Protein AF-0000000082823516 (afdb_homodimer)

Foldseek 3Di:
DPPPPPPLLVLWDKDFLVRQLPPPVVVPQVCDPVNLVVLCVVDVQQDSSLCNRPVVSVLVVVVVLLVVVVVVVCVVCVVVVNNVAFQAAAEEEEAEAPLLCRVVSQVSSQSSNCSGPVNFFEAEAEQLQQFDFPVVCVVVVNNLAGQALVRGNVVVVVVQLVCRRRRPQKGWTWDADQQQRGTDPPDTDIDGSGRYYYYYGHFQLWQRDPVPDPVDDRDGSCNSHSAYEYEAEDPVVSLVSQLVVQVVCLCPSLCDPSGPNVVCNPPDSVRSSVVSVVSCVSHRVCRCVPTRVVRNSVGQKYFYADPSSRGGMIIGRDD/DPPPPPPLLVLWDKDFLVRQLPPPVVVPQVCDPVNLVVLCVVDVQQDSSLCNRPVVSVLVVVVVLLVVVVVVVCVVCVVVVNNVAFQAAAEEEEAEAPLLCRVVSQVSSQSSNCSGPVNFFEAEAEQLQQFDFPVVCVVVVNNLAGQALVRGNVVVVVVQLVCRRRRPQKGWTWDADQQQRGTDPPDTDIDGSGRYYYYYGHFQLWQRDPVPDPVDDRDGSCNSHSAYEYEAEDPVVSLVSQLVVQVVCLCPSLCDPSGPNVVCNPPDSVRSSVVSVVSCVSHRVCRCVPTRVVRNSVGQKYFYADPSSRGGMIIGRDD

pLDDT: mean 87.9, std 13.92, range [26.2, 98.62]

Radius of gyration: 26.13 Å; Cα contacts (8 Å, |Δi|>4): 1112; chains: 2; bounding box: 55×80×58 Å

Structure (mmCIF, N/CA/C/O backbone):
data_AF-0000000082823516-model_v1
#
loop_
_entity.id
_entity.type
_entity.pdbx_description
1 polymer 'Pantothenate kinase'
#
loop_
_atom_site.group_PDB
_atom_site.id
_atom_site.type_symbol
_atom_site.label_atom_id
_atom_site.label_alt_id
_atom_site.label_comp_id
_atom_site.label_asym_id
_atom_site.label_entity_id
_atom_site.label_seq_id
_atom_site.pdbx_PDB_ins_code
_atom_site.Cartn_x
_atom_site.Cartn_y
_atom_site.Cartn_z
_atom_site.occupancy
_atom_site.B_iso_or_equiv
_atom_site.auth_seq_id
_atom_site.auth_comp_id
_atom_site.auth_asym_id
_atom_site.auth_atom_id
_atom_site.pdbx_PDB_model_num
ATOM 1 N N . MET A 1 1 ? 20.359 1.771 24.984 1 26.86 1 MET A N 1
ATOM 2 C CA . MET A 1 1 ? 19.062 1.122 24.812 1 26.86 1 MET A CA 1
ATOM 3 C C . MET A 1 1 ? 19.047 0.233 23.578 1 26.86 1 MET A C 1
ATOM 5 O O . MET A 1 1 ? 19.375 0.685 22.484 1 26.86 1 MET A O 1
ATOM 9 N N . LYS A 1 2 ? 19.203 -1.007 23.578 1 37.12 2 LYS A N 1
ATOM 10 C CA . LYS A 1 2 ? 19.359 -2.061 22.578 1 37.12 2 LYS A CA 1
ATOM 11 C C . LYS A 1 2 ? 18.344 -1.886 21.453 1 37.12 2 LYS A C 1
ATOM 13 O O . LYS A 1 2 ? 17.188 -1.528 21.688 1 37.12 2 LYS A O 1
ATOM 18 N N . ASN A 1 3 ? 18.719 -1.535 20.266 1 44.16 3 ASN A N 1
ATOM 19 C CA . ASN A 1 3 ? 18.031 -1.419 18.984 1 44.16 3 ASN A CA 1
ATOM 20 C C . ASN A 1 3 ? 16.922 -2.467 18.844 1 44.16 3 ASN A C 1
ATOM 22 O O . ASN A 1 3 ? 17.203 -3.637 18.578 1 44.16 3 ASN A O 1
ATOM 26 N N . LYS A 1 4 ? 15.906 -2.486 19.609 1 56.38 4 LYS A N 1
ATOM 27 C CA . LYS A 1 4 ? 14.836 -3.475 19.578 1 56.38 4 LYS A CA 1
ATOM 28 C C . LYS A 1 4 ? 14.273 -3.633 18.172 1 56.38 4 LYS A C 1
ATOM 30 O O . LYS A 1 4 ? 13.883 -2.648 17.531 1 56.38 4 LYS A O 1
ATOM 35 N N . GLU A 1 5 ? 14.617 -4.68 17.516 1 72 5 GLU A N 1
ATOM 36 C CA . GLU A 1 5 ? 14.102 -5.047 16.188 1 72 5 GLU A CA 1
ATOM 37 C C . GLU A 1 5 ? 12.578 -5.016 16.172 1 72 5 GLU A C 1
ATOM 39 O O . GLU A 1 5 ? 11.93 -5.359 17.156 1 72 5 GLU A O 1
ATOM 44 N N . LEU A 1 6 ? 12.008 -4.25 15.25 1 79.94 6 LEU A N 1
ATOM 45 C CA . LEU A 1 6 ? 10.57 -4.184 15.031 1 79.94 6 LEU A CA 1
ATOM 46 C C . LEU A 1 6 ? 9.977 -5.582 14.906 1 79.94 6 LEU A C 1
ATOM 48 O O . LEU A 1 6 ? 10.383 -6.355 14.031 1 79.94 6 LEU A O 1
ATOM 52 N N . ASN A 1 7 ? 9.203 -5.992 15.93 1 86.19 7 ASN A N 1
ATOM 53 C CA . ASN A 1 7 ? 8.547 -7.293 15.844 1 86.19 7 ASN A CA 1
ATOM 54 C C . ASN A 1 7 ? 7.277 -7.23 15 1 86.19 7 ASN A C 1
ATOM 56 O O . ASN A 1 7 ? 6.188 -6.992 15.523 1 86.19 7 ASN A O 1
ATOM 60 N N . LEU A 1 8 ? 7.41 -7.551 13.734 1 89.56 8 LEU A N 1
ATOM 61 C CA . LEU A 1 8 ? 6.316 -7.414 12.781 1 89.56 8 LEU A CA 1
ATOM 62 C C . LEU A 1 8 ? 5.348 -8.586 12.891 1 89.56 8 LEU A C 1
ATOM 64 O O . LEU A 1 8 ? 4.246 -8.539 12.336 1 89.56 8 LEU A O 1
ATOM 68 N N . HIS A 1 9 ? 5.695 -9.562 13.719 1 89.12 9 HIS A N 1
ATOM 69 C CA . HIS A 1 9 ? 4.797 -10.695 13.914 1 89.12 9 HIS A CA 1
ATOM 70 C C . HIS A 1 9 ? 3.559 -10.281 14.703 1 89.12 9 HIS A C 1
ATOM 72 O O . HIS A 1 9 ? 2.514 -10.93 14.609 1 89.12 9 HIS A O 1
ATOM 78 N N . THR A 1 10 ? 3.668 -9.219 15.414 1 89.12 10 THR A N 1
ATOM 79 C CA . THR A 1 10 ? 2.557 -8.758 16.234 1 89.12 10 THR A CA 1
ATOM 80 C C . THR A 1 10 ? 1.435 -8.203 15.359 1 89.12 10 THR A C 1
ATOM 82 O O . THR A 1 10 ? 0.313 -8.008 15.836 1 89.12 10 THR A O 1
ATOM 85 N N . LEU A 1 11 ? 1.731 -8.023 14.078 1 91.38 11 LEU A N 1
ATOM 86 C CA . LEU A 1 11 ? 0.728 -7.531 13.141 1 91.38 11 LEU A CA 1
ATOM 87 C C . LEU A 1 11 ? -0.248 -8.641 12.758 1 91.38 11 LEU A C 1
ATOM 89 O O . LEU A 1 11 ? -1.283 -8.375 12.141 1 91.38 11 LEU A O 1
ATOM 93 N N . TYR A 1 12 ? 0.111 -9.875 13.234 1 93.5 12 TYR A N 1
ATOM 94 C CA . TYR A 1 12 ? -0.646 -11.016 12.719 1 93.5 12 TYR A CA 1
ATOM 95 C C . TYR A 1 12 ? -1.18 -11.875 13.867 1 93.5 12 TYR A C 1
ATOM 97 O O . TYR A 1 12 ? -0.568 -11.945 14.93 1 93.5 12 TYR A O 1
ATOM 105 N N . THR A 1 13 ? -2.287 -12.469 13.562 1 92.75 13 THR A N 1
ATOM 106 C CA . THR A 1 13 ? -2.66 -13.648 14.336 1 92.75 13 THR A CA 1
ATOM 107 C C . THR A 1 13 ? -2.104 -14.914 13.688 1 92.75 13 THR A C 1
ATOM 109 O O . THR A 1 13 ? -2.055 -15.023 12.461 1 92.75 13 THR A O 1
ATOM 112 N N . GLN A 1 14 ? -1.72 -15.836 14.516 1 94.44 14 GLN A N 1
ATOM 113 C CA . GLN A 1 14 ? -1.105 -17.062 14.023 1 94.44 14 GLN A CA 1
ATOM 114 C C . GLN A 1 14 ? -1.987 -18.266 14.312 1 94.44 14 GLN A C 1
ATOM 116 O O . GLN A 1 14 ? -2.439 -18.469 15.445 1 94.44 14 GLN A O 1
ATOM 121 N N . HIS A 1 15 ? -2.166 -19.047 13.242 1 95.81 15 HIS A N 1
ATOM 122 C CA . HIS A 1 15 ? -3.047 -20.203 13.352 1 95.81 15 HIS A CA 1
ATOM 123 C C . HIS A 1 15 ? -2.371 -21.469 12.812 1 95.81 15 HIS A C 1
ATOM 125 O O . HIS A 1 15 ? -1.884 -21.484 11.68 1 95.81 15 HIS A O 1
ATOM 131 N N . ASN A 1 16 ? -2.406 -22.516 13.656 1 96.12 16 ASN A N 1
ATOM 132 C CA . ASN A 1 16 ? -1.937 -23.797 13.156 1 96.12 16 ASN A CA 1
ATOM 133 C C . ASN A 1 16 ? -3.023 -24.516 12.367 1 96.12 16 ASN A C 1
ATOM 135 O O . ASN A 1 16 ? -4.145 -24.031 12.242 1 96.12 16 ASN A O 1
ATOM 139 N N . ARG A 1 17 ? -2.674 -25.672 11.82 1 94.25 17 ARG A N 1
ATOM 140 C CA . ARG A 1 17 ? -3.58 -26.406 10.945 1 94.25 17 ARG A CA 1
ATOM 141 C C . ARG A 1 17 ? -4.875 -26.75 11.672 1 94.25 17 ARG A C 1
ATOM 143 O O . ARG A 1 17 ? -5.961 -26.641 11.109 1 94.25 17 ARG A O 1
ATOM 150 N N . GLU A 1 18 ? -4.773 -27.141 12.875 1 92.12 18 GLU A N 1
ATOM 151 C CA . GLU A 1 18 ? -5.93 -27.562 13.656 1 92.12 18 GLU A CA 1
ATOM 152 C C . GLU A 1 18 ? -6.891 -26.406 13.914 1 92.12 18 GLU A C 1
ATOM 154 O O . GLU A 1 18 ? -8.094 -26.531 13.68 1 92.12 18 GLU A O 1
ATOM 159 N N . SER A 1 19 ? -6.387 -25.312 14.32 1 92.06 19 SER A N 1
ATOM 160 C CA . SER A 1 19 ? -7.23 -24.156 14.617 1 92.06 19 SER A CA 1
ATOM 161 C C . SER A 1 19 ? -7.805 -23.562 13.336 1 92.06 19 SER A C 1
ATOM 163 O O . SER A 1 19 ? -8.953 -23.109 13.312 1 92.06 19 SER A O 1
ATOM 165 N N . TRP A 1 20 ? -7.074 -23.625 12.266 1 93.81 20 TRP A N 1
ATOM 166 C CA . TRP A 1 20 ? -7.461 -23 11.008 1 93.81 20 TRP A CA 1
ATOM 167 C C . TRP A 1 20 ? -8.578 -23.781 10.328 1 93.81 20 TRP A C 1
ATOM 169 O O . TRP A 1 20 ? -9.531 -23.188 9.812 1 93.81 20 TRP A O 1
ATOM 179 N N . SER A 1 21 ? -8.508 -25.062 10.398 1 88.62 21 SER A N 1
ATOM 180 C CA . SER A 1 21 ? -9.438 -25.938 9.68 1 88.62 21 SER A CA 1
ATOM 181 C C . SER A 1 21 ? -10.867 -25.734 10.148 1 88.62 21 SER A C 1
ATOM 183 O O . SER A 1 21 ? -11.82 -25.953 9.398 1 88.62 21 SER A O 1
ATOM 185 N N . GLY A 1 22 ? -11.062 -25.203 11.352 1 81 22 GLY A N 1
ATOM 186 C CA . GLY A 1 22 ? -12.383 -25.047 11.938 1 81 22 GLY A CA 1
ATOM 187 C C . GLY A 1 22 ? -13.039 -23.719 11.594 1 81 22 GLY A C 1
ATOM 188 O O . GLY A 1 22 ? -14.211 -23.5 11.914 1 81 22 GLY A O 1
ATOM 189 N N . PHE A 1 23 ? -12.297 -22.922 10.914 1 84.12 23 PHE A N 1
ATOM 190 C CA . PHE A 1 23 ? -12.82 -21.578 10.695 1 84.12 23 PHE A CA 1
ATOM 191 C C . PHE A 1 23 ? -13.859 -21.578 9.578 1 84.12 23 PHE A C 1
ATOM 193 O O . PHE A 1 23 ? -13.68 -22.25 8.562 1 84.12 23 PHE A O 1
ATOM 200 N N . GLY A 1 24 ? -15.008 -20.844 9.742 1 65.38 24 GLY A N 1
ATOM 201 C CA . GLY A 1 24 ? -16.016 -20.531 8.742 1 65.38 24 GLY A CA 1
ATOM 202 C C . GLY A 1 24 ? -17.016 -21.656 8.547 1 65.38 24 GLY A C 1
ATOM 203 O O . GLY A 1 24 ? -17.609 -21.797 7.477 1 65.38 24 GLY A O 1
ATOM 204 N N . GLY A 1 25 ? -17.062 -22.688 9.461 1 62.62 25 GLY A N 1
ATOM 205 C CA . GLY A 1 25 ? -17.922 -23.859 9.336 1 62.62 25 GLY A CA 1
ATOM 206 C C . GLY A 1 25 ? -19.359 -23.5 8.969 1 62.62 25 GLY A C 1
ATOM 207 O O . GLY A 1 25 ? -20.047 -24.297 8.32 1 62.62 25 GLY A O 1
ATOM 208 N N . HIS A 1 26 ? -19.844 -22.406 9.273 1 56.12 26 HIS A N 1
ATOM 209 C CA . HIS A 1 26 ? -21.234 -22.062 8.969 1 56.12 26 HIS A CA 1
ATOM 210 C C . HIS A 1 26 ? -21.359 -21.562 7.539 1 56.12 26 HIS A C 1
ATOM 212 O O . HIS A 1 26 ? -22.484 -21.453 7.016 1 56.12 26 HIS A O 1
ATOM 218 N N . LEU A 1 27 ? -20.375 -21.062 6.969 1 52.72 27 LEU A N 1
ATOM 219 C CA . LEU A 1 27 ? -20.469 -20.625 5.582 1 52.72 27 LEU A CA 1
ATOM 220 C C . LEU A 1 27 ? -20.375 -21.812 4.625 1 52.72 27 LEU A C 1
ATOM 222 O O . LEU A 1 27 ? -19.344 -22.469 4.559 1 52.72 27 LEU A O 1
ATOM 226 N N . SER A 1 28 ? -21.516 -22.453 4.406 1 50.03 28 SER A N 1
ATOM 227 C CA . SER A 1 28 ? -21.609 -23.594 3.494 1 50.03 28 SER A CA 1
ATOM 228 C C . SER A 1 28 ? -20.922 -23.297 2.166 1 50.03 28 SER A C 1
ATOM 230 O O . SER A 1 28 ? -21.484 -22.594 1.319 1 50.03 28 SER A O 1
ATOM 232 N N . ILE A 1 29 ? -19.781 -22.828 2.062 1 51.38 29 ILE A N 1
ATOM 233 C CA . ILE A 1 29 ? -19.219 -22.891 0.716 1 51.38 29 ILE A CA 1
ATOM 234 C C . ILE A 1 29 ? -19.266 -24.328 0.211 1 51.38 29 ILE A C 1
ATOM 236 O O . ILE A 1 29 ? -18.734 -25.234 0.858 1 51.38 29 ILE A O 1
ATOM 240 N N . ALA A 1 30 ? -20.359 -24.734 -0.403 1 46.34 30 ALA A N 1
ATOM 241 C CA . ALA A 1 30 ? -20.641 -26.047 -0.984 1 46.34 30 ALA A CA 1
ATOM 242 C C . ALA A 1 30 ? -19.406 -26.609 -1.692 1 46.34 30 ALA A C 1
ATOM 244 O O . ALA A 1 30 ? -19.312 -26.547 -2.92 1 46.34 30 ALA A O 1
ATOM 245 N N . VAL A 1 31 ? -18.219 -26.156 -1.442 1 49.94 31 VAL A N 1
ATOM 246 C CA . VAL A 1 31 ? -17.281 -26.938 -2.236 1 49.94 31 VAL A CA 1
ATOM 247 C C . VAL A 1 31 ? -17.438 -28.422 -1.901 1 49.94 31 VAL A C 1
ATOM 249 O O . VAL A 1 31 ? -17.125 -28.844 -0.783 1 49.94 31 VAL A O 1
ATOM 252 N N . SER A 1 32 ? -18.328 -29.078 -2.516 1 50.16 32 SER A N 1
ATOM 253 C CA . SER A 1 32 ? -18.594 -30.5 -2.326 1 50.16 32 SER A CA 1
ATOM 254 C C . SER A 1 32 ? -17.312 -31.328 -2.412 1 50.16 32 SER A C 1
ATOM 256 O O . SER A 1 32 ? -16.297 -30.844 -2.924 1 50.16 32 SER A O 1
ATOM 258 N N . GLU A 1 33 ? -17.266 -32.312 -1.602 1 51.59 33 GLU A N 1
ATOM 259 C CA . GLU A 1 33 ? -16.219 -33.344 -1.774 1 51.59 33 GLU A CA 1
ATOM 260 C C . GLU A 1 33 ? -15.891 -33.531 -3.25 1 51.59 33 GLU A C 1
ATOM 262 O O . GLU A 1 33 ? -14.727 -33.719 -3.609 1 51.59 33 GLU A O 1
ATOM 267 N N . GLU A 1 34 ? -16.812 -33.469 -4.035 1 53.62 34 GLU A N 1
ATOM 268 C CA . GLU A 1 34 ? -16.609 -33.656 -5.473 1 53.62 34 GLU A CA 1
ATOM 269 C C . GLU A 1 34 ? -15.773 -32.5 -6.051 1 53.62 34 GLU A C 1
ATOM 271 O O . GLU A 1 34 ? -14.914 -32.719 -6.898 1 53.62 34 GLU A O 1
ATOM 276 N N . GLU A 1 35 ? -15.977 -31.438 -5.422 1 54.34 35 GLU A N 1
ATOM 277 C CA . GLU A 1 35 ? -15.266 -30.281 -5.945 1 54.34 35 GLU A CA 1
ATOM 278 C C . GLU A 1 35 ? -13.812 -30.281 -5.48 1 54.34 35 GLU A C 1
ATOM 280 O O . GLU A 1 35 ? -12.914 -29.906 -6.242 1 54.34 35 GLU A O 1
ATOM 285 N N . ALA A 1 36 ? -13.664 -30.625 -4.27 1 55.44 36 ALA A N 1
ATOM 286 C CA . ALA A 1 36 ? -12.297 -30.828 -3.805 1 55.44 36 ALA A CA 1
ATOM 287 C C . ALA A 1 36 ? -11.562 -31.844 -4.668 1 55.44 36 ALA A C 1
ATOM 289 O O . ALA A 1 36 ? -10.391 -31.672 -4.992 1 55.44 36 ALA A O 1
ATOM 290 N N . LYS A 1 37 ? -12.25 -32.812 -5.043 1 57.56 37 LYS A N 1
ATOM 291 C CA . LYS A 1 37 ? -11.695 -33.844 -5.91 1 57.56 37 LYS A CA 1
ATOM 292 C C . LYS A 1 37 ? -11.367 -33.281 -7.289 1 57.56 37 LYS A C 1
ATOM 294 O O . LYS A 1 37 ? -10.383 -33.688 -7.914 1 57.56 37 LYS A O 1
ATOM 299 N N . ALA A 1 38 ? -12.156 -32.406 -7.629 1 55.94 38 ALA A N 1
ATOM 300 C CA . ALA A 1 38 ? -11.914 -31.797 -8.938 1 55.94 38 ALA A CA 1
ATOM 301 C C . ALA A 1 38 ? -10.641 -30.969 -8.938 1 55.94 38 ALA A C 1
ATOM 303 O O . ALA A 1 38 ? -9.953 -30.859 -9.953 1 55.94 38 ALA A O 1
ATOM 304 N N . VAL A 1 39 ? -10.445 -30.375 -7.844 1 55.91 39 VAL A N 1
ATOM 305 C CA . VAL A 1 39 ? -9.219 -29.594 -7.703 1 55.91 39 VAL A CA 1
ATOM 306 C C . VAL A 1 39 ? -8.023 -30.547 -7.57 1 55.91 39 VAL A C 1
ATOM 308 O O . VAL A 1 39 ? -6.918 -30.219 -8.008 1 55.91 39 VAL A O 1
ATOM 311 N N . GLU A 1 40 ? -8.289 -31.672 -6.852 1 52.69 40 GLU A N 1
ATOM 312 C CA . GLU A 1 40 ? -7.25 -32.688 -6.773 1 52.69 40 GLU A CA 1
ATOM 313 C C . GLU A 1 40 ? -6.703 -33.031 -8.156 1 52.69 40 GLU A C 1
ATOM 315 O O . GLU A 1 40 ? -5.516 -33.344 -8.305 1 52.69 40 GLU A O 1
ATOM 320 N N . GLY A 1 41 ? -7.625 -33.094 -9.07 1 46.34 41 GLY A N 1
ATOM 321 C CA . GLY A 1 41 ? -7.137 -33.406 -10.406 1 46.34 41 GLY A CA 1
ATOM 322 C C . GLY A 1 41 ? -6.145 -32.406 -10.938 1 46.34 41 GLY A C 1
ATOM 323 O O . GLY A 1 41 ? -5.516 -32.625 -11.977 1 46.34 41 GLY A O 1
ATOM 324 N N . LEU A 1 42 ? -6.246 -31.266 -10.383 1 46.97 42 LEU A N 1
ATOM 325 C CA . LEU A 1 42 ? -5.379 -30.25 -10.953 1 46.97 42 LEU A CA 1
ATOM 326 C C . LEU A 1 42 ? -3.91 -30.594 -10.727 1 46.97 42 LEU A C 1
ATOM 328 O O . LEU A 1 42 ? -3.062 -30.328 -11.578 1 46.97 42 LEU A O 1
ATOM 332 N N . ASN A 1 43 ? -3.371 -30.734 -9.469 1 48.19 43 ASN A N 1
ATOM 333 C CA . ASN A 1 43 ? -1.971 -31.094 -9.266 1 48.19 43 ASN A CA 1
ATOM 334 C C . ASN A 1 43 ? -1.83 -32.344 -8.414 1 48.19 43 ASN A C 1
ATOM 336 O O . ASN A 1 43 ? -2.52 -32.5 -7.402 1 48.19 43 ASN A O 1
ATOM 340 N N . ASP A 1 44 ? -1.396 -33.406 -8.969 1 48.34 44 ASP A N 1
ATOM 341 C CA . ASP A 1 44 ? -1.046 -34.688 -8.375 1 48.34 44 ASP A CA 1
ATOM 342 C C . ASP A 1 44 ? -0.616 -34.531 -6.922 1 48.34 44 ASP A C 1
ATOM 344 O O . ASP A 1 44 ? -0.652 -35.5 -6.148 1 48.34 44 ASP A O 1
ATOM 348 N N . TYR A 1 45 ? -0.141 -33.281 -6.504 1 52.56 45 TYR A N 1
ATOM 349 C CA . TYR A 1 45 ? 0.521 -33.281 -5.207 1 52.56 45 TYR A CA 1
ATOM 350 C C . TYR A 1 45 ? -0.373 -32.656 -4.148 1 52.56 45 TYR A C 1
ATOM 352 O O . TYR A 1 45 ? -0.028 -32.625 -2.963 1 52.56 45 TYR A O 1
ATOM 360 N N . LEU A 1 46 ? -1.488 -32.031 -4.547 1 64.69 46 LEU A N 1
ATOM 361 C CA . LEU A 1 46 ? -2.232 -31.453 -3.434 1 64.69 46 LEU A CA 1
ATOM 362 C C . LEU A 1 46 ? -3.297 -32.406 -2.926 1 64.69 46 LEU A C 1
ATOM 364 O O . LEU A 1 46 ? -4.168 -32.844 -3.688 1 64.69 46 LEU A O 1
ATOM 368 N N . SER A 1 47 ? -3.082 -32.906 -1.724 1 75.56 47 SER A N 1
ATOM 369 C CA . SER A 1 47 ? -3.998 -33.844 -1.085 1 75.56 47 SER A CA 1
ATOM 370 C C . SER A 1 47 ? -5.336 -33.156 -0.765 1 75.56 47 SER A C 1
ATOM 372 O O . SER A 1 47 ? -5.41 -31.953 -0.625 1 75.56 47 SER A O 1
ATOM 374 N N . VAL A 1 48 ? -6.34 -33.875 -0.893 1 78.5 48 VAL A N 1
ATOM 375 C CA . VAL A 1 48 ? -7.684 -33.469 -0.506 1 78.5 48 VAL A CA 1
ATOM 376 C C . VAL A 1 48 ? -7.652 -32.875 0.9 1 78.5 48 VAL A C 1
ATOM 378 O O . VAL A 1 48 ? -8.328 -31.859 1.176 1 78.5 48 VAL A O 1
ATOM 381 N N . GLU A 1 49 ? -6.855 -33.406 1.641 1 83.62 49 GLU A N 1
ATOM 382 C CA . GLU A 1 49 ? -6.734 -32.938 3.018 1 83.62 49 GLU A CA 1
ATOM 383 C C . GLU A 1 49 ? -6.203 -31.516 3.07 1 83.62 49 GLU A C 1
ATOM 385 O O . GLU A 1 49 ? -6.684 -30.703 3.859 1 83.62 49 GLU A O 1
ATOM 390 N N . GLU A 1 50 ? -5.234 -31.266 2.246 1 89.5 50 GLU A N 1
ATOM 391 C CA . GLU A 1 50 ? -4.656 -29.922 2.195 1 89.5 50 GLU A CA 1
ATOM 392 C C . GLU A 1 50 ? -5.691 -28.906 1.75 1 89.5 50 GLU A C 1
ATOM 394 O O . GLU A 1 50 ? -5.77 -27.812 2.312 1 89.5 50 GLU A O 1
ATOM 399 N N . VAL A 1 51 ? -6.469 -29.266 0.815 1 87.62 51 VAL A N 1
ATOM 400 C CA . VAL A 1 51 ? -7.488 -28.359 0.289 1 87.62 51 VAL A CA 1
ATOM 401 C C . VAL A 1 51 ? -8.539 -28.078 1.363 1 87.62 51 VAL A C 1
ATOM 403 O O . VAL A 1 51 ? -8.875 -26.922 1.629 1 87.62 51 VAL A O 1
ATOM 406 N N . GLU A 1 52 ? -8.984 -29.062 2.039 1 85.75 52 GLU A N 1
ATOM 407 C CA . GLU A 1 52 ? -10.039 -28.938 3.041 1 85.75 52 GLU A CA 1
ATOM 408 C C . GLU A 1 52 ? -9.547 -28.188 4.273 1 85.75 52 GLU A C 1
ATOM 410 O O . GLU A 1 52 ? -10.273 -27.359 4.84 1 85.75 52 GLU A O 1
ATOM 415 N N . THR A 1 53 ? -8.336 -28.469 4.609 1 90.19 53 THR A N 1
ATOM 416 C CA . THR A 1 53 ? -7.812 -27.969 5.871 1 90.19 53 THR A CA 1
ATOM 417 C C . THR A 1 53 ? -7.324 -26.531 5.715 1 90.19 53 THR A C 1
ATOM 419 O O . THR A 1 53 ? -7.477 -25.719 6.629 1 90.19 53 THR A O 1
ATOM 422 N N . ILE A 1 54 ? -6.762 -26.219 4.555 1 94 54 ILE A N 1
ATOM 423 C CA . ILE A 1 54 ? -6.082 -24.938 4.418 1 94 54 ILE A CA 1
ATOM 424 C C . ILE A 1 54 ? -6.863 -24.031 3.463 1 94 54 ILE A C 1
ATOM 426 O O . ILE A 1 54 ? -7.223 -22.906 3.811 1 94 54 ILE A O 1
ATOM 430 N N . TYR A 1 55 ? -7.195 -24.531 2.326 1 93.25 55 TYR A N 1
ATOM 431 C CA . TYR A 1 55 ? -7.594 -23.641 1.242 1 93.25 55 TYR A CA 1
ATOM 432 C C . TYR A 1 55 ? -9.086 -23.344 1.302 1 93.25 55 TYR A C 1
ATOM 434 O O . TYR A 1 55 ? -9.531 -22.266 0.901 1 93.25 55 TYR A O 1
ATOM 442 N N . ILE A 1 56 ? -9.859 -24.234 1.814 1 89.81 56 ILE A N 1
ATOM 443 C CA . ILE A 1 56 ? -11.289 -23.953 1.941 1 89.81 56 ILE A CA 1
ATOM 444 C C . ILE A 1 56 ? -11.5 -22.828 2.941 1 89.81 56 ILE A C 1
ATOM 446 O O . ILE A 1 56 ? -12.156 -21.828 2.627 1 89.81 56 ILE A O 1
ATOM 450 N N . PRO A 1 57 ? -10.914 -22.953 4.16 1 92.81 57 PRO A N 1
ATOM 451 C CA . PRO A 1 57 ? -11.062 -21.797 5.066 1 92.81 57 PRO A CA 1
ATOM 452 C C . PRO A 1 57 ? -10.477 -20.516 4.488 1 92.81 57 PRO A C 1
ATOM 454 O O . PRO A 1 57 ? -11.023 -19.438 4.723 1 92.81 57 PRO A O 1
ATOM 457 N N . LEU A 1 58 ? -9.406 -20.609 3.76 1 95.56 58 LEU A N 1
ATOM 458 C CA . LEU A 1 58 ? -8.805 -19.438 3.139 1 95.56 58 LEU A CA 1
ATOM 459 C C . LEU A 1 58 ? -9.766 -18.781 2.146 1 95.56 58 LEU A C 1
ATOM 461 O O . LEU A 1 58 ? -9.922 -17.562 2.131 1 95.56 58 LEU A O 1
ATOM 465 N N . VAL A 1 59 ? -10.391 -19.594 1.38 1 93.25 59 VAL A N 1
ATOM 466 C CA . VAL A 1 59 ? -11.336 -19.094 0.383 1 93.25 59 VAL A CA 1
ATOM 467 C C . VAL A 1 59 ? -12.539 -18.469 1.08 1 93.25 59 VAL A C 1
ATOM 469 O O . VAL A 1 59 ? -13.078 -17.453 0.615 1 93.25 59 VAL A O 1
ATOM 472 N N . ARG A 1 60 ? -12.945 -19.031 2.197 1 91.38 60 ARG A N 1
ATOM 473 C CA . ARG A 1 60 ? -14.023 -18.438 2.98 1 91.38 60 ARG A CA 1
ATOM 474 C C . ARG A 1 60 ? -13.625 -17.047 3.488 1 91.38 60 ARG A C 1
ATOM 476 O O . ARG A 1 60 ? -14.422 -16.109 3.441 1 91.38 60 ARG A O 1
ATOM 483 N N . LEU A 1 61 ? -12.461 -16.969 3.967 1 93.94 61 LEU A N 1
ATOM 484 C CA . LEU A 1 61 ? -11.953 -15.68 4.422 1 93.94 61 LEU A CA 1
ATOM 485 C C . LEU A 1 61 ? -11.898 -14.68 3.275 1 93.94 61 LEU A C 1
ATOM 487 O O . LEU A 1 61 ? -12.328 -13.531 3.428 1 93.94 61 LEU A O 1
ATOM 491 N N . LEU A 1 62 ? -11.375 -15.125 2.131 1 95.5 62 LEU A N 1
ATOM 492 C CA . LEU A 1 62 ? -11.281 -14.258 0.962 1 95.5 62 LEU A CA 1
ATOM 493 C C . LEU A 1 62 ? -12.664 -13.812 0.505 1 95.5 62 LEU A C 1
ATOM 495 O O . LEU A 1 62 ? -12.844 -12.68 0.064 1 95.5 62 LEU A O 1
ATOM 499 N N . HIS A 1 63 ? -13.578 -14.688 0.599 1 92.19 63 HIS A N 1
ATOM 500 C CA . HIS A 1 63 ? -14.945 -14.352 0.236 1 92.19 63 HIS A CA 1
ATOM 501 C C . HIS A 1 63 ? -15.484 -13.211 1.09 1 92.19 63 HIS A C 1
ATOM 503 O O . HIS A 1 63 ? -16.172 -12.32 0.583 1 92.19 63 HIS A O 1
ATOM 509 N N . LEU A 1 64 ? -15.188 -13.242 2.373 1 91.56 64 LEU A N 1
ATOM 510 C CA . LEU A 1 64 ? -15.594 -12.156 3.262 1 91.56 64 LEU A CA 1
ATOM 511 C C . LEU A 1 64 ? -15.008 -10.828 2.797 1 91.56 64 LEU A C 1
ATOM 513 O O . LEU A 1 64 ? -15.711 -9.812 2.77 1 91.56 64 LEU A O 1
ATOM 517 N N . HIS A 1 65 ? -13.773 -10.867 2.41 1 95.25 65 HIS A N 1
ATOM 518 C CA . HIS A 1 65 ? -13.117 -9.648 1.942 1 95.25 65 HIS A CA 1
ATOM 519 C C . HIS A 1 65 ? -13.711 -9.172 0.624 1 95.25 65 HIS A C 1
ATOM 521 O O . HIS A 1 65 ? -13.961 -7.977 0.448 1 95.25 65 HIS A O 1
ATOM 527 N N . VAL A 1 66 ? -13.922 -10.078 -0.277 1 94.44 66 VAL A N 1
ATOM 528 C CA . VAL A 1 66 ? -14.477 -9.75 -1.586 1 94.44 66 VAL A CA 1
ATOM 529 C C . VAL A 1 66 ? -15.875 -9.148 -1.421 1 94.44 66 VAL A C 1
ATOM 531 O O . VAL A 1 66 ? -16.188 -8.117 -2.014 1 94.44 66 VAL A O 1
ATOM 534 N N . LYS A 1 67 ? -16.672 -9.742 -0.618 1 92.5 67 LYS A N 1
ATOM 535 C CA . LYS A 1 67 ? -18.047 -9.273 -0.4 1 92.5 67 LYS A CA 1
ATOM 536 C C . LYS A 1 67 ? -18.047 -7.902 0.269 1 92.5 67 LYS A C 1
ATOM 538 O O . LYS A 1 67 ? -18.844 -7.031 -0.104 1 92.5 67 LYS A O 1
ATOM 543 N N . SER A 1 68 ? -17.234 -7.797 1.247 1 93.94 68 SER A N 1
ATOM 544 C CA . SER A 1 68 ? -17.141 -6.516 1.939 1 93.94 68 SER A CA 1
ATOM 545 C C . SER A 1 68 ? -16.719 -5.398 0.985 1 93.94 68 SER A C 1
ATOM 547 O O . SER A 1 68 ? -17.281 -4.305 1.016 1 93.94 68 SER A O 1
ATOM 549 N N . ALA A 1 69 ? -15.75 -5.664 0.172 1 94.38 69 ALA A N 1
ATOM 550 C CA . ALA A 1 69 ? -15.297 -4.684 -0.809 1 94.38 69 ALA A CA 1
ATOM 551 C C . ALA A 1 69 ? -16.406 -4.34 -1.796 1 94.38 69 ALA A C 1
ATOM 553 O O . ALA A 1 69 ? -16.609 -3.172 -2.141 1 94.38 69 ALA A O 1
ATOM 554 N N . ALA A 1 70 ? -17.078 -5.309 -2.244 1 92.25 70 ALA A N 1
ATOM 555 C CA . ALA A 1 70 ? -18.172 -5.098 -3.191 1 92.25 70 ALA A CA 1
ATOM 556 C C . ALA A 1 70 ? -19.25 -4.207 -2.588 1 92.25 70 ALA A C 1
ATOM 558 O O . ALA A 1 70 ? -19.766 -3.311 -3.256 1 92.25 70 ALA A O 1
ATOM 559 N N . GLU A 1 71 ? -19.578 -4.461 -1.346 1 92.31 71 GLU A N 1
ATOM 560 C CA . GLU A 1 71 ? -20.594 -3.66 -0.663 1 92.31 71 GLU A CA 1
ATOM 561 C C . GLU A 1 71 ? -20.125 -2.217 -0.49 1 92.31 71 GLU A C 1
ATOM 563 O O . GLU A 1 71 ? -20.875 -1.279 -0.751 1 92.31 71 GLU A O 1
ATOM 568 N N . ARG A 1 72 ? -18.938 -2.086 -0.059 1 92.75 72 ARG A N 1
ATOM 569 C CA . ARG A 1 72 ? -18.375 -0.746 0.077 1 92.75 72 ARG A CA 1
ATOM 570 C C . ARG A 1 72 ? -18.406 -0.002 -1.254 1 92.75 72 ARG A C 1
ATOM 572 O O . ARG A 1 72 ? -18.828 1.158 -1.314 1 92.75 72 ARG A O 1
ATOM 579 N N . ASN A 1 73 ? -17.938 -0.661 -2.291 1 91.56 73 ASN A N 1
ATOM 580 C CA . ASN A 1 73 ? -17.875 -0.05 -3.613 1 91.56 73 ASN A CA 1
ATOM 581 C C . ASN A 1 73 ? -19.266 0.368 -4.102 1 91.56 73 ASN A C 1
ATOM 583 O O . ASN A 1 73 ? -19.406 1.418 -4.73 1 91.56 73 ASN A O 1
ATOM 587 N N . LYS A 1 74 ? -20.203 -0.427 -3.832 1 90 74 LYS A N 1
ATOM 588 C CA . LYS A 1 74 ? -21.578 -0.083 -4.18 1 90 74 LYS A CA 1
ATOM 589 C C . LYS A 1 74 ? -22.016 1.202 -3.484 1 90 74 LYS A C 1
ATOM 591 O O . LYS A 1 74 ? -22.562 2.105 -4.125 1 90 74 LYS A O 1
ATOM 596 N N . HIS A 1 75 ? -21.797 1.295 -2.193 1 89.44 75 HIS A N 1
ATOM 597 C CA . HIS A 1 75 ? -22.172 2.477 -1.429 1 89.44 75 HIS A CA 1
ATOM 598 C C . HIS A 1 75 ? -21.422 3.713 -1.913 1 89.44 75 HIS A C 1
ATOM 600 O O . HIS A 1 75 ? -22.016 4.793 -2.021 1 89.44 75 HIS A O 1
ATOM 606 N N . VAL A 1 76 ? -20.156 3.547 -2.207 1 90.31 76 VAL A N 1
ATOM 607 C CA . VAL A 1 76 ? -19.344 4.664 -2.668 1 90.31 76 VAL A CA 1
ATOM 608 C C . VAL A 1 76 ? -19.828 5.125 -4.043 1 90.31 76 VAL A C 1
ATOM 610 O O . VAL A 1 76 ? -19.938 6.324 -4.293 1 90.31 76 VAL A O 1
ATOM 613 N N . ASN A 1 77 ? -20.125 4.195 -4.902 1 89.25 77 ASN A N 1
ATOM 614 C CA . ASN A 1 77 ? -20.594 4.547 -6.238 1 89.25 77 ASN A CA 1
ATOM 615 C C . ASN A 1 77 ? -21.953 5.25 -6.188 1 89.25 77 ASN A C 1
ATOM 617 O O . ASN A 1 77 ? -22.188 6.188 -6.945 1 89.25 77 ASN A O 1
ATOM 621 N N . VAL A 1 78 ? -22.797 4.777 -5.301 1 87.31 78 VAL A N 1
ATOM 622 C CA . VAL A 1 78 ? -24.078 5.453 -5.105 1 87.31 78 VAL A CA 1
ATOM 623 C C . VAL A 1 78 ? -23.844 6.863 -4.574 1 87.31 78 VAL A C 1
ATOM 625 O O . VAL A 1 78 ? -24.469 7.82 -5.035 1 87.31 78 VAL A O 1
ATOM 628 N N . PHE A 1 79 ? -22.938 6.988 -3.648 1 89.06 79 PHE A N 1
ATOM 629 C CA . PHE A 1 79 ? -22.578 8.281 -3.072 1 89.06 79 PHE A CA 1
ATOM 630 C C . PHE A 1 79 ? -22.094 9.234 -4.152 1 89.06 79 PHE A C 1
ATOM 632 O O . PHE A 1 79 ? -22.516 10.398 -4.188 1 89.06 79 PHE A O 1
ATOM 639 N N . LEU A 1 80 ? -21.297 8.711 -5.07 1 89.44 80 LEU A N 1
ATOM 640 C CA . LEU A 1 80 ? -20.688 9.547 -6.098 1 89.44 80 LEU A CA 1
ATOM 641 C C . LEU A 1 80 ? -21.609 9.688 -7.305 1 89.44 80 LEU A C 1
ATOM 643 O O . LEU A 1 80 ? -21.219 10.273 -8.32 1 89.44 80 LEU A O 1
ATOM 647 N N . LYS A 1 81 ? -22.844 9.172 -7.266 1 85.56 81 LYS A N 1
ATOM 648 C CA . LYS A 1 81 ? -23.828 9.203 -8.344 1 85.56 81 LYS A CA 1
ATOM 649 C C . LYS A 1 81 ? -23.25 8.609 -9.625 1 85.56 81 LYS A C 1
ATOM 651 O O . LYS A 1 81 ? -23.422 9.172 -10.711 1 85.56 81 LYS A O 1
ATOM 656 N N . HIS A 1 82 ? -22.391 7.66 -9.406 1 77.5 82 HIS A N 1
ATOM 657 C CA . HIS A 1 82 ? -21.844 6.859 -10.492 1 77.5 82 HIS A CA 1
ATOM 658 C C . HIS A 1 82 ? -22.312 5.41 -10.406 1 77.5 82 HIS A C 1
ATOM 660 O O . HIS A 1 82 ? -21.5 4.488 -10.344 1 77.5 82 HIS A O 1
ATOM 666 N N . PRO A 1 83 ? -23.688 5.246 -10.492 1 58.47 83 PRO A N 1
ATOM 667 C CA . PRO A 1 83 ? -24.188 3.9 -10.219 1 58.47 83 PRO A CA 1
ATOM 668 C C . PRO A 1 83 ? -23.703 2.869 -11.234 1 58.47 83 PRO A C 1
ATOM 670 O O . PRO A 1 83 ? -23.531 1.694 -10.891 1 58.47 83 PRO A O 1
ATOM 673 N N . HIS A 1 84 ? -23.672 3.268 -12.5 1 59.19 84 HIS A N 1
ATOM 674 C CA . HIS A 1 84 ? -23.281 2.287 -13.508 1 59.19 84 HIS A CA 1
ATOM 675 C C . HIS A 1 84 ? -21.781 2.342 -13.773 1 59.19 84 HIS A C 1
ATOM 677 O O . HIS A 1 84 ? -21.359 2.65 -14.891 1 59.19 84 HIS A O 1
ATOM 683 N N . SER A 1 85 ? -21.09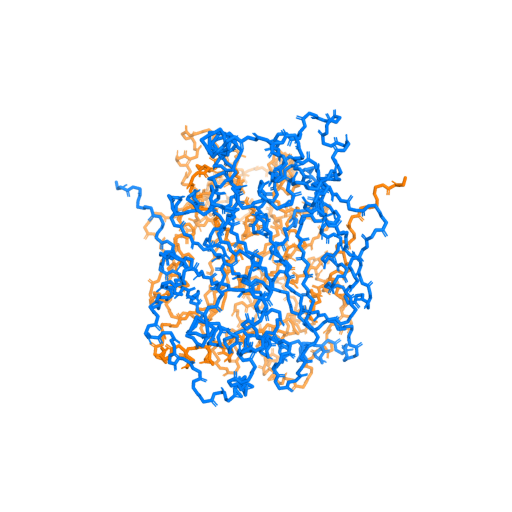4 2.162 -12.672 1 66.06 85 SER A N 1
ATOM 684 C CA . SER A 1 85 ? -19.641 2.277 -12.828 1 66.06 85 SER A CA 1
ATOM 685 C C . SER A 1 85 ? -19.047 0.994 -13.391 1 66.06 85 SER A C 1
ATOM 687 O O . SER A 1 85 ? -19.656 -0.073 -13.305 1 66.06 85 SER A O 1
ATOM 689 N N . ALA A 1 86 ? -18.047 1.132 -14.227 1 78.06 86 ALA A N 1
ATOM 690 C CA . ALA A 1 86 ? -17.25 0.034 -14.758 1 78.06 86 ALA A CA 1
ATOM 691 C C . ALA A 1 86 ? -16.875 -0.959 -13.656 1 78.06 86 ALA A C 1
ATOM 693 O O . ALA A 1 86 ? -16.75 -0.583 -12.484 1 78.06 86 ALA A O 1
ATOM 694 N N . LYS A 1 87 ? -17.047 -2.236 -14.031 1 87.12 87 LYS A N 1
ATOM 695 C CA . LYS A 1 87 ? -16.656 -3.293 -13.094 1 87.12 87 LYS A CA 1
ATOM 696 C C . LYS A 1 87 ? -15.164 -3.252 -12.805 1 87.12 87 LYS A C 1
ATOM 698 O O . LYS A 1 87 ? -14.344 -3.367 -13.719 1 87.12 87 LYS A O 1
ATOM 703 N N . ILE A 1 88 ? -14.859 -2.963 -11.641 1 92.69 88 ILE A N 1
ATOM 704 C CA . ILE A 1 88 ? -13.477 -2.992 -11.188 1 92.69 88 ILE A CA 1
ATOM 705 C C . ILE A 1 88 ? -13.219 -4.266 -10.383 1 92.69 88 ILE A C 1
ATOM 707 O O . ILE A 1 88 ? -13.906 -4.527 -9.398 1 92.69 88 ILE A O 1
ATOM 711 N N . PRO A 1 89 ? -12.305 -5.051 -10.773 1 96.38 89 PRO A N 1
ATOM 712 C CA . PRO A 1 89 ? -12.109 -6.34 -10.102 1 96.38 89 PRO A CA 1
ATOM 713 C C . PRO A 1 89 ? -11.422 -6.199 -8.75 1 96.38 89 PRO A C 1
ATOM 715 O O . PRO A 1 89 ? -10.68 -5.238 -8.523 1 96.38 89 PRO A O 1
ATOM 718 N N . PHE A 1 90 ? -11.766 -7.141 -7.82 1 97.19 90 PHE A N 1
ATOM 719 C CA . PHE A 1 90 ? -10.977 -7.363 -6.613 1 97.19 90 PHE A CA 1
ATOM 720 C C . PHE A 1 90 ? -9.648 -8.031 -6.957 1 97.19 90 PHE A C 1
ATOM 722 O O . PHE A 1 90 ? -9.625 -9.109 -7.543 1 97.19 90 PHE A O 1
ATOM 729 N N . ILE A 1 91 ? -8.508 -7.438 -6.641 1 98.12 91 ILE A N 1
ATOM 730 C CA . ILE A 1 91 ? -7.211 -7.949 -7.07 1 98.12 91 ILE A CA 1
ATOM 731 C C . ILE A 1 91 ? -6.484 -8.586 -5.887 1 98.12 91 ILE A C 1
ATOM 733 O O . ILE A 1 91 ? -6.285 -7.941 -4.855 1 98.12 91 ILE A O 1
ATOM 737 N N . ILE A 1 92 ? -6.09 -9.844 -6.039 1 98.62 92 ILE A N 1
ATOM 738 C CA . ILE A 1 92 ? -5.332 -10.594 -5.043 1 98.62 92 ILE A CA 1
ATOM 739 C C . ILE A 1 92 ? -3.896 -10.797 -5.527 1 98.62 92 ILE A C 1
ATOM 741 O O . ILE A 1 92 ? -3.666 -11.391 -6.582 1 98.62 92 ILE A O 1
ATOM 745 N N . GLY A 1 93 ? -2.934 -10.227 -4.793 1 98.19 93 GLY A N 1
ATOM 746 C CA . GLY A 1 93 ? -1.531 -10.484 -5.082 1 98.19 93 GLY A CA 1
ATOM 747 C C . GLY A 1 93 ? -0.974 -11.672 -4.324 1 98.19 93 GLY A C 1
ATOM 748 O O . GLY A 1 93 ? -1.259 -11.852 -3.141 1 98.19 93 GLY A O 1
ATOM 749 N N . ILE A 1 94 ? -0.245 -12.539 -5 1 98.31 94 ILE A N 1
ATOM 750 C CA . ILE A 1 94 ? 0.419 -13.672 -4.367 1 98.31 94 ILE A CA 1
ATOM 751 C C . ILE A 1 94 ? 1.922 -13.602 -4.625 1 98.31 94 ILE A C 1
ATOM 753 O O . ILE A 1 94 ? 2.361 -13.602 -5.777 1 98.31 94 ILE A O 1
ATOM 757 N N . ALA A 1 95 ? 2.684 -13.492 -3.557 1 97.19 95 ALA A N 1
ATOM 758 C CA . ALA A 1 95 ? 4.137 -13.367 -3.641 1 97.19 95 ALA A CA 1
ATOM 759 C C . ALA A 1 95 ? 4.828 -14.523 -2.92 1 97.19 95 ALA A C 1
ATOM 761 O O . ALA A 1 95 ? 4.188 -15.273 -2.176 1 97.19 95 ALA A O 1
ATOM 762 N N . GLY A 1 96 ? 6.129 -14.656 -3.115 1 96.81 96 GLY A N 1
ATOM 763 C CA . GLY A 1 96 ? 6.965 -15.695 -2.531 1 96.81 96 GLY A CA 1
ATOM 764 C C . GLY A 1 96 ? 8.148 -16.062 -3.398 1 96.81 96 GLY A C 1
ATOM 765 O O . GLY A 1 96 ? 8.258 -15.609 -4.543 1 96.81 96 GLY A O 1
ATOM 766 N N . SER A 1 97 ? 8.938 -16.938 -2.852 1 96.12 97 SER A N 1
ATOM 767 C CA . SER A 1 97 ? 10.172 -17.344 -3.514 1 96.12 97 SER A CA 1
ATOM 768 C C . SER A 1 97 ? 9.898 -18.281 -4.676 1 96.12 97 SER A C 1
ATOM 770 O O . SER A 1 97 ? 8.805 -18.844 -4.777 1 96.12 97 SER A O 1
ATOM 772 N N . VAL A 1 98 ? 10.914 -18.406 -5.508 1 94.31 98 VAL A N 1
ATOM 773 C CA . VAL A 1 98 ? 10.906 -19.484 -6.492 1 94.31 98 VAL A CA 1
ATOM 774 C C . VAL A 1 98 ? 10.773 -20.828 -5.781 1 94.31 98 VAL A C 1
ATOM 776 O O . VAL A 1 98 ? 11.391 -21.047 -4.73 1 94.31 98 VAL A O 1
ATOM 779 N N . ALA A 1 99 ? 9.93 -21.672 -6.332 1 94.75 99 ALA A N 1
ATOM 780 C CA . ALA A 1 99 ? 9.805 -23.078 -5.945 1 94.75 99 ALA A CA 1
ATOM 781 C C . ALA A 1 99 ? 8.992 -23.219 -4.664 1 94.75 99 ALA A C 1
ATOM 783 O O . ALA A 1 99 ? 8.773 -24.344 -4.184 1 94.75 99 ALA A O 1
ATOM 784 N N . VAL A 1 100 ? 8.453 -22.062 -4.117 1 96.25 100 VAL A N 1
ATOM 785 C CA . VAL A 1 100 ? 7.789 -22.172 -2.82 1 96.25 100 VAL A CA 1
ATOM 786 C C . VAL A 1 100 ? 6.344 -22.625 -3.01 1 96.25 100 VAL A C 1
ATOM 788 O O . VAL A 1 100 ? 5.672 -23 -2.045 1 96.25 100 VAL A O 1
ATOM 791 N N . GLY A 1 101 ? 5.793 -22.547 -4.227 1 93.56 101 GLY A N 1
ATOM 792 C CA . GLY A 1 101 ? 4.453 -23.031 -4.5 1 93.56 101 GLY A CA 1
ATOM 793 C C . GLY A 1 101 ? 3.457 -21.922 -4.762 1 93.56 101 GLY A C 1
ATOM 794 O O . GLY A 1 101 ? 2.252 -22.094 -4.574 1 93.56 101 GLY A O 1
ATOM 795 N N . LYS A 1 102 ? 3.826 -20.703 -5.191 1 94.25 102 LYS A N 1
ATOM 796 C CA . LYS A 1 102 ? 2.949 -19.578 -5.5 1 94.25 102 LYS A CA 1
ATOM 797 C C . LYS A 1 102 ? 1.939 -19.953 -6.582 1 94.25 102 LYS A C 1
ATOM 799 O O . LYS A 1 102 ? 0.741 -19.703 -6.43 1 94.25 102 LYS A O 1
ATOM 804 N N . SER A 1 103 ? 2.523 -20.578 -7.695 1 91.69 103 SER A N 1
ATOM 805 C CA . SER A 1 103 ? 1.675 -20.891 -8.836 1 91.69 103 SER A CA 1
ATOM 806 C C . SER A 1 103 ? 0.618 -21.938 -8.477 1 91.69 103 SER A C 1
ATOM 808 O O . SER A 1 103 ? -0.532 -21.828 -8.906 1 91.69 103 SER A O 1
ATOM 810 N N . THR A 1 104 ? 1.024 -22.875 -7.699 1 90.44 104 THR A N 1
ATOM 811 C CA . THR A 1 104 ? 0.067 -23.875 -7.242 1 90.44 104 THR A CA 1
ATOM 812 C C . THR A 1 104 ? -1.012 -23.234 -6.375 1 90.44 104 THR A C 1
ATOM 814 O O . THR A 1 104 ? -2.205 -23.469 -6.586 1 90.44 104 THR A O 1
ATOM 817 N N . THR A 1 105 ? -0.605 -22.438 -5.43 1 94.25 105 THR A N 1
ATOM 818 C CA . THR A 1 105 ? -1.537 -21.719 -4.566 1 94.25 105 THR A CA 1
ATOM 819 C C . THR A 1 105 ? -2.498 -20.875 -5.395 1 94.25 105 THR A C 1
ATOM 821 O O . THR A 1 105 ? -3.709 -20.891 -5.164 1 94.25 105 THR A O 1
ATOM 824 N N . ALA A 1 106 ? -1.979 -20.156 -6.402 1 95.5 106 ALA A N 1
ATOM 825 C CA . ALA A 1 106 ? -2.783 -19.281 -7.25 1 95.5 106 ALA A CA 1
ATOM 826 C C . ALA A 1 106 ? -3.832 -20.078 -8.023 1 95.5 106 ALA A C 1
ATOM 828 O O . ALA A 1 106 ? -4.996 -19.672 -8.102 1 95.5 106 ALA A O 1
ATOM 829 N N . ARG A 1 107 ? -3.455 -21.172 -8.562 1 92.75 107 ARG A N 1
ATOM 830 C CA . ARG A 1 107 ? -4.359 -21.984 -9.359 1 92.75 107 ARG A CA 1
ATOM 831 C C . ARG A 1 107 ? -5.469 -22.578 -8.492 1 92.75 107 ARG A C 1
ATOM 833 O O . ARG A 1 107 ? -6.633 -22.609 -8.906 1 92.75 107 ARG A O 1
ATOM 840 N N . ILE A 1 108 ? -5.082 -23.016 -7.312 1 91.38 108 ILE A N 1
ATOM 841 C CA . ILE A 1 108 ? -6.066 -23.594 -6.395 1 91.38 108 ILE A CA 1
ATOM 842 C C . ILE A 1 108 ? -7.082 -22.516 -6.004 1 91.38 108 ILE A C 1
ATOM 844 O O . ILE A 1 108 ? -8.289 -22.75 -6.035 1 91.38 108 ILE A O 1
ATOM 848 N N . LEU A 1 109 ? -6.586 -21.375 -5.703 1 94.94 109 LEU A N 1
ATOM 849 C CA . LEU A 1 109 ? -7.469 -20.281 -5.309 1 94.94 109 LEU A CA 1
ATOM 850 C C . LEU A 1 109 ? -8.383 -19.875 -6.461 1 94.94 109 LEU A C 1
ATOM 852 O O . LEU A 1 109 ? -9.562 -19.594 -6.258 1 94.94 109 LEU A O 1
ATOM 856 N N . GLN A 1 110 ? -7.797 -19.828 -7.691 1 94.81 110 GLN A N 1
ATOM 857 C CA . GLN A 1 110 ? -8.609 -19.5 -8.859 1 94.81 110 GLN A CA 1
ATOM 858 C C . GLN A 1 110 ? -9.781 -20.453 -9 1 94.81 110 GLN A C 1
ATOM 860 O O . GLN A 1 110 ? -10.93 -20.031 -9.18 1 94.81 110 GLN A O 1
ATOM 865 N N . LYS A 1 111 ? -9.508 -21.672 -8.852 1 91.12 111 LYS A N 1
ATOM 866 C CA . LYS A 1 111 ? -10.531 -22.688 -9.031 1 91.12 111 LYS A CA 1
ATOM 867 C C . LYS A 1 111 ? -11.578 -22.625 -7.926 1 91.12 111 LYS A C 1
ATOM 869 O O . LYS A 1 111 ? -12.781 -22.625 -8.203 1 91.12 111 LYS A O 1
ATOM 874 N N . LEU A 1 112 ? -11.117 -22.547 -6.684 1 90.69 112 LEU A N 1
ATOM 875 C CA . LEU A 1 112 ? -12.039 -22.562 -5.555 1 90.69 112 LEU A CA 1
ATOM 876 C C . LEU A 1 112 ? -12.891 -21.297 -5.523 1 90.69 112 LEU A C 1
ATOM 878 O O . LEU A 1 112 ? -14.094 -21.359 -5.27 1 90.69 112 LEU A O 1
ATOM 882 N N . LEU A 1 113 ? -12.297 -20.172 -5.801 1 93.5 113 LEU A N 1
ATOM 883 C CA . LEU A 1 113 ? -13.031 -18.906 -5.797 1 93.5 113 LEU A CA 1
ATOM 884 C C . LEU A 1 113 ? -14.094 -18.891 -6.891 1 93.5 113 LEU A C 1
ATOM 886 O O . LEU A 1 113 ? -15.172 -18.328 -6.703 1 93.5 113 LEU A O 1
ATOM 890 N N . SER A 1 114 ? -13.75 -19.5 -8.047 1 91.75 114 SER A N 1
ATOM 891 C CA . SER A 1 114 ? -14.688 -19.531 -9.164 1 91.75 114 SER A CA 1
ATOM 892 C C . SER A 1 114 ? -15.914 -20.391 -8.836 1 91.75 114 SER A C 1
ATOM 894 O O . SER A 1 114 ? -16.922 -20.328 -9.539 1 91.75 114 SER A O 1
ATOM 896 N N . ARG A 1 115 ? -15.844 -21.047 -7.738 1 85.5 115 ARG A N 1
ATOM 897 C CA . ARG A 1 115 ? -16.922 -21.969 -7.383 1 85.5 115 ARG A CA 1
ATOM 898 C C . ARG A 1 115 ? -17.75 -21.406 -6.23 1 85.5 115 ARG A C 1
ATOM 900 O O . ARG A 1 115 ? -18.656 -22.094 -5.723 1 85.5 115 ARG A O 1
ATOM 907 N N . LEU A 1 116 ? -17.469 -20.281 -5.836 1 83.31 116 LEU A N 1
ATOM 908 C CA . LEU A 1 116 ? -18.297 -19.625 -4.832 1 83.31 116 LEU A CA 1
ATOM 909 C C . LEU A 1 116 ? -19.734 -19.469 -5.332 1 83.31 116 LEU A C 1
ATOM 911 O O . LEU A 1 116 ? -19.984 -19.547 -6.535 1 83.31 116 LEU A O 1
ATOM 915 N N . PRO A 1 117 ? -20.734 -19.25 -4.414 1 77.75 117 PRO A N 1
ATOM 916 C CA . PRO A 1 117 ? -22.141 -19.219 -4.797 1 77.75 117 PRO A CA 1
ATOM 917 C C . PRO A 1 117 ? -22.438 -18.219 -5.902 1 77.75 117 PRO A C 1
ATOM 919 O O . PRO A 1 117 ? -23.266 -18.484 -6.785 1 77.75 117 PRO A O 1
ATOM 922 N N . ASP A 1 118 ? -21.781 -17.125 -5.996 1 85.5 118 ASP A N 1
ATOM 923 C CA . ASP A 1 118 ? -22.031 -16.109 -7.016 1 85.5 118 ASP A CA 1
ATOM 924 C C . ASP A 1 118 ? -21.25 -16.406 -8.289 1 85.5 118 ASP A C 1
ATOM 926 O O . ASP A 1 118 ? -21.375 -15.68 -9.289 1 85.5 118 ASP A O 1
ATOM 930 N N . ARG A 1 119 ? -20.438 -17.484 -8.266 1 88.12 119 ARG A N 1
ATOM 931 C CA . ARG A 1 119 ? -19.625 -17.938 -9.391 1 88.12 119 ARG A CA 1
ATOM 932 C C . ARG A 1 119 ? -18.859 -16.781 -10.023 1 88.12 119 ARG A C 1
ATOM 934 O O . ARG A 1 119 ? -18.969 -16.547 -11.227 1 88.12 119 ARG A O 1
ATOM 941 N N . PRO A 1 120 ? -18.109 -16.141 -9.195 1 94.56 120 PRO A N 1
ATOM 942 C CA . PRO A 1 120 ? -17.359 -15.016 -9.75 1 94.56 120 PRO A CA 1
ATOM 943 C C . PRO A 1 120 ? -16.406 -15.43 -10.875 1 94.56 12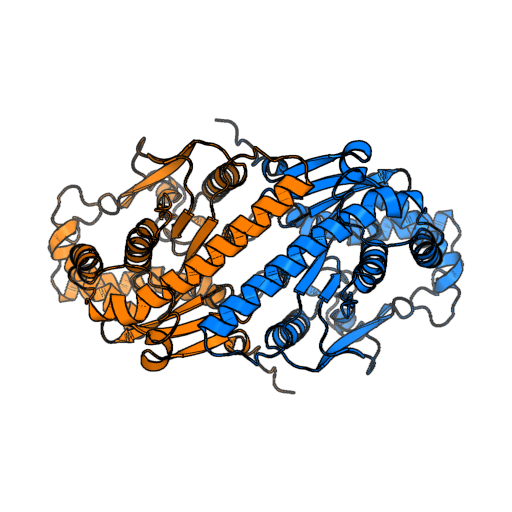0 PRO A C 1
ATOM 945 O O . PRO A 1 120 ? -15.828 -16.516 -10.828 1 94.56 120 PRO A O 1
ATOM 948 N N . LYS A 1 121 ? -16.312 -14.586 -11.891 1 96.19 121 LYS A N 1
ATOM 949 C CA . LYS A 1 121 ? -15.273 -14.758 -12.906 1 96.19 121 LYS A CA 1
ATOM 950 C C . LYS A 1 121 ? -13.898 -14.422 -12.352 1 96.19 121 LYS A C 1
ATOM 952 O O . LYS A 1 121 ? -13.633 -13.281 -11.969 1 96.19 121 LYS A O 1
ATOM 957 N N . VAL A 1 122 ? -13.039 -15.461 -12.273 1 97.38 122 VAL A N 1
ATOM 958 C CA . VAL A 1 122 ? -11.719 -15.289 -11.672 1 97.38 122 VAL A CA 1
ATOM 959 C C . VAL A 1 122 ? -10.641 -15.477 -12.734 1 97.38 122 VAL A C 1
ATOM 961 O O . VAL A 1 122 ? -10.562 -16.531 -13.375 1 97.38 122 VAL A O 1
ATOM 964 N N . SER A 1 123 ? -9.812 -14.438 -12.938 1 97.94 123 SER A N 1
ATOM 965 C CA . SER A 1 123 ? -8.68 -14.516 -13.844 1 97.94 123 SER A CA 1
ATOM 966 C C . SER A 1 123 ? -7.367 -14.656 -13.086 1 97.94 123 SER A C 1
ATOM 968 O O . SER A 1 123 ? -7.242 -14.164 -11.961 1 97.94 123 SER A O 1
ATOM 970 N N . LEU A 1 124 ? -6.492 -15.367 -13.68 1 97.25 124 LEU A N 1
ATOM 971 C CA . LEU A 1 124 ? -5.164 -15.57 -13.117 1 97.25 124 LEU A CA 1
ATOM 972 C C . LEU A 1 124 ? -4.086 -15.055 -14.07 1 97.25 124 LEU A C 1
ATOM 974 O O . LEU A 1 124 ? -4.016 -15.477 -15.219 1 97.25 124 LEU A O 1
ATOM 978 N N . ILE A 1 125 ? -3.273 -14.102 -13.594 1 97.38 125 ILE A N 1
ATOM 979 C CA . ILE A 1 125 ? -2.203 -13.5 -14.375 1 97.38 125 ILE A CA 1
ATOM 980 C C . ILE A 1 125 ? -0.87 -13.68 -13.656 1 97.38 125 ILE A C 1
ATOM 982 O O . ILE A 1 125 ? -0.77 -13.438 -12.445 1 97.38 125 ILE A O 1
ATOM 986 N N . THR A 1 126 ? 0.132 -14.117 -14.344 1 95.81 126 THR A N 1
ATOM 987 C CA . THR A 1 126 ? 1.489 -14.172 -13.805 1 95.81 126 THR A CA 1
ATOM 988 C C . THR A 1 126 ? 2.281 -12.938 -14.219 1 95.81 126 THR A C 1
ATOM 990 O O . THR A 1 126 ? 2.152 -12.453 -15.344 1 95.81 126 THR A O 1
ATOM 993 N N . THR A 1 127 ? 3.129 -12.453 -13.336 1 95.5 127 THR A N 1
ATOM 994 C CA . THR A 1 127 ? 3.922 -11.273 -13.664 1 95.5 127 THR A CA 1
ATOM 995 C C . THR A 1 127 ? 5.082 -11.641 -14.586 1 95.5 127 THR A C 1
ATOM 997 O O . THR A 1 127 ? 5.719 -10.766 -15.172 1 95.5 127 THR A O 1
ATOM 1000 N N . ASP A 1 128 ? 5.363 -12.906 -14.789 1 94.75 128 ASP A N 1
ATOM 1001 C CA . ASP A 1 128 ? 6.441 -13.328 -15.68 1 94.75 128 ASP A CA 1
ATOM 1002 C C . ASP A 1 128 ? 6.215 -12.812 -17.094 1 94.75 128 ASP A C 1
ATOM 1004 O O . ASP A 1 128 ? 7.172 -12.547 -17.828 1 94.75 128 ASP A O 1
ATOM 1008 N N . GLY A 1 129 ? 4.984 -12.664 -17.422 1 95.69 129 GLY A N 1
ATOM 1009 C CA . GLY A 1 129 ? 4.676 -12.125 -18.734 1 95.69 129 GLY A CA 1
ATOM 1010 C C . GLY A 1 129 ? 5.203 -10.719 -18.953 1 95.69 129 GLY A C 1
ATOM 1011 O O . GLY A 1 129 ? 5.309 -10.25 -20.078 1 95.69 129 GLY A O 1
ATOM 1012 N N . PHE A 1 130 ? 5.562 -10.102 -17.953 1 95.25 130 PHE A N 1
ATOM 1013 C CA . PHE A 1 130 ? 6.004 -8.711 -18.047 1 95.25 130 PHE A CA 1
ATOM 1014 C C . PHE A 1 130 ? 7.52 -8.617 -17.922 1 95.25 130 PHE A C 1
ATOM 1016 O O . PHE A 1 130 ? 8.078 -7.52 -17.828 1 95.25 130 PHE A O 1
ATOM 1023 N N . LEU A 1 131 ? 8.172 -9.734 -17.828 1 94.75 131 LEU A N 1
ATOM 1024 C CA . LEU A 1 131 ? 9.617 -9.727 -18.031 1 94.75 131 LEU A CA 1
ATOM 1025 C C . LEU A 1 131 ? 9.977 -9.195 -19.406 1 94.75 131 LEU A C 1
ATOM 1027 O O . LEU A 1 131 ? 9.25 -9.43 -20.375 1 94.75 131 LEU A O 1
ATOM 1031 N N . PHE A 1 132 ? 11.164 -8.531 -19.453 1 94.19 132 PHE A N 1
ATOM 1032 C CA . PHE A 1 132 ? 11.641 -8.156 -20.781 1 94.19 132 PHE A CA 1
ATOM 1033 C C . PHE A 1 132 ? 11.977 -9.391 -21.609 1 94.19 132 PHE A C 1
ATOM 1035 O O . PHE A 1 132 ? 12.391 -10.414 -21.062 1 94.19 132 PHE A O 1
ATOM 1042 N N . PRO A 1 133 ? 11.758 -9.273 -22.906 1 94.75 133 PRO A N 1
ATOM 1043 C CA . PRO A 1 133 ? 12.133 -10.398 -23.766 1 94.75 133 PRO A CA 1
ATOM 1044 C C . PRO A 1 133 ? 13.602 -10.789 -23.625 1 94.75 133 PRO A C 1
ATOM 1046 O O . PRO A 1 133 ? 14.453 -9.93 -23.359 1 94.75 133 PRO A O 1
ATOM 1049 N N . THR A 1 134 ? 13.883 -12.047 -23.859 1 93 134 THR A N 1
ATOM 1050 C CA . THR A 1 134 ? 15.227 -12.578 -23.688 1 93 134 THR A CA 1
ATOM 1051 C C . THR A 1 134 ? 16.219 -11.812 -24.547 1 93 134 THR A C 1
ATOM 1053 O O . THR A 1 134 ? 17.328 -11.5 -24.094 1 93 134 THR A O 1
ATOM 1056 N N . ALA A 1 135 ? 15.852 -11.547 -25.734 1 93.56 135 ALA A N 1
ATOM 1057 C CA . ALA A 1 135 ? 16.734 -10.812 -26.641 1 93.56 135 ALA A CA 1
ATOM 1058 C C . ALA A 1 135 ? 17.125 -9.461 -26.047 1 93.56 135 ALA A C 1
ATOM 1060 O O . ALA A 1 135 ? 18.281 -9.055 -26.141 1 93.56 135 ALA A O 1
ATOM 1061 N N . GLU A 1 136 ? 16.188 -8.805 -25.469 1 94 136 GLU A N 1
ATOM 1062 C CA . GLU A 1 136 ? 16.438 -7.512 -24.844 1 94 136 GLU A CA 1
ATOM 1063 C C . GLU A 1 136 ? 17.328 -7.656 -23.609 1 94 136 GLU A C 1
ATOM 1065 O O . GLU A 1 136 ? 18.219 -6.848 -23.391 1 94 136 GLU A O 1
ATOM 1070 N N . LEU A 1 137 ? 17.062 -8.656 -22.781 1 94.25 137 LEU A N 1
ATOM 1071 C CA . LEU A 1 137 ? 17.859 -8.891 -21.578 1 94.25 137 LEU A CA 1
ATOM 1072 C C . LEU A 1 137 ? 19.312 -9.211 -21.938 1 94.25 137 LEU A C 1
ATOM 1074 O O . LEU A 1 137 ? 20.234 -8.766 -21.266 1 94.25 137 LEU A O 1
ATOM 1078 N N . LYS A 1 138 ? 19.516 -9.93 -23 1 93.38 138 LYS A N 1
ATOM 1079 C CA . LYS A 1 138 ? 20.859 -10.25 -23.469 1 93.38 138 LYS A CA 1
ATOM 1080 C C . LYS A 1 138 ? 21.594 -8.992 -23.922 1 93.38 138 LYS A C 1
ATOM 1082 O O . LYS A 1 138 ? 22.75 -8.781 -23.578 1 93.38 138 LYS A O 1
ATOM 1087 N N . LYS A 1 139 ? 20.906 -8.211 -24.688 1 94.62 139 LYS A N 1
ATOM 1088 C CA . LYS A 1 139 ? 21.484 -6.969 -25.203 1 94.62 139 LYS A CA 1
ATOM 1089 C C . LYS A 1 139 ? 21.953 -6.074 -24.062 1 94.62 139 LYS A C 1
ATOM 1091 O O . LYS A 1 139 ? 23 -5.422 -24.156 1 94.62 139 LYS A O 1
ATOM 1096 N N . LYS A 1 140 ? 21.281 -6.125 -22.969 1 93.38 140 LYS A N 1
ATOM 1097 C CA . LYS A 1 140 ? 21.594 -5.273 -21.828 1 93.38 140 LYS A CA 1
ATOM 1098 C C . LYS A 1 140 ? 22.484 -6 -20.812 1 93.38 140 LYS A C 1
ATOM 1100 O O . LYS A 1 140 ? 22.703 -5.508 -19.703 1 93.38 140 LYS A O 1
ATOM 1105 N N . ASN A 1 141 ? 22.891 -7.211 -21.125 1 92.69 141 ASN A N 1
ATOM 1106 C CA . ASN A 1 141 ? 23.688 -8.055 -20.25 1 92.69 141 ASN A CA 1
ATOM 1107 C C . ASN A 1 141 ? 23 -8.297 -18.906 1 92.69 141 ASN A C 1
ATOM 1109 O O . ASN A 1 141 ? 23.625 -8.242 -17.859 1 92.69 141 ASN A O 1
ATOM 1113 N N . MET A 1 142 ? 21.656 -8.539 -18.984 1 91.69 142 MET A N 1
ATOM 1114 C CA . MET A 1 142 ? 20.859 -8.68 -17.766 1 91.69 142 MET A CA 1
ATOM 1115 C C . MET A 1 142 ? 20.203 -10.055 -17.703 1 91.69 142 MET A C 1
ATOM 1117 O O . MET A 1 142 ? 19.281 -10.273 -16.922 1 91.69 142 MET A O 1
ATOM 1121 N N . LEU A 1 143 ? 20.594 -10.938 -18.578 1 89.62 143 LEU A N 1
ATOM 1122 C CA . LEU A 1 143 ? 19.953 -12.242 -18.594 1 89.62 143 LEU A CA 1
ATOM 1123 C C . LEU A 1 143 ? 20.172 -12.977 -17.281 1 89.62 143 LEU A C 1
ATOM 1125 O O . LEU A 1 143 ? 19.266 -13.672 -16.797 1 89.62 143 LEU A O 1
ATOM 1129 N N . SER A 1 144 ? 21.344 -12.797 -16.656 1 88.5 144 SER A N 1
ATOM 1130 C CA . SER A 1 144 ? 21.656 -13.445 -15.383 1 88.5 144 SER A CA 1
ATOM 1131 C C . SER A 1 144 ? 20.828 -12.859 -14.242 1 88.5 144 SER A C 1
ATOM 1133 O O . SER A 1 144 ? 20.766 -13.422 -13.148 1 88.5 144 SER A O 1
ATOM 1135 N N . ARG A 1 145 ? 20.125 -11.773 -14.547 1 90.31 145 ARG A N 1
ATOM 1136 C CA . ARG A 1 145 ? 19.328 -11.086 -13.547 1 90.31 145 ARG A CA 1
ATOM 1137 C C . ARG A 1 145 ? 17.828 -11.273 -13.82 1 90.31 145 ARG A C 1
ATOM 1139 O O . ARG A 1 145 ? 17 -10.57 -13.242 1 90.31 145 ARG A O 1
ATOM 1146 N N . LYS A 1 146 ? 17.594 -12.141 -14.734 1 91.06 146 LYS A N 1
ATOM 1147 C CA . LYS A 1 146 ? 16.188 -12.406 -15 1 91.06 146 LYS A CA 1
ATOM 1148 C C . LYS A 1 146 ? 15.445 -12.805 -13.727 1 91.06 146 LYS A C 1
ATOM 1150 O O . LYS A 1 146 ? 15.898 -13.68 -12.992 1 91.06 146 LYS A O 1
ATOM 1155 N N . GLY A 1 147 ? 14.367 -12.117 -13.391 1 90.31 147 GLY A N 1
ATOM 1156 C CA . GLY A 1 147 ? 13.633 -12.32 -12.156 1 90.31 147 GLY A CA 1
ATOM 1157 C C . GLY A 1 147 ? 13.844 -11.211 -11.141 1 90.31 147 GLY A C 1
ATOM 1158 O O . GLY A 1 147 ? 13.047 -11.047 -10.219 1 90.31 147 GLY A O 1
ATOM 1159 N N . PHE A 1 148 ? 14.945 -10.484 -11.281 1 90.5 148 PHE A N 1
ATOM 1160 C CA . PHE A 1 148 ? 15.156 -9.305 -10.453 1 90.5 148 PHE A CA 1
ATOM 1161 C C . PHE A 1 148 ? 14.25 -8.164 -10.906 1 90.5 148 PHE A C 1
ATOM 1163 O O . PHE A 1 148 ? 13.789 -8.141 -12.047 1 90.5 148 PHE A O 1
ATOM 1170 N N . PRO A 1 149 ? 14.031 -7.211 -10.023 1 87.88 149 PRO A N 1
ATOM 1171 C CA . PRO A 1 149 ? 13.102 -6.129 -10.352 1 87.88 149 PRO A CA 1
ATOM 1172 C C . PRO A 1 149 ? 13.469 -5.418 -11.656 1 87.88 149 PRO A C 1
ATOM 1174 O O . PRO A 1 149 ? 12.578 -5.094 -12.453 1 87.88 149 PRO A O 1
ATOM 1177 N N . GLU A 1 150 ? 14.734 -5.262 -11.938 1 87.56 150 GLU A N 1
ATOM 1178 C CA . GLU A 1 150 ? 15.18 -4.496 -13.102 1 87.56 150 GLU A CA 1
ATOM 1179 C C . GLU A 1 150 ? 14.922 -5.266 -14.398 1 87.56 150 GLU A C 1
ATOM 1181 O O . GLU A 1 150 ? 15.008 -4.699 -15.484 1 87.56 150 GLU A O 1
ATOM 1186 N N . SER A 1 151 ? 14.602 -6.527 -14.305 1 92.44 151 SER A N 1
ATOM 1187 C CA . SER A 1 151 ? 14.391 -7.344 -15.5 1 92.44 151 SER A CA 1
ATOM 1188 C C . SER A 1 151 ? 12.938 -7.293 -15.953 1 92.44 151 SER A C 1
ATOM 1190 O O . SER A 1 151 ? 12.578 -7.891 -16.969 1 92.44 151 SER A O 1
ATOM 1192 N N . TYR A 1 152 ? 12.086 -6.559 -15.242 1 92 152 TYR A N 1
ATOM 1193 C CA . TYR A 1 152 ? 10.664 -6.48 -15.562 1 92 152 TYR A CA 1
ATOM 1194 C C . TYR A 1 152 ? 10.336 -5.168 -16.266 1 92 152 TYR A C 1
ATOM 1196 O O . TYR A 1 152 ? 10.906 -4.121 -15.938 1 92 152 TYR A O 1
ATOM 1204 N N . ASP A 1 153 ? 9.461 -5.285 -17.203 1 90.69 153 ASP A N 1
ATOM 1205 C CA . ASP A 1 153 ? 8.789 -4.098 -17.734 1 90.69 153 ASP A CA 1
ATOM 1206 C C . ASP A 1 153 ? 7.703 -3.617 -16.781 1 90.69 153 ASP A C 1
ATOM 1208 O O . ASP A 1 153 ? 6.516 -3.818 -17.031 1 90.69 153 ASP A O 1
ATOM 1212 N N . VAL A 1 154 ? 8.109 -2.951 -15.773 1 88.12 154 VAL A N 1
ATOM 1213 C CA . VAL A 1 154 ? 7.219 -2.541 -14.695 1 88.12 154 VAL A CA 1
ATOM 1214 C C . VAL A 1 154 ? 6.172 -1.566 -15.234 1 88.12 154 VAL A C 1
ATOM 1216 O O . VAL A 1 154 ? 5.016 -1.582 -14.797 1 88.12 154 VAL A O 1
ATOM 1219 N N . LYS A 1 155 ? 6.578 -0.73 -16.156 1 87.62 155 LYS A N 1
ATOM 1220 C CA . LYS A 1 155 ? 5.637 0.212 -16.75 1 87.62 155 LYS A CA 1
ATOM 1221 C C . LYS A 1 155 ? 4.461 -0.518 -17.391 1 87.62 155 LYS A C 1
ATOM 1223 O O . LYS A 1 155 ? 3.305 -0.145 -17.188 1 87.62 155 LYS A O 1
ATOM 1228 N N . ALA A 1 156 ? 4.789 -1.528 -18.125 1 92 156 ALA A N 1
ATOM 1229 C CA . ALA A 1 156 ? 3.74 -2.311 -18.766 1 92 156 ALA A CA 1
ATOM 1230 C C . ALA A 1 156 ? 2.84 -2.986 -17.734 1 92 156 ALA A C 1
ATOM 1232 O O . ALA A 1 156 ? 1.622 -3.057 -17.922 1 92 156 ALA A O 1
ATOM 1233 N N . LEU A 1 157 ? 3.428 -3.504 -16.719 1 93.25 157 LEU A N 1
ATOM 1234 C CA . LEU A 1 157 ? 2.66 -4.141 -15.648 1 93.25 157 LEU A CA 1
ATOM 1235 C C . LEU A 1 157 ? 1.732 -3.137 -14.977 1 93.25 157 LEU A C 1
ATOM 1237 O O . LEU A 1 157 ? 0.553 -3.422 -14.758 1 93.25 157 LEU A O 1
ATOM 1241 N N . LEU A 1 158 ? 2.213 -1.953 -14.68 1 91.12 158 LEU A N 1
ATOM 1242 C CA . LEU A 1 158 ? 1.417 -0.907 -14.047 1 91.12 158 LEU A CA 1
ATOM 1243 C C . LEU A 1 158 ? 0.295 -0.444 -14.969 1 91.12 158 LEU A C 1
ATOM 1245 O O . LEU A 1 158 ? -0.812 -0.154 -14.516 1 91.12 158 LEU A O 1
ATOM 1249 N N . GLU A 1 159 ? 0.607 -0.353 -16.25 1 92.81 159 GLU A N 1
ATOM 1250 C CA . GLU A 1 159 ? -0.428 -0.002 -17.219 1 92.81 159 GLU A CA 1
ATOM 1251 C C . GLU A 1 159 ? -1.547 -1.04 -17.234 1 92.81 159 GLU A C 1
ATOM 1253 O O . GLU A 1 159 ? -2.729 -0.688 -17.266 1 92.81 159 GLU 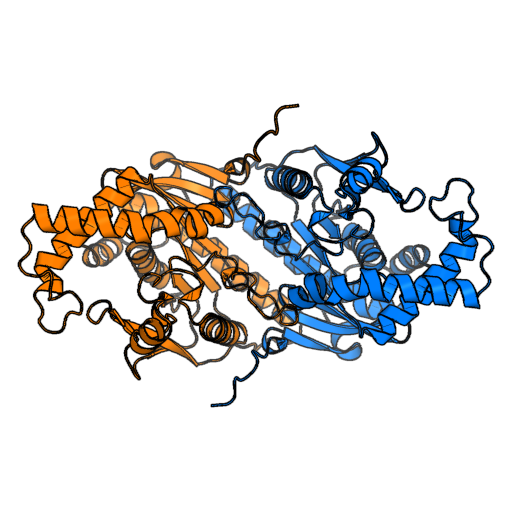A O 1
ATOM 1258 N N . PHE A 1 160 ? -1.165 -2.254 -17.234 1 95.31 160 PHE A N 1
ATOM 1259 C CA . PHE A 1 160 ? -2.133 -3.342 -17.172 1 95.31 160 PHE A CA 1
ATOM 1260 C C . PHE A 1 160 ? -3.021 -3.199 -15.938 1 95.31 160 PHE A C 1
ATOM 1262 O O . PHE A 1 160 ? -4.25 -3.252 -16.047 1 95.31 160 PHE A O 1
ATOM 1269 N N . LEU A 1 161 ? -2.43 -2.951 -14.805 1 94.88 161 LEU A N 1
ATOM 1270 C CA . LEU A 1 161 ? -3.152 -2.812 -13.547 1 94.88 161 LEU A CA 1
ATOM 1271 C C . LEU A 1 161 ? -4.016 -1.555 -13.555 1 94.88 161 LEU A C 1
ATOM 1273 O O . LEU A 1 161 ? -5.141 -1.565 -13.047 1 94.88 161 LEU A O 1
ATOM 1277 N N . ASN A 1 162 ? -3.447 -0.518 -14.07 1 92.88 162 ASN A N 1
ATOM 1278 C CA . ASN A 1 162 ? -4.203 0.722 -14.219 1 92.88 162 ASN A CA 1
ATOM 1279 C C . ASN A 1 162 ? -5.457 0.518 -15.062 1 92.88 162 ASN A C 1
ATOM 1281 O O . ASN A 1 162 ? -6.531 1.013 -14.719 1 92.88 162 ASN A O 1
ATOM 1285 N N . ASP A 1 163 ? -5.254 -0.196 -16.125 1 94.94 163 ASP A N 1
ATOM 1286 C CA . ASP A 1 163 ? -6.383 -0.478 -17 1 94.94 163 ASP A CA 1
ATOM 1287 C C . ASP A 1 163 ? -7.457 -1.285 -16.281 1 94.94 163 ASP A C 1
ATOM 1289 O O . ASP A 1 163 ? -8.648 -1.007 -16.406 1 94.94 163 ASP A O 1
ATOM 1293 N N . LEU A 1 164 ? -7.055 -2.244 -15.5 1 95.12 164 LEU A N 1
ATOM 1294 C CA . LEU A 1 164 ? -7.996 -3.035 -14.719 1 95.12 164 LEU A CA 1
ATOM 1295 C C . LEU A 1 164 ? -8.773 -2.15 -13.75 1 95.12 164 LEU A C 1
ATOM 1297 O O . LEU A 1 164 ? -10.008 -2.199 -13.703 1 95.12 164 LEU A O 1
ATOM 1301 N N . LYS A 1 165 ? -8.062 -1.268 -13.047 1 93.56 165 LYS A N 1
ATOM 1302 C CA . LYS A 1 165 ? -8.656 -0.48 -11.969 1 93.56 165 LYS A CA 1
ATOM 1303 C C . LYS A 1 165 ? -9.422 0.716 -12.523 1 93.56 165 LYS A C 1
ATOM 1305 O O . LYS A 1 165 ? -10.211 1.336 -11.805 1 93.56 165 LYS A O 1
ATOM 1310 N N . SER A 1 166 ? -9.18 0.969 -13.797 1 90.19 166 SER A N 1
ATOM 1311 C CA . SER A 1 166 ? -9.945 2.035 -14.438 1 90.19 166 SER A CA 1
ATOM 1312 C C . SER A 1 166 ? -11.273 1.515 -14.984 1 90.19 166 SER A C 1
ATOM 1314 O O . SER A 1 166 ? -12.086 2.289 -15.484 1 90.19 166 SER A O 1
ATOM 1316 N N . GLY A 1 167 ? -11.438 0.204 -14.992 1 88.88 167 GLY A N 1
ATOM 1317 C CA . GLY A 1 167 ? -12.711 -0.377 -15.391 1 88.88 167 GLY A CA 1
ATOM 1318 C C . GLY A 1 167 ? -12.773 -0.745 -16.859 1 88.88 167 GLY A C 1
ATOM 1319 O O . GLY A 1 167 ? -13.859 -0.904 -17.422 1 88.88 167 GLY A O 1
ATOM 1320 N N . LYS A 1 168 ? -11.602 -0.789 -17.453 1 91.56 168 LYS A N 1
ATOM 1321 C CA . LYS A 1 168 ? -11.609 -1.225 -18.844 1 91.56 168 LYS A CA 1
ATOM 1322 C C . LYS A 1 168 ? -12.195 -2.629 -18.969 1 91.56 168 LYS A C 1
ATOM 1324 O O . LYS A 1 168 ? -11.883 -3.516 -18.172 1 91.56 168 LYS A O 1
ATOM 1329 N N . ALA A 1 169 ? -13.008 -2.83 -19.953 1 92.06 169 ALA A N 1
ATOM 1330 C CA . ALA A 1 169 ? -13.789 -4.055 -20.094 1 92.06 169 ALA A CA 1
ATOM 1331 C C . ALA A 1 169 ? -12.898 -5.227 -20.5 1 92.06 169 ALA A C 1
ATOM 1333 O O . ALA A 1 169 ? -13.195 -6.379 -20.188 1 92.06 169 ALA A O 1
ATOM 1334 N N . SER A 1 170 ? -11.898 -4.922 -21.281 1 95.94 170 SER A N 1
ATOM 1335 C CA . SER A 1 170 ? -10.969 -5.949 -21.75 1 95.94 170 SER A CA 1
ATOM 1336 C C . SER A 1 170 ? -9.523 -5.473 -21.641 1 95.94 170 SER A C 1
ATOM 1338 O O . SER A 1 170 ? -9.164 -4.418 -22.172 1 95.94 170 SER A O 1
ATOM 1340 N N . VAL A 1 171 ? -8.766 -6.227 -20.922 1 97.38 171 VAL A N 1
ATOM 1341 C CA . VAL A 1 171 ? -7.367 -5.871 -20.703 1 97.38 171 VAL A CA 1
ATOM 1342 C C . VAL A 1 171 ? -6.473 -7.062 -21.047 1 97.38 171 VAL A C 1
ATOM 1344 O O . VAL A 1 171 ? -6.777 -8.203 -20.672 1 97.38 171 VAL A O 1
ATOM 1347 N N . LYS A 1 172 ? -5.383 -6.816 -21.734 1 97.38 172 LYS A N 1
ATOM 1348 C CA . LYS A 1 172 ? -4.496 -7.887 -22.188 1 97.38 172 LYS A CA 1
ATOM 1349 C C . LYS A 1 172 ? -3.213 -7.922 -21.359 1 97.38 172 LYS A C 1
ATOM 1351 O O . LYS A 1 172 ? -2.645 -6.875 -21.047 1 97.38 172 LYS A O 1
ATOM 1356 N N . ALA A 1 173 ? -2.816 -9.117 -21.031 1 97.5 173 ALA A N 1
ATOM 1357 C CA . ALA A 1 173 ? -1.537 -9.359 -20.359 1 97.5 173 ALA A CA 1
ATOM 1358 C C . ALA A 1 173 ? -0.662 -10.297 -21.188 1 97.5 173 ALA A C 1
ATOM 1360 O O . ALA A 1 173 ? -1.136 -11.328 -21.672 1 97.5 173 ALA A O 1
ATOM 1361 N N . PRO A 1 174 ? 0.611 -9.945 -21.344 1 97 174 PRO A N 1
ATOM 1362 C CA . PRO A 1 174 ? 1.5 -10.852 -22.062 1 97 174 PRO A CA 1
ATOM 1363 C C . PRO A 1 174 ? 1.639 -12.211 -21.391 1 97 174 PRO A C 1
ATOM 1365 O O . PRO A 1 174 ? 1.486 -12.32 -20.172 1 97 174 PRO A O 1
ATOM 1368 N N . VAL A 1 175 ? 1.934 -13.18 -22.234 1 96.19 175 VAL A N 1
ATOM 1369 C CA . VAL A 1 175 ? 2.059 -14.547 -21.734 1 96.19 175 VAL A CA 1
ATOM 1370 C C . VAL A 1 175 ? 3.525 -14.977 -21.75 1 96.19 175 VAL A C 1
ATOM 1372 O O . VAL A 1 175 ? 4.25 -14.68 -22.703 1 96.19 175 VAL A O 1
ATOM 1375 N N . TYR A 1 176 ? 3.914 -15.648 -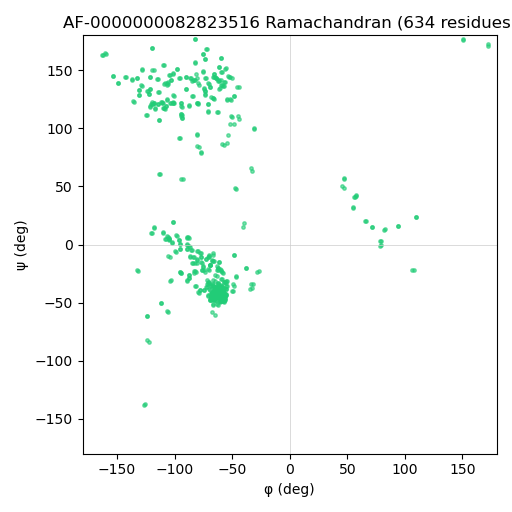20.719 1 94.69 176 TYR A N 1
ATOM 1376 C CA . TYR A 1 176 ? 5.27 -16.172 -20.578 1 94.69 176 TYR A CA 1
ATOM 1377 C C . TYR A 1 176 ? 5.289 -17.688 -20.766 1 94.69 176 TYR A C 1
ATOM 1379 O O . TYR A 1 176 ? 4.41 -18.391 -20.266 1 94.69 176 TYR A O 1
ATOM 1387 N N . SER A 1 177 ? 6.258 -18.156 -21.438 1 92.06 177 SER A N 1
ATOM 1388 C CA . SER A 1 177 ? 6.445 -19.594 -21.594 1 92.06 177 SER A CA 1
ATOM 1389 C C . SER A 1 177 ? 7.672 -20.078 -20.828 1 92.06 177 SER A C 1
ATOM 1391 O O . SER A 1 177 ? 8.797 -19.641 -21.109 1 92.06 177 SER A O 1
ATOM 1393 N N . HIS A 1 178 ? 7.434 -20.969 -19.969 1 86.56 178 HIS A N 1
ATOM 1394 C CA . HIS A 1 178 ? 8.562 -21.562 -19.25 1 86.56 178 HIS A CA 1
ATOM 1395 C C . HIS A 1 178 ? 9.328 -22.547 -20.141 1 86.56 178 HIS A C 1
ATOM 1397 O O . HIS A 1 178 ? 10.484 -22.859 -19.875 1 86.56 178 HIS A O 1
ATOM 1403 N N . LEU A 1 179 ? 8.68 -22.953 -21.141 1 87.69 179 LEU A N 1
ATOM 1404 C CA . LEU A 1 179 ? 9.352 -23.828 -22.094 1 87.69 179 LEU A CA 1
ATOM 1405 C C . LEU A 1 179 ? 10.43 -23.078 -22.859 1 87.69 179 LEU A C 1
ATOM 1407 O O . LEU A 1 179 ? 11.586 -23.516 -22.906 1 87.69 179 LEU A O 1
ATOM 1411 N N . THR A 1 180 ? 10.055 -21.969 -23.328 1 90.94 180 THR A N 1
ATOM 1412 C CA . THR A 1 180 ? 10.992 -21.203 -24.156 1 90.94 180 THR A CA 1
ATOM 1413 C C . THR A 1 180 ? 11.742 -20.172 -23.297 1 90.94 180 THR A C 1
ATOM 1415 O O . THR A 1 180 ? 12.656 -19.5 -23.781 1 90.94 180 THR A O 1
ATOM 1418 N N . TYR A 1 181 ? 11.328 -20.125 -22.016 1 91 181 TYR A N 1
ATOM 1419 C CA . TYR A 1 181 ? 11.953 -19.188 -21.094 1 91 181 TYR A CA 1
ATOM 1420 C C . TYR A 1 181 ? 11.875 -17.766 -21.609 1 91 181 TYR A C 1
ATOM 1422 O O . TYR A 1 181 ? 12.852 -17.016 -21.531 1 91 181 TYR A O 1
ATOM 1430 N N . ASP A 1 182 ? 10.719 -17.438 -22.172 1 94.06 182 ASP A N 1
ATOM 1431 C CA . ASP A 1 182 ? 10.539 -16.141 -22.797 1 94.06 182 ASP A CA 1
ATOM 1432 C C . ASP A 1 182 ? 9.062 -15.789 -22.922 1 94.06 182 ASP A C 1
ATOM 1434 O O . ASP A 1 182 ? 8.195 -16.656 -22.797 1 94.06 182 ASP A O 1
ATOM 1438 N N . ARG A 1 183 ? 8.914 -14.484 -23.172 1 93.44 183 ARG A N 1
ATOM 1439 C CA . ARG A 1 183 ? 7.57 -14.039 -23.516 1 93.44 183 ARG A CA 1
ATOM 1440 C C . ARG A 1 183 ? 7.152 -14.57 -24.891 1 93.44 183 ARG A C 1
ATOM 1442 O O . ARG A 1 183 ? 7.953 -14.586 -25.828 1 93.44 183 ARG A O 1
ATOM 1449 N N . GLU A 1 184 ? 5.914 -15.039 -24.906 1 93.25 184 GLU A N 1
ATOM 1450 C CA . GLU A 1 184 ? 5.395 -15.492 -26.203 1 93.25 184 GLU A CA 1
ATOM 1451 C C . GLU A 1 184 ? 4.93 -14.312 -27.047 1 93.25 184 GLU A C 1
ATOM 1453 O O . GLU A 1 184 ? 4.035 -13.57 -26.656 1 93.25 184 GLU A O 1
ATOM 1458 N N . GLU A 1 185 ? 5.531 -14.203 -28.188 1 90.12 185 GLU A N 1
ATOM 1459 C CA . GLU A 1 185 ? 5.223 -13.07 -29.062 1 90.12 185 GLU A CA 1
ATOM 1460 C C . GLU A 1 185 ? 3.783 -13.141 -29.562 1 90.12 185 GLU A C 1
ATOM 1462 O O . GLU A 1 185 ? 3.35 -14.172 -30.078 1 90.12 185 GLU A O 1
ATOM 1467 N N . GLY A 1 186 ? 3.064 -12.102 -29.344 1 91.88 186 GLY A N 1
ATOM 1468 C CA . GLY A 1 186 ? 1.722 -11.969 -29.891 1 91.88 186 GLY A CA 1
ATOM 1469 C C . GLY A 1 186 ? 0.683 -12.75 -29.109 1 91.88 186 GLY A C 1
ATOM 1470 O O . GLY A 1 186 ? -0.487 -12.797 -29.484 1 91.88 186 GLY A O 1
ATOM 1471 N N . VAL A 1 187 ? 1.021 -13.445 -28.094 1 95 187 VAL A N 1
ATOM 1472 C CA . VAL A 1 187 ? 0.079 -14.219 -27.297 1 95 187 VAL A CA 1
ATOM 1473 C C . VAL A 1 187 ? -0.249 -13.461 -26.016 1 95 187 VAL A C 1
ATOM 1475 O O . VAL A 1 187 ? 0.652 -12.984 -25.312 1 95 187 VAL A O 1
ATOM 1478 N N . PHE A 1 188 ? -1.525 -13.297 -25.75 1 96.81 188 PHE A N 1
ATOM 1479 C CA . PHE A 1 188 ? -1.963 -12.547 -24.578 1 96.81 188 PHE A CA 1
ATOM 1480 C C . PHE A 1 188 ? -3.045 -13.305 -23.812 1 96.81 188 PHE A C 1
ATOM 1482 O O . PHE A 1 188 ? -3.812 -14.062 -24.422 1 96.81 188 PHE A O 1
ATOM 1489 N N . GLU A 1 189 ? -2.994 -13.195 -22.5 1 96.38 189 GLU A N 1
ATOM 1490 C CA . GLU A 1 189 ? -4.148 -13.523 -21.672 1 96.38 189 GLU A CA 1
ATOM 1491 C C . GLU A 1 189 ? -5.109 -12.352 -21.562 1 96.38 189 GLU A C 1
ATOM 1493 O O . GLU A 1 189 ? -4.699 -11.234 -21.234 1 96.38 189 GLU A O 1
ATOM 1498 N N . VAL A 1 190 ? -6.359 -12.602 -21.859 1 97.25 190 VAL A N 1
ATOM 1499 C CA . VAL A 1 190 ? -7.336 -11.516 -21.859 1 97.25 190 VAL A CA 1
ATOM 1500 C C . VAL A 1 190 ? -8.195 -11.594 -20.609 1 97.25 190 VAL A C 1
ATOM 1502 O O . VAL A 1 190 ? -8.789 -12.633 -20.312 1 97.25 190 VAL A O 1
ATOM 1505 N N . VAL A 1 191 ? -8.18 -10.547 -19.859 1 97.5 191 VAL A N 1
ATOM 1506 C CA . VAL A 1 191 ? -9.062 -10.398 -18.719 1 97.5 191 VAL A CA 1
ATOM 1507 C C . VAL A 1 191 ? -10.32 -9.633 -19.125 1 97.5 191 VAL A C 1
ATOM 1509 O O . VAL A 1 191 ? -10.258 -8.445 -19.438 1 97.5 191 VAL A O 1
ATOM 1512 N N . GLU A 1 192 ? -11.422 -10.352 -19.109 1 96.12 192 GLU A N 1
ATOM 1513 C CA . GLU A 1 192 ? -12.688 -9.75 -19.531 1 96.12 192 GLU A CA 1
ATOM 1514 C C . GLU A 1 192 ? -13.656 -9.641 -18.359 1 96.12 192 GLU A C 1
ATOM 1516 O O . GLU A 1 192 ? -14.227 -10.641 -17.922 1 96.12 192 GLU A O 1
ATOM 1521 N N . GLN A 1 193 ? -13.844 -8.422 -17.906 1 93.38 193 GLN A N 1
ATOM 1522 C CA . GLN A 1 193 ? -14.828 -8.109 -16.875 1 93.38 193 GLN A CA 1
ATOM 1523 C C . GLN A 1 193 ? -14.758 -9.109 -15.734 1 93.38 193 GLN A C 1
ATOM 1525 O O . GLN A 1 193 ? -15.773 -9.688 -15.344 1 93.38 193 GLN A O 1
ATOM 1530 N N . ALA A 1 194 ? -13.531 -9.336 -15.219 1 96.62 194 ALA A N 1
ATOM 1531 C CA . ALA A 1 194 ? -13.336 -10.266 -14.109 1 96.62 194 ALA A CA 1
ATOM 1532 C C . ALA A 1 194 ? -13.836 -9.664 -12.797 1 96.62 194 ALA A C 1
ATOM 1534 O O . ALA A 1 194 ? -13.781 -8.445 -12.602 1 96.62 194 ALA A O 1
ATOM 1535 N N . ASP A 1 195 ? -14.422 -10.562 -11.953 1 96.56 195 ASP A N 1
ATOM 1536 C CA . ASP A 1 195 ? -14.773 -10.148 -10.602 1 96.56 195 ASP A CA 1
ATOM 1537 C C . ASP A 1 195 ? -13.547 -10.117 -9.695 1 96.56 195 ASP A C 1
ATOM 1539 O O . ASP A 1 195 ? -13.422 -9.234 -8.844 1 96.56 195 ASP A O 1
ATOM 1543 N N . ILE A 1 196 ? -12.727 -11.102 -9.914 1 97.88 196 ILE A N 1
ATOM 1544 C CA . ILE A 1 196 ? -11.492 -11.25 -9.148 1 97.88 196 ILE A CA 1
ATOM 1545 C C . ILE A 1 196 ? -10.32 -11.484 -10.102 1 97.88 196 ILE A C 1
ATOM 1547 O O . ILE A 1 196 ? -10.438 -12.25 -11.062 1 97.88 196 ILE A O 1
ATOM 1551 N N . VAL A 1 197 ? -9.234 -10.797 -9.938 1 98.5 197 VAL A N 1
ATOM 1552 C CA . VAL A 1 197 ? -7.992 -11.055 -10.656 1 98.5 197 VAL A CA 1
ATOM 1553 C C . VAL A 1 197 ? -6.891 -11.43 -9.672 1 98.5 197 VAL A C 1
ATOM 1555 O O . VAL A 1 197 ? -6.621 -10.695 -8.719 1 98.5 197 VAL A O 1
ATOM 1558 N N . ILE A 1 198 ? -6.324 -12.617 -9.859 1 98.5 198 ILE A N 1
ATOM 1559 C CA . ILE A 1 198 ? -5.164 -13.047 -9.086 1 98.5 198 ILE A CA 1
ATOM 1560 C C . ILE A 1 198 ? -3.883 -12.727 -9.852 1 98.5 198 ILE A C 1
ATOM 1562 O O . ILE A 1 198 ? -3.736 -13.102 -11.016 1 98.5 198 ILE A O 1
ATOM 1566 N N . ILE A 1 199 ? -3.037 -11.953 -9.234 1 97.94 199 ILE A N 1
ATOM 1567 C CA . ILE A 1 199 ? -1.726 -11.633 -9.789 1 97.94 199 ILE A CA 1
ATOM 1568 C C . ILE A 1 199 ? -0.638 -12.328 -8.977 1 97.94 199 ILE A C 1
ATOM 1570 O O . ILE A 1 199 ? -0.485 -12.062 -7.777 1 97.94 199 ILE A O 1
ATOM 1574 N N . GLU A 1 200 ? 0.089 -13.203 -9.586 1 96.81 200 GLU A N 1
ATOM 1575 C CA . GLU A 1 200 ? 1.119 -13.914 -8.836 1 96.81 200 GLU A CA 1
ATOM 1576 C C . GLU A 1 200 ? 2.498 -13.695 -9.445 1 96.81 200 GLU A C 1
ATOM 1578 O O . GLU A 1 200 ? 2.623 -13.531 -10.664 1 96.81 200 GLU A O 1
ATOM 1583 N N . GLY A 1 201 ? 3.508 -13.609 -8.617 1 94.56 201 GLY A N 1
ATOM 1584 C CA . GLY A 1 201 ? 4.883 -13.453 -9.055 1 94.56 201 GLY A CA 1
ATOM 1585 C C . GLY A 1 201 ? 5.848 -13.18 -7.922 1 94.56 201 GLY A C 1
ATOM 1586 O O . GLY A 1 201 ? 5.43 -12.977 -6.777 1 94.56 201 GLY A O 1
ATOM 1587 N N . ILE A 1 202 ? 7.133 -13.18 -8.227 1 90.31 202 ILE A N 1
ATOM 1588 C CA . ILE A 1 202 ? 8.164 -12.984 -7.207 1 90.31 202 ILE A CA 1
ATOM 1589 C C . ILE A 1 202 ? 8.258 -11.508 -6.84 1 90.31 202 ILE A C 1
ATOM 1591 O O . ILE A 1 202 ? 8.734 -11.164 -5.758 1 90.31 202 ILE A O 1
ATOM 1595 N N . ASN A 1 203 ? 7.68 -10.578 -7.66 1 83.69 203 ASN A N 1
ATOM 1596 C CA . ASN A 1 203 ? 7.934 -9.156 -7.492 1 83.69 203 ASN A CA 1
ATOM 1597 C C . ASN A 1 203 ? 6.652 -8.391 -7.156 1 83.69 203 ASN A C 1
ATOM 1599 O O . ASN A 1 203 ? 6.617 -7.164 -7.234 1 83.69 203 ASN A O 1
ATOM 1603 N N . VAL A 1 204 ? 5.629 -9.008 -6.793 1 89 204 VAL A N 1
ATOM 1604 C CA . VAL A 1 204 ? 4.336 -8.336 -6.766 1 89 204 VAL A CA 1
ATOM 1605 C C . VAL A 1 204 ? 4.254 -7.418 -5.547 1 89 204 VAL A C 1
ATOM 1607 O O . VAL A 1 204 ? 3.463 -6.473 -5.527 1 89 204 VAL A O 1
ATOM 1610 N N . LEU A 1 205 ? 5.078 -7.691 -4.535 1 86.31 205 LEU A N 1
ATOM 1611 C CA . LEU A 1 205 ? 5.031 -6.828 -3.359 1 86.31 205 LEU A CA 1
ATOM 1612 C C . LEU A 1 205 ? 6.254 -5.918 -3.305 1 86.31 205 LEU A C 1
ATOM 1614 O O . LEU A 1 205 ? 6.469 -5.223 -2.311 1 86.31 205 LEU A O 1
ATOM 1618 N N . GLN A 1 206 ? 7.02 -5.949 -4.336 1 79.25 206 GLN A N 1
ATOM 1619 C CA . GLN A 1 206 ? 8.297 -5.242 -4.328 1 79.25 206 GLN A CA 1
ATOM 1620 C C . GLN A 1 206 ? 8.109 -3.766 -4.664 1 79.25 206 GLN A C 1
ATOM 1622 O O . GLN A 1 206 ? 7.176 -3.4 -5.379 1 79.25 206 GLN A O 1
ATOM 1627 N N . SER A 1 207 ? 8.93 -2.994 -3.92 1 64.94 207 SER A N 1
ATOM 1628 C CA . SER A 1 207 ? 9.016 -1.589 -4.301 1 64.94 207 SER A CA 1
ATOM 1629 C C . SER A 1 207 ? 9.969 -1.393 -5.477 1 64.94 207 SER A C 1
ATOM 1631 O O . SER A 1 207 ? 10.969 -2.1 -5.594 1 64.94 207 SER A O 1
ATOM 1633 N N . PRO A 1 208 ? 9.406 -0.813 -6.574 1 56.97 208 PRO A N 1
ATOM 1634 C CA . PRO A 1 208 ? 10.406 -0.652 -7.637 1 56.97 208 PRO A CA 1
ATOM 1635 C C . PRO A 1 208 ? 11.656 0.087 -7.16 1 56.97 208 PRO A C 1
ATOM 1637 O O . PRO A 1 208 ? 11.617 0.791 -6.148 1 56.97 208 PRO A O 1
ATOM 1640 N N . THR A 1 209 ? 12.773 -0.346 -7.715 1 51.47 209 THR A N 1
ATOM 1641 C CA . THR A 1 209 ? 14.062 0.274 -7.453 1 51.47 209 THR A CA 1
ATOM 1642 C C . THR A 1 209 ? 14.062 1.738 -7.883 1 51.47 209 THR A C 1
ATOM 1644 O O . THR A 1 209 ? 13.25 2.143 -8.719 1 51.47 209 THR A O 1
ATOM 1647 N N . LEU A 1 210 ? 14.57 2.639 -7.07 1 48.72 210 LEU A N 1
ATOM 1648 C CA . LEU A 1 210 ? 14.859 4.066 -7.113 1 48.72 210 LEU A CA 1
ATOM 1649 C C . LEU A 1 210 ? 15.266 4.496 -8.523 1 48.72 210 LEU A C 1
ATOM 1651 O O . LEU A 1 210 ? 15.406 5.691 -8.797 1 48.72 210 LEU A O 1
ATOM 1655 N N . GLU A 1 211 ? 15.938 3.613 -9.203 1 49.06 211 GLU A N 1
ATOM 1656 C CA . GLU A 1 211 ? 16.516 4.289 -10.367 1 49.06 211 GLU A CA 1
ATOM 1657 C C . GLU A 1 211 ? 15.469 5.129 -11.086 1 49.06 211 GLU A C 1
ATOM 1659 O O . GLU A 1 211 ? 15.773 5.77 -12.102 1 49.06 211 GLU A O 1
ATOM 1664 N N . ASP A 1 212 ? 14.188 4.961 -10.672 1 49 212 ASP A N 1
ATOM 1665 C CA . ASP A 1 212 ? 13.156 5.543 -11.531 1 49 212 ASP A CA 1
ATOM 1666 C C . ASP A 1 212 ? 13.133 7.062 -11.406 1 49 212 ASP A C 1
ATOM 1668 O O . ASP A 1 212 ? 13.477 7.609 -10.352 1 49 212 ASP A O 1
ATOM 1672 N N . ASP A 1 213 ? 13.109 7.727 -12.477 1 55 213 ASP A N 1
ATOM 1673 C CA . ASP A 1 213 ? 13.016 9.172 -12.703 1 55 213 ASP A CA 1
ATOM 1674 C C . ASP A 1 213 ? 12.219 9.844 -11.586 1 55 213 ASP A C 1
ATOM 1676 O O . ASP A 1 213 ? 11.039 9.562 -11.398 1 55 213 ASP A O 1
ATOM 1680 N N . ARG A 1 214 ? 13.078 10.453 -10.609 1 54.44 214 ARG A N 1
ATOM 1681 C CA . ARG A 1 214 ? 12.68 11.18 -9.406 1 54.44 214 ARG A CA 1
ATOM 1682 C C . ARG A 1 214 ? 11.445 12.031 -9.656 1 54.44 214 ARG A C 1
ATOM 1684 O O . ARG A 1 214 ? 10.805 12.5 -8.711 1 54.44 214 ARG A O 1
ATOM 1691 N N . GLU A 1 215 ? 11.273 12.25 -10.867 1 59.53 215 GLU A N 1
ATOM 1692 C CA . GLU A 1 215 ? 10.195 13.195 -11.125 1 59.53 215 GLU A CA 1
ATOM 1693 C C . GLU A 1 215 ? 8.922 12.484 -11.578 1 59.53 215 GLU A C 1
ATOM 1695 O O . GLU A 1 215 ? 7.875 13.109 -11.734 1 59.53 215 GLU A O 1
ATOM 1700 N N . ASN A 1 216 ? 8.992 11.18 -11.633 1 73.69 216 ASN A N 1
ATOM 1701 C CA . ASN A 1 216 ? 7.816 10.453 -12.102 1 73.69 216 ASN A CA 1
ATOM 1702 C C . ASN A 1 216 ? 7.031 9.844 -10.938 1 73.69 216 ASN A C 1
ATOM 1704 O O . ASN A 1 216 ? 7.582 9.625 -9.859 1 73.69 216 ASN A O 1
ATOM 1708 N N . PRO A 1 217 ? 5.742 9.789 -11.141 1 79.44 217 PRO A N 1
ATOM 1709 C CA . PRO A 1 217 ? 4.914 9.172 -10.102 1 79.44 217 PRO A CA 1
ATOM 1710 C C . PRO A 1 217 ? 5.457 7.828 -9.633 1 79.44 217 PRO A C 1
ATOM 1712 O O . PRO A 1 217 ? 5.953 7.039 -10.445 1 79.44 217 PRO A O 1
ATOM 1715 N N . ARG A 1 218 ? 5.586 7.758 -8.352 1 82.69 218 ARG A N 1
ATOM 1716 C CA . ARG A 1 218 ? 6.035 6.516 -7.73 1 82.69 218 ARG A CA 1
ATOM 1717 C C . ARG A 1 218 ? 4.852 5.68 -7.258 1 82.69 218 ARG A C 1
ATOM 1719 O O . ARG A 1 218 ? 4.27 5.961 -6.207 1 82.69 218 ARG A O 1
ATOM 1726 N N . ILE A 1 219 ? 4.383 4.805 -8.102 1 85.5 219 ILE A N 1
ATOM 1727 C CA . ILE A 1 219 ? 3.301 3.877 -7.801 1 85.5 219 ILE A CA 1
ATOM 1728 C C . ILE A 1 219 ? 3.828 2.443 -7.828 1 85.5 219 ILE A C 1
ATOM 1730 O O . ILE A 1 219 ? 4.707 2.113 -8.633 1 85.5 219 ILE A O 1
ATOM 1734 N N . PHE A 1 220 ? 3.303 1.66 -6.914 1 87.25 220 PHE A N 1
ATOM 1735 C CA . PHE A 1 220 ? 3.752 0.279 -6.781 1 87.25 220 PHE A CA 1
ATOM 1736 C C . PHE A 1 220 ? 2.664 -0.689 -7.23 1 87.25 220 PHE A C 1
ATOM 1738 O O . PHE A 1 220 ? 1.476 -0.361 -7.184 1 87.25 220 PHE A O 1
ATOM 1745 N N . VAL A 1 221 ? 3.154 -1.854 -7.637 1 91.31 221 VAL A N 1
ATOM 1746 C CA . VAL A 1 221 ? 2.232 -2.912 -8.039 1 91.31 221 VAL A CA 1
ATOM 1747 C C . VAL A 1 221 ? 1.28 -3.232 -6.891 1 91.31 221 VAL A C 1
ATOM 1749 O O . VAL A 1 221 ? 0.074 -3.383 -7.098 1 91.31 221 VAL A O 1
ATOM 1752 N N . SER A 1 222 ? 1.823 -3.215 -5.676 1 92.44 222 SER A N 1
ATOM 1753 C CA . SER A 1 222 ? 1.042 -3.588 -4.5 1 92.44 222 SER A CA 1
ATOM 1754 C C . SER A 1 222 ? -0.031 -2.547 -4.199 1 92.44 222 SER A C 1
ATOM 1756 O O . SER A 1 222 ? -0.978 -2.82 -3.459 1 92.44 222 SER A O 1
ATOM 1758 N N . ASP A 1 223 ? 0.101 -1.317 -4.766 1 91.44 223 ASP A N 1
ATOM 1759 C CA . ASP A 1 223 ? -0.885 -0.262 -4.559 1 91.44 223 ASP A CA 1
ATOM 1760 C C . ASP A 1 223 ? -2.217 -0.619 -5.219 1 91.44 223 ASP A C 1
ATOM 1762 O O . ASP A 1 223 ? -3.244 -0.001 -4.926 1 91.44 223 ASP A O 1
ATOM 1766 N N . PHE A 1 224 ? -2.176 -1.622 -6.066 1 94.44 224 PHE A N 1
ATOM 1767 C CA . PHE A 1 224 ? -3.373 -1.985 -6.816 1 94.44 224 PHE A CA 1
ATOM 1768 C C . PHE A 1 224 ? -4.074 -3.174 -6.172 1 94.44 224 PHE A C 1
ATOM 1770 O O . PHE A 1 224 ? -5.188 -3.531 -6.562 1 94.44 224 PHE A O 1
ATOM 1777 N N . PHE A 1 225 ? -3.49 -3.758 -5.16 1 96.5 225 PHE A N 1
ATOM 1778 C CA . PHE A 1 225 ? -4.039 -4.98 -4.586 1 96.5 225 PHE A CA 1
ATOM 1779 C C . PHE A 1 225 ? -5.09 -4.66 -3.531 1 96.5 225 PHE A C 1
ATOM 1781 O O . PHE A 1 225 ? -4.949 -3.689 -2.783 1 96.5 225 PHE A O 1
ATOM 1788 N N . ASP A 1 226 ? -6.102 -5.492 -3.518 1 97.31 226 ASP A N 1
ATOM 1789 C CA . ASP A 1 226 ? -7.109 -5.418 -2.463 1 97.31 226 ASP A CA 1
ATOM 1790 C C . ASP A 1 226 ? -6.781 -6.383 -1.325 1 97.31 226 ASP A C 1
ATOM 1792 O O . ASP A 1 226 ? -7.25 -6.207 -0.199 1 97.31 226 ASP A O 1
ATOM 1796 N N . PHE A 1 227 ? -6.047 -7.402 -1.64 1 97.94 227 PHE A N 1
ATOM 1797 C CA . PHE A 1 227 ? -5.582 -8.414 -0.701 1 97.94 227 PHE A CA 1
ATOM 1798 C C . PHE A 1 227 ? -4.285 -9.055 -1.188 1 97.94 227 PHE A C 1
ATOM 1800 O O . PHE A 1 227 ? -4.074 -9.203 -2.395 1 97.94 227 PHE A O 1
ATOM 1807 N N . SER A 1 228 ? -3.393 -9.406 -0.286 1 98 228 SER A N 1
ATOM 1808 C CA . SER A 1 228 ? -2.127 -10 -0.702 1 98 228 SER A CA 1
ATOM 1809 C C . SER A 1 228 ? -1.753 -11.188 0.185 1 98 228 SER A C 1
ATOM 1811 O O . SER A 1 228 ? -1.988 -11.164 1.395 1 98 228 SER A O 1
ATOM 1813 N N . ILE A 1 229 ? -1.187 -12.195 -0.445 1 98.62 229 ILE A N 1
ATOM 1814 C CA . ILE A 1 229 ? -0.748 -13.422 0.215 1 98.62 229 ILE A CA 1
ATOM 1815 C C . ILE A 1 229 ? 0.742 -13.641 -0.039 1 98.62 229 ILE A C 1
ATOM 1817 O O . ILE A 1 229 ? 1.214 -13.484 -1.169 1 98.62 229 ILE A O 1
ATOM 1821 N N . TYR A 1 230 ? 1.47 -13.883 1.005 1 98.19 230 TYR A N 1
ATOM 1822 C CA . TYR A 1 230 ? 2.863 -14.297 0.89 1 98.19 230 TYR A CA 1
ATOM 1823 C C . TYR A 1 230 ? 3.025 -15.773 1.251 1 98.19 230 TYR A C 1
ATOM 1825 O O . TYR A 1 230 ? 2.666 -16.188 2.355 1 98.19 230 TYR A O 1
ATOM 1833 N N . VAL A 1 231 ? 3.486 -16.547 0.303 1 98.25 231 VAL A N 1
ATOM 1834 C CA . VAL A 1 231 ? 3.791 -17.953 0.577 1 98.25 231 VAL A CA 1
ATOM 1835 C C . VAL A 1 231 ? 5.223 -18.078 1.089 1 98.25 231 VAL A C 1
ATOM 1837 O O . VAL A 1 231 ? 6.176 -17.781 0.367 1 98.25 231 VAL A O 1
ATOM 1840 N N . ASP A 1 232 ? 5.312 -18.609 2.312 1 97.94 232 ASP A N 1
ATOM 1841 C CA . ASP A 1 232 ? 6.586 -18.578 3.029 1 97.94 232 ASP A CA 1
ATOM 1842 C C . ASP A 1 232 ? 7.066 -20 3.334 1 97.94 232 ASP A C 1
ATOM 1844 O O . ASP A 1 232 ? 6.262 -20.922 3.439 1 97.94 232 ASP A O 1
ATOM 1848 N N . ALA A 1 233 ? 8.383 -20.141 3.396 1 98.06 233 ALA A N 1
ATOM 1849 C CA . ALA A 1 233 ? 9.039 -21.344 3.881 1 98.06 233 ALA A CA 1
ATOM 1850 C C . ALA A 1 233 ? 10.5 -21.078 4.23 1 98.06 233 ALA A C 1
ATOM 1852 O O . ALA A 1 233 ? 11.062 -20.062 3.812 1 98.06 233 ALA A O 1
ATOM 1853 N N . GLU A 1 234 ? 11.062 -21.984 4.984 1 97.62 234 GLU A N 1
ATOM 1854 C CA . GLU A 1 234 ? 12.492 -21.891 5.266 1 97.62 234 GLU A CA 1
ATOM 1855 C C . GLU A 1 234 ? 13.312 -22.078 3.996 1 97.62 234 GLU A C 1
ATOM 1857 O O . GLU A 1 234 ? 13 -22.922 3.16 1 97.62 234 GLU A O 1
ATOM 1862 N N . GLU A 1 235 ? 14.398 -21.359 3.914 1 97.5 235 GLU A N 1
ATOM 1863 C CA . GLU A 1 235 ? 15.227 -21.406 2.713 1 97.5 235 GLU A CA 1
ATOM 1864 C C . GLU A 1 235 ? 15.672 -22.828 2.393 1 97.5 235 GLU A C 1
ATOM 1866 O O . GLU A 1 235 ? 15.695 -23.234 1.226 1 97.5 235 GLU A O 1
ATOM 1871 N N . SER A 1 236 ? 16.078 -23.516 3.459 1 97.75 236 SER A N 1
ATOM 1872 C CA . SER A 1 236 ? 16.562 -24.875 3.238 1 97.75 236 SER A CA 1
ATOM 1873 C C . SER A 1 236 ? 15.523 -25.734 2.547 1 97.75 236 SER A C 1
ATOM 1875 O O . SER A 1 236 ? 15.852 -26.547 1.681 1 97.75 236 SER A O 1
ATOM 1877 N N . ARG A 1 237 ? 14.289 -25.547 2.889 1 97.19 237 ARG A N 1
ATOM 1878 C CA . ARG A 1 237 ? 13.203 -26.297 2.252 1 97.19 237 ARG A CA 1
ATOM 1879 C C . ARG A 1 237 ? 13 -25.828 0.813 1 97.19 237 ARG A C 1
ATOM 1881 O O . ARG A 1 237 ? 12.844 -26.656 -0.093 1 97.19 237 ARG A O 1
ATOM 1888 N N . ILE A 1 238 ? 13.008 -24.562 0.619 1 97.44 238 ILE A N 1
ATOM 1889 C CA . ILE A 1 238 ? 12.82 -24 -0.719 1 97.44 238 ILE A CA 1
ATOM 1890 C C . ILE A 1 238 ? 13.914 -24.531 -1.649 1 97.44 238 ILE A C 1
ATOM 1892 O O . ILE A 1 238 ? 13.641 -24.922 -2.783 1 97.44 238 ILE A O 1
ATOM 1896 N N . PHE A 1 239 ? 15.109 -24.547 -1.107 1 97.56 239 PHE A N 1
ATOM 1897 C CA . PHE A 1 239 ? 16.25 -25.031 -1.89 1 97.56 239 PHE A CA 1
ATOM 1898 C C . PHE A 1 239 ? 16.047 -26.484 -2.281 1 97.56 239 PHE A C 1
ATOM 1900 O O . PHE A 1 239 ? 16.25 -26.859 -3.438 1 97.56 239 PHE A O 1
ATOM 1907 N N . THR A 1 240 ? 15.641 -27.234 -1.368 1 96.69 240 THR A N 1
ATOM 1908 C CA . THR A 1 240 ? 15.375 -28.641 -1.634 1 96.69 240 THR A CA 1
ATOM 1909 C C . THR A 1 240 ? 14.305 -28.797 -2.709 1 96.69 240 THR A C 1
ATOM 1911 O O . THR A 1 240 ? 14.469 -29.594 -3.646 1 96.69 240 THR A O 1
ATOM 1914 N N . TRP A 1 241 ? 13.195 -28.078 -2.564 1 96.06 241 TRP A N 1
ATOM 1915 C CA . TRP A 1 241 ? 12.109 -28.141 -3.537 1 96.06 241 TRP A CA 1
ATOM 1916 C C . TRP A 1 241 ? 12.578 -27.656 -4.91 1 96.06 241 TRP A C 1
ATOM 1918 O O . TRP A 1 241 ? 12.164 -28.203 -5.938 1 96.06 241 TRP A O 1
ATOM 1928 N N . TYR A 1 242 ? 13.484 -26.719 -4.941 1 96.31 242 TYR A N 1
ATOM 1929 C CA . TYR A 1 242 ? 14.047 -26.203 -6.18 1 96.31 242 TYR A CA 1
ATOM 1930 C C . TYR A 1 242 ? 14.875 -27.266 -6.887 1 96.31 242 TYR A C 1
ATOM 1932 O O . TYR A 1 242 ? 14.75 -27.469 -8.102 1 96.31 242 TYR A O 1
ATOM 1940 N N . LEU A 1 243 ? 15.68 -27.938 -6.105 1 96.25 243 LEU A N 1
ATOM 1941 C CA . LEU A 1 243 ? 16.5 -29 -6.668 1 96.25 243 LEU A CA 1
ATOM 1942 C C . LEU A 1 243 ? 15.617 -30.109 -7.25 1 96.25 243 LEU A C 1
ATOM 1944 O O . LEU A 1 243 ? 15.867 -30.578 -8.359 1 96.25 243 LEU A O 1
ATOM 1948 N N . GLU A 1 244 ? 14.641 -30.453 -6.512 1 94.31 244 GLU A N 1
ATOM 1949 C CA . GLU A 1 244 ? 13.719 -31.5 -6.957 1 94.31 244 GLU A CA 1
ATOM 1950 C C . GLU A 1 244 ? 13 -31.094 -8.242 1 94.31 244 GLU A C 1
ATOM 1952 O O . GLU A 1 244 ? 12.859 -31.906 -9.164 1 94.31 244 GLU A O 1
ATOM 1957 N N . ARG A 1 245 ? 12.562 -29.922 -8.281 1 92.94 245 ARG A N 1
ATOM 1958 C CA . ARG A 1 245 ? 11.883 -29.422 -9.469 1 92.94 245 ARG A CA 1
ATOM 1959 C C . ARG A 1 245 ? 12.828 -29.391 -10.672 1 92.94 245 ARG A C 1
ATOM 1961 O O . ARG A 1 245 ? 12.43 -29.75 -11.781 1 92.94 245 ARG A O 1
ATOM 1968 N N . PHE A 1 246 ? 14.039 -29 -10.453 1 94 246 PHE A N 1
ATOM 1969 C CA . PHE A 1 246 ? 15.023 -28.953 -11.523 1 94 246 PHE A CA 1
ATOM 1970 C C . PHE A 1 246 ? 15.25 -30.344 -12.109 1 94 246 PHE A C 1
ATOM 1972 O O . PHE A 1 246 ? 15.266 -30.5 -13.336 1 94 246 PHE A O 1
ATOM 1979 N N . ARG A 1 247 ? 15.312 -31.266 -11.273 1 94.5 247 ARG A N 1
ATOM 1980 C CA . ARG A 1 247 ? 15.484 -32.656 -11.727 1 94.5 247 ARG A CA 1
ATOM 1981 C C . ARG A 1 247 ? 14.281 -33.125 -12.539 1 94.5 247 ARG A C 1
ATOM 1983 O O . ARG A 1 247 ? 14.445 -33.719 -13.594 1 94.5 247 ARG A O 1
ATOM 1990 N N . LEU A 1 248 ? 13.156 -32.781 -12.016 1 91.69 248 LEU A N 1
ATOM 1991 C CA . LEU A 1 248 ? 11.938 -33.156 -12.703 1 91.69 248 LEU A CA 1
ATOM 1992 C C . LEU A 1 248 ? 11.852 -32.5 -14.078 1 91.69 248 LEU A C 1
ATOM 1994 O O . LEU A 1 248 ? 11.5 -33.156 -15.062 1 91.69 248 LEU A O 1
ATOM 1998 N N . LEU A 1 249 ? 12.188 -31.25 -14.148 1 91.31 249 LEU A N 1
ATOM 1999 C CA . LEU A 1 249 ? 12.156 -30.531 -15.422 1 91.31 249 LEU A CA 1
ATOM 2000 C C . LEU A 1 249 ? 13.172 -31.109 -16.391 1 91.31 249 LEU A C 1
ATOM 2002 O O . LEU A 1 249 ? 12.898 -31.219 -17.594 1 91.31 249 LEU A O 1
ATOM 2006 N N . ARG A 1 250 ? 14.336 -31.453 -15.867 1 93.12 250 ARG A N 1
ATOM 2007 C CA . ARG A 1 250 ? 15.367 -32.062 -16.703 1 93.12 250 ARG A CA 1
ATOM 2008 C C . ARG A 1 250 ? 14.852 -33.375 -17.344 1 93.12 250 ARG A C 1
ATOM 2010 O O . ARG A 1 250 ? 15.117 -33.625 -18.516 1 93.12 250 ARG A O 1
ATOM 2017 N N . GLU A 1 251 ? 14.047 -34.094 -16.609 1 93.19 251 GLU A N 1
ATOM 2018 C CA . GLU A 1 251 ? 13.539 -35.375 -17.078 1 93.19 251 GLU A CA 1
ATOM 2019 C C . GLU A 1 251 ? 12.344 -35.188 -18 1 93.19 251 GLU A C 1
ATOM 2021 O O . GLU A 1 251 ? 11.953 -36.125 -18.719 1 93.19 251 GLU A O 1
ATOM 2026 N N . THR A 1 252 ? 11.75 -34.031 -18 1 92.38 252 THR A N 1
ATOM 2027 C CA . THR A 1 252 ? 10.523 -33.812 -18.766 1 92.38 252 THR A CA 1
ATOM 2028 C C . THR A 1 252 ? 10.688 -32.688 -19.75 1 92.38 252 THR A C 1
ATOM 2030 O O . THR A 1 252 ? 11.273 -32.844 -20.828 1 92.38 252 THR A O 1
ATOM 2033 N N . ALA A 1 253 ? 10.484 -31.453 -19.25 1 89.5 253 ALA A N 1
ATOM 2034 C CA . ALA A 1 253 ? 10.422 -30.281 -20.109 1 89.5 253 ALA A CA 1
ATOM 2035 C C . ALA A 1 253 ? 11.734 -30.078 -20.859 1 89.5 253 ALA A C 1
ATOM 2037 O O . ALA A 1 253 ? 11.742 -29.688 -22.031 1 89.5 253 ALA A O 1
ATOM 2038 N N . PHE A 1 254 ? 12.844 -30.344 -20.172 1 91.88 254 PHE A N 1
ATOM 2039 C CA . PHE A 1 254 ? 14.148 -30.094 -20.781 1 91.88 254 PHE A CA 1
ATOM 2040 C C . PHE A 1 254 ? 14.43 -31.062 -21.906 1 91.88 254 PHE A C 1
ATOM 2042 O O . PHE A 1 254 ? 15.312 -30.828 -22.734 1 91.88 254 PHE A O 1
ATOM 2049 N N . GLN A 1 255 ? 13.68 -32.188 -21.953 1 93.12 255 GLN A N 1
ATOM 2050 C CA . GLN A 1 255 ? 13.859 -33.188 -23 1 93.12 255 GLN A CA 1
ATOM 2051 C C . GLN A 1 255 ? 13.289 -32.688 -24.328 1 93.12 255 GLN A C 1
ATOM 2053 O O . GLN A 1 255 ? 13.617 -33.219 -25.391 1 93.12 255 GLN A O 1
ATOM 2058 N N . ASN A 1 256 ? 12.375 -31.781 -24.234 1 93.94 256 ASN A N 1
ATOM 2059 C CA . ASN A 1 256 ? 11.805 -31.172 -25.438 1 93.94 256 ASN A CA 1
ATOM 2060 C C . ASN A 1 256 ? 12.836 -30.344 -26.188 1 93.94 256 ASN A C 1
ATOM 2062 O O . ASN A 1 256 ? 13.414 -29.406 -25.609 1 93.94 256 ASN A O 1
ATOM 2066 N N . PRO A 1 257 ? 13.039 -30.594 -27.438 1 93.81 257 PRO A N 1
ATOM 2067 C CA . PRO A 1 257 ? 14.055 -29.859 -28.203 1 93.81 257 PRO A CA 1
ATOM 2068 C C . PRO A 1 257 ? 13.742 -28.359 -28.281 1 93.81 257 PRO A C 1
ATOM 2070 O O . PRO A 1 257 ? 14.641 -27.562 -28.562 1 93.81 257 PRO A O 1
ATOM 2073 N N . ASP A 1 258 ? 12.555 -28.016 -28.062 1 92 258 ASP A N 1
ATOM 2074 C CA . ASP A 1 258 ? 12.156 -26.609 -28.125 1 92 258 ASP A CA 1
ATOM 2075 C C . ASP A 1 258 ? 12.422 -25.891 -26.812 1 92 258 ASP A C 1
ATOM 2077 O O . ASP A 1 258 ? 12.297 -24.672 -26.719 1 92 258 ASP A O 1
ATOM 2081 N N . SER A 1 259 ? 12.852 -26.656 -25.859 1 92.81 259 SER A N 1
ATOM 2082 C CA . SER A 1 259 ? 13.094 -26.078 -24.531 1 92.81 259 SER A CA 1
ATOM 2083 C C . SER A 1 259 ? 14.375 -25.25 -24.531 1 92.81 259 SER A C 1
ATOM 2085 O O . SER A 1 259 ? 15.398 -25.672 -25.062 1 92.81 259 SER A O 1
ATOM 2087 N N . TYR A 1 260 ? 14.305 -24.094 -23.953 1 89.88 260 TYR A N 1
ATOM 2088 C CA . TYR A 1 260 ? 15.477 -23.25 -23.75 1 89.88 260 TYR A CA 1
ATOM 2089 C C . TYR A 1 260 ? 16.562 -24.016 -22.984 1 89.88 260 TYR A C 1
ATOM 2091 O O . TYR A 1 260 ? 17.75 -23.828 -23.234 1 89.88 260 TYR A O 1
ATOM 2099 N N . PHE A 1 261 ? 16.203 -24.922 -22.125 1 91 261 PHE A N 1
ATOM 2100 C CA . PHE A 1 261 ? 17.125 -25.625 -21.234 1 91 261 PHE A CA 1
ATOM 2101 C C . PHE A 1 261 ? 17.438 -27.016 -21.766 1 91 261 PHE A C 1
ATOM 2103 O O . PHE A 1 261 ? 17.875 -27.891 -21.016 1 91 261 PHE A O 1
ATOM 2110 N N . HIS A 1 262 ? 17.188 -27.188 -23.031 1 94.12 262 HIS A N 1
ATOM 2111 C CA . HIS A 1 262 ? 17.453 -28.484 -23.625 1 94.12 262 HIS A CA 1
ATOM 2112 C C . HIS A 1 262 ? 18.922 -28.875 -23.484 1 94.12 262 HIS A C 1
ATOM 2114 O O . HIS A 1 262 ? 19.266 -30.062 -23.469 1 94.12 262 HIS A O 1
ATOM 2120 N N . LYS A 1 263 ? 19.766 -27.922 -23.328 1 91.5 263 LYS A N 1
ATOM 2121 C CA . LYS A 1 263 ? 21.203 -28.141 -23.172 1 91.5 263 LYS A CA 1
ATOM 2122 C C . LYS A 1 263 ? 21.516 -28.953 -21.922 1 91.5 263 LYS A C 1
ATOM 2124 O O . LYS A 1 263 ? 22.594 -29.547 -21.797 1 91.5 263 LYS A O 1
ATOM 2129 N N . PHE A 1 264 ? 20.594 -28.969 -21.031 1 92.69 264 PHE A N 1
ATOM 2130 C CA . PHE A 1 264 ? 20.828 -29.672 -19.766 1 92.69 264 PHE A CA 1
ATOM 2131 C C . PHE A 1 264 ? 20.219 -31.062 -19.781 1 92.69 264 PHE A C 1
ATOM 2133 O O . PHE A 1 264 ? 20.234 -31.766 -18.781 1 92.69 264 PHE A O 1
ATOM 2140 N N . LYS A 1 265 ? 19.703 -31.547 -20.891 1 93.12 265 LYS A N 1
ATOM 2141 C CA . LYS A 1 265 ? 18.891 -32.75 -21 1 93.12 265 LYS A CA 1
ATOM 2142 C C . LYS A 1 265 ? 19.703 -34 -20.625 1 93.12 265 LYS A C 1
ATOM 2144 O O . LYS A 1 265 ? 19.141 -34.969 -20.156 1 93.12 265 LYS A O 1
ATOM 2149 N N . ASP A 1 266 ? 21.047 -33.906 -20.812 1 94.06 266 ASP A N 1
ATOM 2150 C CA . ASP A 1 266 ? 21.844 -35.125 -20.672 1 94.06 266 ASP A CA 1
ATOM 2151 C C . ASP A 1 266 ? 22.609 -35.125 -19.344 1 94.06 266 ASP A C 1
ATOM 2153 O O . ASP A 1 266 ? 23.453 -36 -19.109 1 94.06 266 ASP A O 1
ATOM 2157 N N . LEU A 1 267 ? 22.344 -34.125 -18.531 1 94.88 267 LEU A N 1
ATOM 2158 C CA . LEU A 1 267 ? 23.047 -34.094 -17.25 1 94.88 267 LEU A CA 1
ATOM 2159 C C . LEU A 1 267 ? 22.688 -35.281 -16.375 1 94.88 267 LEU A C 1
ATOM 2161 O O . LEU A 1 267 ? 21.531 -35.688 -16.359 1 94.88 267 LEU A O 1
ATOM 2165 N N . SER A 1 268 ? 23.703 -35.75 -15.656 1 95.25 268 SER A N 1
ATOM 2166 C CA . SER A 1 268 ? 23.406 -36.75 -14.617 1 95.25 268 SER A CA 1
ATOM 2167 C C . SER A 1 268 ? 22.703 -36.094 -13.43 1 95.25 268 SER A C 1
ATOM 2169 O O . SER A 1 268 ? 22.625 -34.844 -13.344 1 95.25 268 SER A O 1
ATOM 2171 N N . ASP A 1 269 ? 22.172 -36.938 -12.562 1 94.12 269 ASP A N 1
ATOM 2172 C CA . ASP A 1 269 ? 21.531 -36.406 -11.367 1 94.12 269 ASP A CA 1
ATOM 2173 C C . ASP A 1 269 ? 22.469 -35.531 -10.57 1 94.12 269 ASP A C 1
ATOM 2175 O O . ASP A 1 269 ? 22.078 -34.438 -10.148 1 94.12 269 ASP A O 1
ATOM 2179 N N . GLN A 1 270 ? 23.641 -35.969 -10.453 1 95.69 270 GLN A N 1
ATOM 2180 C CA . GLN A 1 270 ? 24.641 -35.219 -9.695 1 95.69 270 GLN A CA 1
ATOM 2181 C C . GLN A 1 270 ? 24.969 -33.906 -10.391 1 95.69 270 GLN A C 1
ATOM 2183 O O . GLN A 1 270 ? 25.047 -32.844 -9.75 1 95.69 270 GLN A O 1
ATOM 2188 N N . GLU A 1 271 ? 25.172 -33.969 -11.672 1 95.69 271 GLU A N 1
ATOM 2189 C CA . GLU A 1 271 ? 25.484 -32.781 -12.445 1 95.69 271 GLU A CA 1
ATOM 2190 C C . GLU A 1 271 ? 24.312 -31.781 -12.422 1 95.69 271 GLU A C 1
ATOM 2192 O O . GLU A 1 271 ? 24.516 -30.578 -12.344 1 95.69 271 GLU A O 1
ATOM 2197 N N . ALA A 1 272 ? 23.188 -32.312 -12.547 1 95 272 ALA A N 1
ATOM 2198 C CA . ALA A 1 272 ? 21.984 -31.5 -12.477 1 95 272 ALA A CA 1
ATOM 2199 C C . ALA A 1 272 ? 21.891 -30.766 -11.141 1 95 272 ALA A C 1
ATOM 2201 O O . ALA A 1 272 ? 21.594 -29.578 -11.086 1 95 272 ALA A O 1
ATOM 2202 N N . ASP A 1 273 ? 22.125 -31.5 -10.055 1 96.44 273 ASP A N 1
ATOM 2203 C CA . ASP A 1 273 ? 22.094 -30.906 -8.719 1 96.44 273 ASP A CA 1
ATOM 2204 C C . ASP A 1 273 ? 23.141 -29.797 -8.578 1 96.44 273 ASP A C 1
ATOM 2206 O O . ASP A 1 273 ? 22.859 -28.75 -8 1 96.44 273 ASP A O 1
ATOM 2210 N N . GLU A 1 274 ? 24.297 -30.031 -9.07 1 97 274 GLU A N 1
ATOM 2211 C CA . GLU A 1 274 ? 25.359 -29.047 -9 1 97 274 GLU A CA 1
ATOM 2212 C C . GLU A 1 274 ? 25.016 -27.797 -9.797 1 97 274 GLU A C 1
ATOM 2214 O O . GLU A 1 274 ? 25.25 -26.672 -9.336 1 97 274 GLU A O 1
ATOM 2219 N N . MET A 1 275 ? 24.5 -28.031 -10.914 1 95.12 275 MET A N 1
ATOM 2220 C CA . MET A 1 275 ? 24.078 -26.906 -11.75 1 95.12 275 MET A CA 1
ATOM 2221 C C . MET A 1 275 ? 22.984 -26.094 -11.07 1 95.12 275 MET A C 1
ATOM 2223 O O . MET A 1 275 ? 23.062 -24.875 -10.992 1 95.12 275 MET A O 1
ATOM 2227 N N . ALA A 1 276 ? 21.953 -26.766 -10.633 1 95.94 276 ALA A N 1
ATOM 2228 C CA . ALA A 1 276 ? 20.859 -26.109 -9.938 1 95.94 276 ALA A CA 1
ATOM 2229 C C . ALA A 1 276 ? 21.344 -25.344 -8.711 1 95.94 276 ALA A C 1
ATOM 2231 O O . ALA A 1 276 ? 20.922 -24.219 -8.461 1 95.94 276 ALA A O 1
ATOM 2232 N N . ALA A 1 277 ? 22.234 -25.953 -7.992 1 97.75 277 ALA A N 1
ATOM 2233 C CA . ALA A 1 277 ? 22.781 -25.312 -6.801 1 97.75 277 ALA A CA 1
ATOM 2234 C C . ALA A 1 277 ? 23.547 -24.047 -7.16 1 97.75 277 ALA A C 1
ATOM 2236 O O . ALA A 1 277 ? 23.469 -23.047 -6.445 1 97.75 277 ALA A O 1
ATOM 2237 N N . SER A 1 278 ? 24.266 -24.125 -8.188 1 96.62 278 SER A N 1
ATOM 2238 C CA . SER A 1 278 ? 25.016 -22.969 -8.648 1 96.62 278 SER A CA 1
ATOM 2239 C C . SER A 1 278 ? 24.078 -21.812 -9.023 1 96.62 278 SER A C 1
ATOM 2241 O O . SER A 1 278 ? 24.312 -20.672 -8.641 1 96.62 278 SER A O 1
ATOM 2243 N N . ILE A 1 279 ? 23.047 -22.172 -9.742 1 93.75 279 ILE A N 1
ATOM 2244 C CA . ILE A 1 279 ? 22.062 -21.172 -10.133 1 93.75 279 ILE A CA 1
ATOM 2245 C C . ILE A 1 279 ? 21.375 -20.609 -8.898 1 93.75 279 ILE A C 1
ATOM 2247 O O . ILE A 1 279 ? 21.156 -19.391 -8.797 1 93.75 279 ILE A O 1
ATOM 2251 N N . TRP A 1 280 ? 21.031 -21.406 -7.945 1 96.88 280 TRP A N 1
ATOM 2252 C CA . TRP A 1 280 ? 20.422 -20.953 -6.695 1 96.88 280 TRP A CA 1
ATOM 2253 C C . TRP A 1 280 ? 21.297 -19.938 -5.992 1 96.88 280 TRP A C 1
ATOM 2255 O O . TRP A 1 280 ? 20.828 -18.844 -5.641 1 96.88 280 TRP A O 1
ATOM 2265 N N . GLU A 1 281 ? 22.562 -20.234 -5.879 1 97 281 GLU A N 1
ATOM 2266 C CA . GLU A 1 281 ? 23.484 -19.406 -5.109 1 97 281 GLU A CA 1
ATOM 2267 C C . GLU A 1 281 ? 23.75 -18.078 -5.812 1 97 281 GLU A C 1
ATOM 2269 O O . GLU A 1 281 ? 23.922 -17.047 -5.156 1 97 281 GLU A O 1
ATOM 2274 N N . SER A 1 282 ? 23.734 -18.109 -7.078 1 95 282 SER A N 1
ATOM 2275 C CA . SER A 1 282 ? 24.156 -16.922 -7.809 1 95 282 SER A CA 1
ATOM 2276 C C . SER A 1 282 ? 22.953 -16.062 -8.195 1 95 282 SER A C 1
ATOM 2278 O O . SER A 1 282 ? 23.094 -14.859 -8.422 1 95 282 SER A O 1
ATOM 2280 N N . VAL A 1 283 ? 21.766 -16.672 -8.289 1 94.19 283 VAL A N 1
ATOM 2281 C CA . VAL A 1 283 ? 20.625 -15.922 -8.82 1 94.19 283 VAL A CA 1
ATOM 2282 C C . VAL A 1 283 ? 19.484 -15.938 -7.812 1 94.19 283 VAL A C 1
ATOM 2284 O O . VAL A 1 283 ? 19.125 -14.898 -7.25 1 94.19 283 VAL A O 1
ATOM 2287 N N . ASN A 1 284 ? 18.969 -17.062 -7.477 1 95.75 284 ASN A N 1
ATOM 2288 C CA . ASN A 1 284 ? 17.734 -17.188 -6.715 1 95.75 284 ASN A CA 1
ATOM 2289 C C . ASN A 1 284 ? 17.906 -16.688 -5.281 1 95.75 284 ASN A C 1
ATOM 2291 O O . ASN A 1 284 ? 17.062 -15.922 -4.785 1 95.75 284 ASN A O 1
ATOM 2295 N N . ARG A 1 285 ? 18.984 -17.078 -4.652 1 96.44 285 ARG A N 1
ATOM 2296 C CA . ARG A 1 285 ? 19.203 -16.734 -3.25 1 96.44 285 ARG A CA 1
ATOM 2297 C C . ARG A 1 285 ? 19.406 -15.227 -3.084 1 96.44 285 ARG A C 1
ATOM 2299 O O . ARG A 1 285 ? 18.75 -14.602 -2.246 1 96.44 285 ARG A O 1
ATOM 2306 N N . PRO A 1 286 ? 20.281 -14.633 -3.928 1 93.88 286 PRO A N 1
ATOM 2307 C CA . PRO A 1 286 ? 20.375 -13.18 -3.82 1 93.88 286 PRO A CA 1
ATOM 2308 C C . PRO A 1 286 ? 19.047 -12.477 -4.051 1 93.88 286 PRO A C 1
ATOM 2310 O O . PRO A 1 286 ? 18.719 -11.523 -3.342 1 93.88 286 PRO A O 1
ATOM 2313 N N . ASN A 1 287 ? 18.266 -12.891 -4.965 1 93 287 ASN A N 1
ATOM 2314 C CA . ASN A 1 287 ? 16.969 -12.281 -5.223 1 93 287 ASN A CA 1
ATOM 2315 C C . ASN A 1 287 ? 16.016 -12.469 -4.043 1 93 287 ASN A C 1
ATOM 2317 O O . ASN A 1 287 ? 15.281 -11.547 -3.686 1 93 287 ASN A O 1
ATOM 2321 N N . LEU A 1 288 ? 16.016 -13.664 -3.412 1 94.56 288 LEU A N 1
ATOM 2322 C CA . LEU A 1 288 ? 15.18 -13.953 -2.25 1 94.56 288 LEU A CA 1
ATOM 2323 C C . LEU A 1 288 ? 15.453 -12.961 -1.124 1 94.56 288 LEU A C 1
ATOM 2325 O O . LEU A 1 288 ? 14.531 -12.336 -0.603 1 94.56 288 LEU A O 1
ATOM 2329 N N . TYR A 1 289 ? 16.688 -12.703 -0.874 1 92.81 289 TYR A N 1
ATOM 2330 C CA . TYR A 1 289 ? 17.047 -11.93 0.31 1 92.81 289 TYR A CA 1
ATOM 2331 C C . TYR A 1 289 ? 17.031 -10.438 0.011 1 92.81 289 TYR A C 1
ATOM 2333 O O . TYR A 1 289 ? 16.75 -9.625 0.894 1 92.81 289 TYR A O 1
ATOM 2341 N N . GLU A 1 290 ? 17.25 -10.094 -1.254 1 88.94 290 GLU A N 1
ATOM 2342 C CA . GLU A 1 290 ? 17.312 -8.68 -1.597 1 88.94 290 GLU A CA 1
ATOM 2343 C C . GLU A 1 290 ? 15.922 -8.141 -1.942 1 88.94 290 GLU A C 1
ATOM 2345 O O . GLU A 1 290 ? 15.617 -6.98 -1.66 1 88.94 290 GLU A O 1
ATOM 2350 N N . ASN A 1 291 ? 15.047 -8.961 -2.502 1 90.06 291 ASN A N 1
ATOM 2351 C CA . ASN A 1 291 ? 13.875 -8.375 -3.148 1 90.06 291 ASN A CA 1
ATOM 2352 C C . ASN A 1 291 ? 12.586 -9.07 -2.717 1 90.06 291 ASN A C 1
ATOM 2354 O O . ASN A 1 291 ? 11.508 -8.492 -2.816 1 90.06 291 ASN A O 1
ATOM 2358 N N . ILE A 1 292 ? 12.633 -10.281 -2.262 1 93.75 292 ILE A N 1
ATOM 2359 C CA . ILE A 1 292 ? 11.414 -11.062 -2.061 1 93.75 292 ILE A CA 1
ATOM 2360 C C . ILE A 1 292 ? 11.102 -11.148 -0.568 1 93.75 292 ILE A C 1
ATOM 2362 O O . ILE A 1 292 ? 10.133 -10.547 -0.095 1 93.75 292 ILE A O 1
ATOM 2366 N N . LEU A 1 293 ? 12.008 -11.664 0.213 1 93.81 293 LEU A N 1
ATOM 2367 C CA . LEU A 1 293 ? 11.82 -11.93 1.635 1 93.81 293 LEU A CA 1
ATOM 2368 C C . LEU A 1 293 ? 11.531 -10.641 2.396 1 93.81 293 LEU A C 1
ATOM 2370 O O . LEU A 1 293 ? 10.664 -10.617 3.275 1 93.81 293 LEU A O 1
ATOM 2374 N N . PRO A 1 294 ? 12.148 -9.523 2.023 1 90.75 294 PRO A N 1
ATOM 2375 C CA . PRO A 1 294 ? 11.914 -8.297 2.785 1 90.75 294 PRO A CA 1
ATOM 2376 C C . PRO A 1 294 ? 10.477 -7.793 2.664 1 90.75 294 PRO A C 1
ATOM 2378 O O . PRO A 1 294 ? 10.055 -6.938 3.443 1 90.75 294 PRO A O 1
ATOM 2381 N N . THR A 1 295 ? 9.703 -8.281 1.727 1 92.75 295 THR A N 1
ATOM 2382 C CA . THR A 1 295 ? 8.352 -7.77 1.484 1 92.75 295 THR A CA 1
ATOM 2383 C C . THR A 1 295 ? 7.316 -8.617 2.219 1 92.75 295 THR A C 1
ATOM 2385 O O . THR A 1 295 ? 6.121 -8.312 2.178 1 92.75 295 THR A O 1
ATOM 2388 N N . LYS A 1 296 ? 7.703 -9.609 2.934 1 94.44 296 LYS A N 1
ATOM 2389 C CA . LYS A 1 296 ? 6.836 -10.625 3.537 1 94.44 296 LYS A CA 1
ATOM 2390 C C . LYS A 1 296 ? 5.762 -9.977 4.406 1 94.44 296 LYS A C 1
ATOM 2392 O O . LYS A 1 296 ? 4.574 -10.266 4.25 1 94.44 296 LYS A O 1
ATOM 2397 N N . PHE A 1 297 ? 6.152 -9.023 5.152 1 92.5 297 PHE A N 1
ATOM 2398 C CA . PHE A 1 297 ? 5.254 -8.5 6.176 1 92.5 297 PHE A CA 1
ATOM 2399 C C . PHE A 1 297 ? 4.395 -7.371 5.621 1 92.5 297 PHE A C 1
ATOM 2401 O O . PHE A 1 297 ? 3.619 -6.754 6.355 1 92.5 297 PHE A O 1
ATOM 2408 N N . ARG A 1 298 ? 4.473 -7.105 4.332 1 93.25 298 ARG A N 1
ATOM 2409 C CA . ARG A 1 298 ? 3.547 -6.191 3.668 1 93.25 298 ARG A CA 1
ATOM 2410 C C . ARG A 1 298 ? 2.254 -6.906 3.285 1 93.25 298 ARG A C 1
ATOM 2412 O O . ARG A 1 298 ? 1.268 -6.262 2.924 1 93.25 298 ARG A O 1
ATOM 2419 N N . SER A 1 299 ? 2.268 -8.219 3.404 1 96.5 299 SER A N 1
ATOM 2420 C CA . SER A 1 299 ? 1.133 -9.016 2.953 1 96.5 299 SER A CA 1
ATOM 2421 C C . SER A 1 299 ? 0.026 -9.047 4 1 96.5 299 SER A C 1
ATOM 2423 O O . SER A 1 299 ? 0.279 -8.812 5.184 1 96.5 299 SER A O 1
ATOM 2425 N N . ASP A 1 300 ? -1.201 -9.312 3.547 1 97.25 300 ASP A N 1
ATOM 2426 C CA . ASP A 1 300 ? -2.355 -9.414 4.434 1 97.25 300 ASP A CA 1
ATOM 2427 C C . ASP A 1 300 ? -2.432 -10.805 5.074 1 97.25 300 ASP A C 1
ATOM 2429 O O . ASP A 1 300 ? -3.094 -10.984 6.102 1 97.25 300 ASP A O 1
ATOM 2433 N N . LEU A 1 301 ? -1.803 -11.75 4.398 1 98.31 301 LEU A N 1
ATOM 2434 C CA . LEU A 1 301 ? -1.818 -13.133 4.867 1 98.31 301 LEU A CA 1
ATOM 2435 C C . LEU A 1 301 ? -0.534 -13.852 4.473 1 98.31 301 LEU A C 1
ATOM 2437 O O . LEU A 1 301 ? -0.037 -13.68 3.359 1 98.31 301 LEU A O 1
ATOM 2441 N N . ILE A 1 302 ? -0.017 -14.656 5.43 1 98.25 302 ILE A N 1
ATOM 2442 C CA . ILE A 1 302 ? 1.182 -15.445 5.172 1 98.25 302 ILE A CA 1
ATOM 2443 C C . ILE A 1 302 ? 0.861 -16.938 5.32 1 98.25 302 ILE A C 1
ATOM 2445 O O . ILE A 1 302 ? 0.307 -17.359 6.336 1 98.25 302 ILE A O 1
ATOM 2449 N N . LEU A 1 303 ? 1.065 -17.672 4.27 1 98.56 303 LEU A N 1
ATOM 2450 C CA . LEU A 1 303 ? 1.027 -19.125 4.328 1 98.56 303 LEU A CA 1
ATOM 2451 C C . LEU A 1 303 ? 2.422 -19.703 4.559 1 98.56 303 LEU A C 1
ATOM 2453 O O . LEU A 1 303 ? 3.268 -19.672 3.662 1 98.56 303 LEU A O 1
ATOM 2457 N N . ARG A 1 304 ? 2.658 -20.219 5.727 1 98.31 304 ARG A N 1
ATOM 2458 C CA . ARG A 1 304 ? 3.965 -20.812 6.023 1 98.31 304 ARG A CA 1
ATOM 2459 C C . ARG A 1 304 ? 3.967 -22.312 5.766 1 98.31 304 ARG A C 1
ATOM 2461 O O . ARG A 1 304 ? 3.256 -23.062 6.441 1 98.31 304 ARG A O 1
ATOM 2468 N N . LYS A 1 305 ? 4.805 -22.672 4.867 1 97.44 305 LYS A N 1
ATOM 2469 C CA . LYS A 1 305 ? 4.883 -24.078 4.492 1 97.44 305 LYS A CA 1
ATOM 2470 C C . LYS A 1 305 ? 6.027 -24.781 5.215 1 97.44 305 LYS A C 1
ATOM 2472 O O . LYS A 1 305 ? 7.027 -24.156 5.562 1 97.44 305 LYS A O 1
ATOM 2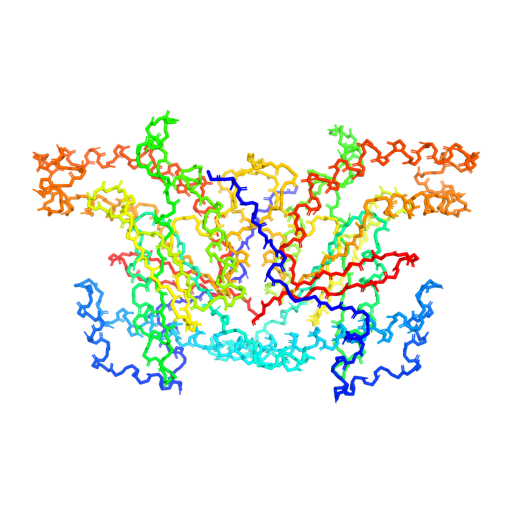477 N N . GLY A 1 306 ? 5.805 -26.047 5.41 1 95 306 GLY A N 1
ATOM 2478 C CA . GLY A 1 306 ? 6.809 -26.922 5.984 1 95 306 GLY A CA 1
ATOM 2479 C C . GLY A 1 306 ? 7.094 -28.156 5.133 1 95 306 GLY A C 1
ATOM 2480 O O . GLY A 1 306 ? 7.191 -28.047 3.906 1 95 306 GLY A O 1
ATOM 2481 N N . GLU A 1 307 ? 7.207 -29.234 5.848 1 90.44 307 GLU A N 1
ATOM 2482 C CA . GLU A 1 307 ? 7.582 -30.469 5.164 1 90.44 307 GLU A CA 1
ATOM 2483 C C . GLU A 1 307 ? 6.547 -30.859 4.113 1 90.44 307 GLU A C 1
ATOM 2485 O O . GLU A 1 307 ? 5.34 -30.734 4.348 1 90.44 307 GLU A O 1
ATOM 2490 N N . GLY A 1 308 ? 7.062 -31.375 2.955 1 88.5 308 GLY A N 1
ATOM 2491 C CA . GLY A 1 308 ? 6.199 -31.859 1.893 1 88.5 308 GLY A CA 1
ATOM 2492 C C . GLY A 1 308 ? 5.367 -30.766 1.245 1 88.5 308 GLY A C 1
ATOM 2493 O O . GLY A 1 308 ? 4.254 -31.031 0.777 1 88.5 308 GLY A O 1
ATOM 2494 N N . HIS A 1 309 ? 5.699 -29.547 1.348 1 91.06 309 HIS A N 1
ATOM 2495 C CA . HIS A 1 309 ? 5.02 -28.406 0.748 1 91.06 309 HIS A CA 1
ATOM 2496 C C . HIS A 1 309 ? 3.686 -28.141 1.438 1 91.06 309 HIS A C 1
ATOM 2498 O O . HIS A 1 309 ? 2.85 -27.406 0.912 1 91.06 309 HIS A O 1
ATOM 2504 N N . LYS A 1 310 ? 3.49 -28.719 2.586 1 93.56 310 LYS A N 1
ATOM 2505 C CA . LYS A 1 310 ? 2.232 -28.516 3.299 1 93.56 310 LYS A CA 1
ATOM 2506 C C . LYS A 1 310 ? 2.266 -27.234 4.121 1 93.56 310 LYS A C 1
ATOM 2508 O O . LYS A 1 310 ? 3.281 -26.906 4.742 1 93.56 310 LYS A O 1
ATOM 2513 N N . VAL A 1 311 ? 1.164 -26.578 4.121 1 96.25 311 VAL A N 1
ATOM 2514 C CA . VAL A 1 311 ? 1.067 -25.391 4.953 1 96.25 311 VAL A CA 1
ATOM 2515 C C . VAL A 1 311 ? 0.948 -25.797 6.422 1 96.25 311 VAL A C 1
ATOM 2517 O O . VAL A 1 311 ? 0.097 -26.609 6.781 1 96.25 311 VAL A O 1
ATOM 2520 N N . GLU A 1 312 ? 1.788 -25.203 7.281 1 97.12 312 GLU A N 1
ATOM 2521 C CA . GLU A 1 312 ? 1.798 -25.531 8.703 1 97.12 312 GLU A CA 1
ATOM 2522 C C . GLU A 1 312 ? 1.121 -24.438 9.531 1 97.12 312 GLU A C 1
ATOM 2524 O O . GLU A 1 312 ? 0.563 -24.719 10.594 1 97.12 312 GLU A O 1
ATOM 2529 N N . GLU A 1 313 ? 1.23 -23.234 9.062 1 97.5 313 GLU A N 1
ATOM 2530 C CA . GLU A 1 313 ? 0.656 -22.094 9.773 1 97.5 313 GLU A CA 1
ATOM 2531 C C . GLU A 1 313 ? 0.073 -21.078 8.805 1 97.5 313 GLU A C 1
ATOM 2533 O O . GLU A 1 313 ? 0.583 -20.906 7.691 1 97.5 313 GLU A O 1
ATOM 2538 N N . VAL A 1 314 ? -0.992 -20.516 9.242 1 97.75 314 VAL A N 1
ATOM 2539 C CA . VAL A 1 314 ? -1.596 -19.391 8.539 1 97.75 314 VAL A CA 1
ATOM 2540 C C . VAL A 1 314 ? -1.57 -18.156 9.438 1 97.75 314 VAL A C 1
ATOM 2542 O O . VAL A 1 314 ? -2.094 -18.172 10.555 1 97.75 314 VAL A O 1
ATOM 2545 N N . LEU A 1 315 ? -0.844 -17.109 8.969 1 97.12 315 LEU A N 1
ATOM 2546 C CA . LEU A 1 315 ? -0.823 -15.836 9.672 1 97.12 315 LEU A CA 1
ATOM 2547 C C . LEU A 1 315 ? -1.744 -14.828 8.992 1 97.12 315 LEU A C 1
ATOM 2549 O O . LEU A 1 315 ? -1.622 -14.578 7.785 1 97.12 315 LEU A O 1
ATOM 2553 N N . VAL A 1 316 ? -2.697 -14.32 9.75 1 95.94 316 VAL A N 1
ATOM 2554 C CA . VAL A 1 316 ? -3.666 -13.367 9.219 1 95.94 316 VAL A CA 1
ATOM 2555 C C . VAL A 1 316 ? -3.438 -11.992 9.844 1 95.94 316 VAL A C 1
ATOM 2557 O O . VAL A 1 316 ? -3.4 -11.859 11.07 1 95.94 316 VAL A O 1
ATOM 2560 N N . ARG A 1 317 ? -3.203 -11.016 8.977 1 94.19 317 ARG A N 1
ATOM 2561 C CA . ARG A 1 317 ? -2.998 -9.656 9.477 1 94.19 317 ARG A CA 1
ATOM 2562 C C . ARG A 1 317 ? -4.188 -9.203 10.32 1 94.19 317 ARG A C 1
ATOM 2564 O O . ARG A 1 317 ? -5.34 -9.43 9.945 1 94.19 317 ARG A O 1
ATOM 2571 N N . ARG A 1 318 ? -3.859 -8.523 11.383 1 88.38 318 ARG A N 1
ATOM 2572 C CA . ARG A 1 318 ? -4.91 -8.047 12.281 1 88.38 318 ARG A CA 1
ATOM 2573 C C . ARG A 1 318 ? -5.711 -6.922 11.625 1 88.38 318 ARG A C 1
ATOM 2575 O O . ARG A 1 318 ? -5.152 -6.09 10.906 1 88.38 318 ARG A O 1
ATOM 2582 N N . VAL A 1 319 ? -7.043 -7.043 11.875 1 83.44 319 VAL A N 1
ATOM 2583 C CA . VAL A 1 319 ? -7.914 -6.008 11.336 1 83.44 319 VAL A CA 1
ATOM 2584 C C . VAL A 1 319 ? -8.773 -5.426 12.453 1 83.44 319 VAL A C 1
ATOM 2586 O O . VAL A 1 319 ? -9.047 -6.098 13.453 1 83.44 319 VAL A O 1
ATOM 2589 N N . MET B 1 1 ? 7.297 3.793 -31.203 1 26.2 1 MET B N 1
ATOM 2590 C CA . MET B 1 1 ? 6.062 3.91 -30.438 1 26.2 1 MET B CA 1
ATOM 2591 C C . MET B 1 1 ? 6.273 4.773 -29.203 1 26.2 1 MET B C 1
ATOM 2593 O O . MET B 1 1 ? 7.184 4.52 -28.406 1 26.2 1 MET B O 1
ATOM 2597 N N . LYS B 1 2 ? 5.98 5.98 -29.188 1 38.97 2 LYS B N 1
ATOM 2598 C CA . LYS B 1 2 ? 6.18 7.043 -28.203 1 38.97 2 LYS B CA 1
ATOM 2599 C C . LYS B 1 2 ? 5.844 6.559 -26.797 1 38.97 2 LYS B C 1
ATOM 2601 O O . LYS B 1 2 ? 4.855 5.848 -26.594 1 38.97 2 LYS B O 1
ATOM 2606 N N . ASN B 1 3 ? 6.781 6.371 -26 1 46.59 3 ASN B N 1
ATOM 2607 C CA . ASN B 1 3 ? 6.754 5.969 -24.594 1 46.59 3 ASN B CA 1
ATOM 2608 C C . ASN B 1 3 ? 5.527 6.527 -23.875 1 46.59 3 ASN B C 1
ATOM 2610 O O . ASN B 1 3 ? 5.492 7.703 -23.531 1 46.59 3 ASN B O 1
ATOM 2614 N N . LYS B 1 4 ? 4.375 6.105 -24.234 1 55.81 4 LYS B N 1
ATOM 2615 C CA . LYS B 1 4 ? 3.127 6.621 -23.688 1 55.81 4 LYS B CA 1
ATOM 2616 C C . LYS B 1 4 ? 3.184 6.664 -22.156 1 55.81 4 LYS B C 1
ATOM 2618 O O . LYS B 1 4 ? 3.457 5.648 -21.516 1 55.81 4 LYS B O 1
ATOM 2623 N N . GLU B 1 5 ? 3.363 7.812 -21.547 1 73 5 GLU B N 1
ATOM 2624 C CA . GLU B 1 5 ? 3.352 8.062 -20.109 1 73 5 GLU B CA 1
ATOM 2625 C C . GLU B 1 5 ? 2.092 7.5 -19.453 1 73 5 GLU B C 1
ATOM 2627 O O . GLU B 1 5 ? 1.02 7.5 -20.062 1 73 5 GLU B O 1
ATOM 2632 N N . LEU B 1 6 ? 2.264 6.664 -18.438 1 80 6 LEU B N 1
ATOM 2633 C CA . LEU B 1 6 ? 1.174 6.102 -17.656 1 80 6 LEU B CA 1
ATOM 2634 C C . LEU B 1 6 ? 0.231 7.199 -17.172 1 80 6 LEU B C 1
ATOM 2636 O O . LEU B 1 6 ? 0.655 8.133 -16.484 1 80 6 LEU B O 1
ATOM 2640 N N . ASN B 1 7 ? -0.992 7.219 -17.734 1 85.94 7 ASN B N 1
ATOM 2641 C CA . ASN B 1 7 ? -1.974 8.195 -17.281 1 85.94 7 ASN B CA 1
ATOM 2642 C C . ASN B 1 7 ? -2.662 7.738 -15.992 1 85.94 7 ASN B C 1
ATOM 2644 O O . ASN B 1 7 ? -3.707 7.09 -16.047 1 85.94 7 ASN B O 1
ATOM 2648 N N . LEU B 1 8 ? -2.154 8.188 -14.883 1 89.44 8 LEU B N 1
ATOM 2649 C CA . LEU B 1 8 ? -2.625 7.734 -13.578 1 89.44 8 LEU B CA 1
ATOM 2650 C C . LEU 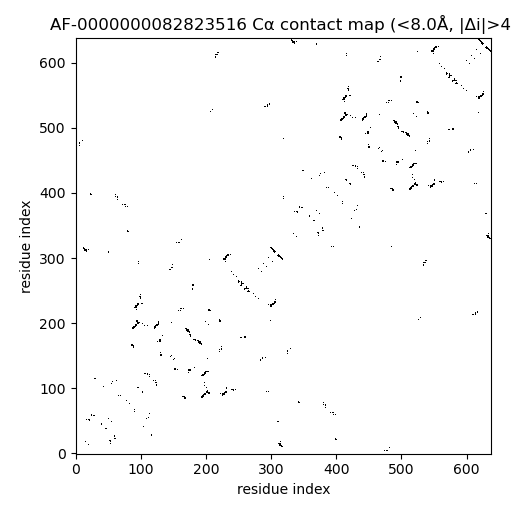B 1 8 ? -3.908 8.461 -13.18 1 89.44 8 LEU B C 1
ATOM 2652 O O . LEU B 1 8 ? -4.582 8.062 -12.227 1 89.44 8 LEU B O 1
ATOM 2656 N N . HIS B 1 9 ? -4.301 9.43 -13.992 1 89 9 HIS B N 1
ATOM 2657 C CA . HIS B 1 9 ? -5.543 10.141 -13.703 1 89 9 HIS B CA 1
ATOM 2658 C C . HIS B 1 9 ? -6.754 9.242 -13.945 1 89 9 HIS B C 1
ATOM 2660 O O . HIS B 1 9 ? -7.824 9.477 -13.375 1 89 9 HIS B O 1
ATOM 2666 N N . THR B 1 10 ? -6.57 8.242 -14.734 1 89.06 10 THR B N 1
ATOM 2667 C CA . THR B 1 10 ? -7.668 7.336 -15.055 1 89.06 10 THR B CA 1
ATOM 2668 C C . THR B 1 10 ? -8.039 6.484 -13.844 1 89.06 10 THR B C 1
ATOM 2670 O O . THR B 1 10 ? -9.102 5.859 -13.828 1 89.06 10 THR B O 1
ATOM 2673 N N . LEU B 1 11 ? -7.203 6.543 -12.82 1 91.38 11 LEU B N 1
ATOM 2674 C CA . LEU B 1 11 ? -7.477 5.797 -11.594 1 91.38 11 LEU B CA 1
ATOM 2675 C C . LEU B 1 11 ? -8.531 6.5 -10.75 1 91.38 11 LEU B C 1
ATOM 2677 O O . LEU B 1 11 ? -9.047 5.926 -9.789 1 91.38 11 LEU B O 1
ATOM 2681 N N . TYR B 1 12 ? -8.875 7.734 -11.234 1 93.5 12 TYR B N 1
ATOM 2682 C CA . TYR B 1 12 ? -9.711 8.555 -10.367 1 93.5 12 TYR B CA 1
ATOM 2683 C C . TYR B 1 12 ? -10.938 9.062 -11.117 1 93.5 12 TYR B C 1
ATOM 2685 O O . TYR B 1 12 ? -10.891 9.266 -12.336 1 93.5 12 TYR B O 1
ATOM 2693 N N . THR B 1 13 ? -11.961 9.25 -10.344 1 92.75 13 THR B N 1
ATOM 2694 C CA . THR B 1 13 ? -13.016 10.141 -10.789 1 92.75 13 THR B CA 1
ATOM 2695 C C . THR B 1 13 ? -12.75 11.57 -10.328 1 92.75 13 THR B C 1
ATOM 2697 O O . THR B 1 13 ? -12.242 11.789 -9.227 1 92.75 13 THR B O 1
ATOM 2700 N N . GLN B 1 14 ? -13.102 12.492 -11.156 1 94.44 14 GLN B N 1
ATOM 2701 C CA . GLN B 1 14 ? -12.836 13.898 -10.867 1 94.44 14 GLN B CA 1
ATOM 2702 C C . GLN B 1 14 ? -14.133 14.672 -10.664 1 94.44 14 GLN B C 1
ATOM 2704 O O . GLN B 1 14 ? -15.047 14.586 -11.484 1 94.44 14 GLN B O 1
ATOM 2709 N N . HIS B 1 15 ? -14.125 15.422 -9.562 1 95.75 15 HIS B N 1
ATOM 2710 C CA . HIS B 1 15 ? -15.328 16.172 -9.203 1 95.75 15 HIS B CA 1
ATOM 2711 C C . HIS B 1 15 ? -15 17.625 -8.891 1 95.75 15 HIS B C 1
ATOM 2713 O O . HIS B 1 15 ? -14.133 17.906 -8.062 1 95.75 15 HIS B O 1
ATOM 2719 N N . ASN B 1 16 ? -15.758 18.5 -9.555 1 96.06 16 ASN B N 1
ATOM 2720 C CA . ASN B 1 16 ? -15.633 19.906 -9.188 1 96.06 16 ASN B CA 1
ATOM 2721 C C . ASN B 1 16 ? -16.469 20.25 -7.965 1 96.06 16 ASN B C 1
ATOM 2723 O O . ASN B 1 16 ? -17.188 19.391 -7.434 1 96.06 16 ASN B O 1
ATOM 2727 N N . ARG B 1 17 ? -16.375 21.484 -7.527 1 94.25 17 ARG B N 1
ATOM 2728 C CA . ARG B 1 17 ? -17.047 21.922 -6.305 1 94.25 17 ARG B CA 1
ATOM 2729 C C . ARG B 1 17 ? -18.547 21.703 -6.398 1 94.25 17 ARG B C 1
ATOM 2731 O O . ARG B 1 17 ? -19.172 21.25 -5.445 1 94.25 17 ARG B O 1
ATOM 2738 N N . GLU B 1 18 ? -19.094 22 -7.5 1 92.06 18 GLU B N 1
ATOM 2739 C CA . GLU B 1 18 ? -20.531 21.906 -7.691 1 92.06 18 GLU B CA 1
ATOM 2740 C C . GLU B 1 18 ? -21.016 20.469 -7.625 1 92.06 18 GLU B C 1
ATOM 2742 O O . GLU B 1 18 ? -21.969 20.156 -6.906 1 92.06 18 GLU B O 1
ATOM 2747 N N . SER B 1 19 ? -20.359 19.594 -8.297 1 92.19 19 SER B N 1
ATOM 2748 C CA . SER B 1 19 ? -20.781 18.203 -8.305 1 92.19 19 SER B CA 1
ATOM 2749 C C . SER B 1 19 ? -20.5 17.531 -6.961 1 92.19 19 SER B C 1
ATOM 2751 O O . SER B 1 19 ? -21.297 16.703 -6.5 1 92.19 19 SER B O 1
ATOM 2753 N N . TRP B 1 20 ? -19.484 17.953 -6.281 1 93.88 20 TRP B N 1
ATOM 2754 C CA . TRP B 1 20 ? -19.047 17.328 -5.031 1 93.88 20 TRP B CA 1
ATOM 2755 C C . TRP B 1 20 ? -20 17.703 -3.889 1 93.88 20 TRP B C 1
ATOM 2757 O O . TRP B 1 20 ? -20.359 16.859 -3.076 1 93.88 20 TRP B O 1
ATOM 2767 N N . SER B 1 21 ? -20.438 18.922 -3.885 1 88.56 21 SER B N 1
ATOM 2768 C CA . SER B 1 21 ? -21.234 19.438 -2.779 1 88.56 21 SER B CA 1
ATOM 2769 C C . SER B 1 21 ? -22.547 18.688 -2.639 1 88.56 21 SER B C 1
ATOM 2771 O O . SER B 1 21 ? -23.109 18.625 -1.546 1 88.56 21 SER B O 1
ATOM 2773 N N . GLY B 1 22 ? -23.016 18.031 -3.695 1 81.06 22 GLY B N 1
ATOM 2774 C CA . GLY B 1 22 ? -24.297 17.359 -3.703 1 81.06 22 GLY B CA 1
ATOM 2775 C C . GLY B 1 22 ? -24.219 15.914 -3.221 1 81.06 22 GLY B C 1
ATOM 2776 O O . GLY B 1 22 ? -25.25 15.258 -3.055 1 81.06 22 GLY B O 1
ATOM 2777 N N . PHE B 1 23 ? -23.031 15.516 -2.969 1 84.06 23 PHE B N 1
ATOM 2778 C CA . PHE B 1 23 ? -22.906 14.094 -2.656 1 84.06 23 PHE B CA 1
ATOM 2779 C C . PHE B 1 23 ? -23.312 13.82 -1.215 1 84.06 23 PHE B C 1
ATOM 2781 O O . PHE B 1 23 ? -22.984 14.594 -0.312 1 84.06 23 PHE B O 1
ATOM 2788 N N . GLY B 1 24 ? -24.062 12.688 -0.947 1 65.56 24 GLY B N 1
ATOM 2789 C CA . GLY B 1 24 ? -24.391 12.133 0.354 1 65.56 24 GLY B CA 1
ATOM 2790 C C . GLY B 1 24 ? -25.562 12.82 1.023 1 65.56 24 GLY B C 1
ATOM 2791 O O . GLY B 1 24 ? -25.672 12.82 2.252 1 65.56 24 GLY B O 1
ATOM 2792 N N . GLY B 1 25 ? -26.359 13.688 0.299 1 62.38 25 GLY B N 1
ATOM 2793 C CA . GLY B 1 25 ? -27.453 14.461 0.857 1 62.38 25 GLY B CA 1
ATOM 2794 C C . GLY B 1 25 ? -28.375 13.641 1.738 1 62.38 25 GLY B C 1
ATOM 2795 O O . GLY B 1 25 ? -28.969 14.164 2.686 1 62.38 25 GLY B O 1
ATOM 2796 N N . HIS B 1 26 ? -28.531 12.422 1.566 1 55.84 26 HIS B N 1
ATOM 2797 C CA . HIS B 1 26 ? -29.438 11.633 2.381 1 55.84 26 HIS B CA 1
ATOM 2798 C C . HIS B 1 26 ? -28.781 11.211 3.693 1 55.84 26 HIS B C 1
ATOM 2800 O O . HIS B 1 26 ? -29.469 10.742 4.609 1 55.84 26 HIS B O 1
ATOM 2806 N N . LEU B 1 27 ? -27.547 11.172 3.756 1 52.69 27 LEU B N 1
ATOM 2807 C CA . LEU B 1 27 ? -26.906 10.82 5.02 1 52.69 27 LEU B CA 1
ATOM 2808 C C . LEU B 1 27 ? -26.859 12.023 5.957 1 52.69 27 LEU B C 1
ATOM 2810 O O . LEU B 1 27 ? -26.219 13.031 5.652 1 52.69 27 LEU B O 1
ATOM 2814 N N . SER B 1 28 ? -27.969 12.227 6.688 1 50.09 28 SER B N 1
ATOM 2815 C CA . SER B 1 28 ? -28.094 13.312 7.66 1 50.09 28 SER B CA 1
ATOM 2816 C C . SER B 1 28 ? -26.859 13.383 8.555 1 50.09 28 SER B C 1
ATOM 2818 O O . SER B 1 28 ? -26.719 12.594 9.492 1 50.09 28 SER B O 1
ATOM 2820 N N . ILE B 1 29 ? -25.688 13.359 8.133 1 51.19 29 ILE B N 1
ATOM 2821 C CA . ILE B 1 29 ? -24.703 13.711 9.133 1 51.19 29 ILE B CA 1
ATOM 2822 C C . ILE B 1 29 ? -25.047 15.062 9.758 1 51.19 29 ILE B C 1
ATOM 2824 O O . ILE B 1 29 ? -25.25 16.047 9.047 1 51.19 29 ILE B O 1
ATOM 2828 N N . ALA B 1 30 ? -25.75 15.039 10.859 1 46.88 30 ALA B N 1
ATOM 2829 C CA . ALA B 1 30 ? -26.203 16.172 11.656 1 46.88 30 ALA B CA 1
ATOM 2830 C C . ALA B 1 30 ? -25.125 17.234 11.766 1 46.88 30 ALA B C 1
ATOM 2832 O O . ALA B 1 30 ? -24.547 17.453 12.836 1 46.88 30 ALA B O 1
ATOM 2833 N N . VAL B 1 31 ? -24.109 17.219 10.984 1 50.72 31 VAL B N 1
ATOM 2834 C CA . VAL B 1 31 ? -23.266 18.375 11.336 1 50.72 31 VAL B CA 1
ATOM 2835 C C . VAL B 1 31 ? -24.062 19.656 11.172 1 50.72 31 VAL B C 1
ATOM 2837 O O . VAL B 1 31 ? -24.422 20.047 10.047 1 50.72 31 VAL B O 1
ATOM 2840 N N . SER B 1 32 ? -24.781 20.047 12.156 1 51.12 32 SER B N 1
ATOM 2841 C CA . SER B 1 32 ? -25.594 21.25 12.188 1 51.12 32 SER B CA 1
ATOM 2842 C C . SER B 1 32 ? -24.781 22.484 11.797 1 51.12 32 SER B C 1
ATOM 2844 O O . SER B 1 32 ? -23.547 22.453 11.805 1 51.12 32 SER B O 1
ATOM 2846 N N . GLU B 1 33 ? -25.438 23.344 11.125 1 52.34 33 GLU B N 1
ATOM 2847 C CA . GLU B 1 33 ? -24.859 24.672 10.922 1 52.34 33 GLU B CA 1
ATOM 2848 C C . GLU B 1 33 ? -24.047 25.109 12.141 1 52.34 33 GLU B C 1
ATOM 2850 O O . GLU B 1 33 ? -23 25.734 12 1 52.34 33 GLU B O 1
ATOM 2855 N N . GLU B 1 34 ? -24.5 24.797 13.242 1 53.97 34 GLU B N 1
ATOM 2856 C CA . GLU B 1 34 ? -23.797 25.156 14.477 1 53.97 34 GLU B CA 1
ATOM 2857 C C . GLU B 1 34 ? -22.453 24.453 14.57 1 53.97 34 GLU B C 1
ATOM 2859 O O . GLU B 1 34 ? -21.469 25.047 15 1 53.97 34 GLU B O 1
ATOM 2864 N N . GLU B 1 35 ? -22.5 23.328 13.992 1 55.56 35 GLU B N 1
ATOM 2865 C CA . GLU B 1 35 ? -21.25 22.562 14.078 1 55.56 35 GLU B CA 1
ATOM 2866 C C . GLU B 1 35 ? -20.219 23.062 13.062 1 55.56 35 GLU B C 1
ATOM 2868 O O . GLU B 1 35 ? -19.031 23.125 13.367 1 55.56 35 GLU B O 1
ATOM 2873 N N . ALA B 1 36 ? -20.703 23.328 11.93 1 56.38 36 ALA B N 1
ATOM 2874 C CA . ALA B 1 36 ? -19.828 23.984 10.961 1 56.38 36 ALA B CA 1
ATOM 2875 C C . ALA B 1 36 ? -19.25 25.281 11.523 1 56.38 36 ALA B C 1
ATOM 2877 O O . ALA B 1 36 ? -18.062 25.562 11.328 1 56.38 36 ALA B O 1
ATOM 2878 N N . LYS B 1 37 ? -20 25.953 12.219 1 57.88 37 LYS B N 1
ATOM 2879 C CA . LYS B 1 37 ? -19.562 27.188 12.859 1 57.88 37 LYS B CA 1
ATOM 2880 C C . LYS B 1 37 ? -18.531 26.906 13.938 1 57.88 37 LYS B C 1
ATOM 2882 O O . LYS B 1 37 ? -17.594 27.703 14.133 1 57.88 37 LYS B O 1
ATOM 2887 N N . ALA B 1 38 ? -18.719 25.844 14.516 1 56.62 38 ALA B N 1
ATOM 2888 C CA . ALA B 1 38 ? -17.781 25.484 15.57 1 56.62 38 ALA B CA 1
ATOM 2889 C C . ALA B 1 38 ? -16.406 25.172 14.984 1 56.62 38 ALA B C 1
ATOM 2891 O O . ALA B 1 38 ? -15.375 25.438 15.625 1 56.62 38 ALA B O 1
ATOM 2892 N N . VAL B 1 39 ? -16.453 24.594 13.867 1 56.59 39 VAL B N 1
ATOM 2893 C CA . VAL B 1 39 ? -15.195 24.312 13.18 1 56.59 39 VAL B CA 1
ATOM 2894 C C . VAL B 1 39 ? -14.594 25.609 12.641 1 56.59 39 VAL B C 1
ATOM 2896 O O . VAL B 1 39 ? -13.375 25.75 12.562 1 56.59 39 VAL B O 1
ATOM 2899 N N . GLU B 1 40 ? -15.523 26.5 12.172 1 52.91 40 GLU B N 1
ATOM 2900 C CA . GLU B 1 40 ? -15.055 27.828 11.75 1 52.91 40 GLU B CA 1
ATOM 2901 C C . GLU B 1 40 ? -14.172 28.453 12.812 1 52.91 40 GLU B C 1
ATOM 2903 O O . GLU B 1 40 ? -13.219 29.172 12.492 1 52.91 40 GLU B O 1
ATOM 2908 N N . GLY B 1 41 ? -14.594 28.25 14.023 1 46.41 41 GLY B N 1
ATOM 2909 C CA . GLY B 1 41 ? -13.766 28.828 15.07 1 46.41 41 GLY B CA 1
ATOM 2910 C C . GLY B 1 41 ? -12.344 28.297 15.078 1 46.41 41 GLY B C 1
ATOM 2911 O O . GLY B 1 41 ? -11.477 28.828 15.773 1 46.41 41 GLY B O 1
ATOM 2912 N N . LEU B 1 42 ? -12.219 27.172 14.508 1 47.5 42 LEU B N 1
ATOM 2913 C CA . LEU B 1 42 ? -10.891 26.594 14.594 1 47.5 42 LEU B CA 1
ATOM 2914 C C . LEU B 1 42 ? -9.883 27.422 13.797 1 47.5 42 LEU B C 1
ATOM 2916 O O . LEU B 1 42 ? -8.727 27.562 14.203 1 47.5 42 LEU B O 1
ATOM 2920 N N . ASN B 1 43 ? -10.023 27.672 12.461 1 48.81 43 ASN B N 1
ATOM 2921 C CA . ASN B 1 43 ? -9.078 28.484 11.727 1 48.81 43 ASN B CA 1
ATOM 2922 C C . ASN B 1 43 ? -9.773 29.641 11 1 48.81 43 ASN B C 1
ATOM 2924 O O . ASN B 1 43 ? -10.82 29.438 10.383 1 48.81 43 ASN B O 1
ATOM 2928 N N . ASP B 1 44 ? -9.547 30.812 11.406 1 48.44 44 ASP B N 1
ATOM 2929 C CA . ASP B 1 44 ? -9.977 32.094 10.836 1 48.44 44 ASP B CA 1
ATOM 2930 C C . ASP B 1 44 ? -10.172 31.984 9.328 1 48.44 44 ASP B C 1
ATOM 2932 O O . ASP B 1 44 ? -10.891 32.781 8.727 1 48.44 44 ASP B O 1
ATOM 2936 N N . TYR B 1 45 ? -9.492 30.984 8.641 1 52.62 45 TYR B N 1
ATOM 2937 C CA . TYR B 1 45 ? -9.469 31.094 7.188 1 52.62 45 TYR B CA 1
ATOM 2938 C C . TYR B 1 45 ? -10.438 30.109 6.551 1 52.62 45 TYR B C 1
ATOM 2940 O O . TYR B 1 45 ? -10.656 30.141 5.34 1 52.62 45 TYR B O 1
ATOM 2948 N N . LEU B 1 46 ? -10.977 29.172 7.336 1 64.88 46 LEU B N 1
ATOM 2949 C CA . LEU B 1 46 ? -11.844 28.266 6.594 1 64.88 46 LEU B CA 1
ATOM 2950 C C . LEU B 1 46 ? -13.297 28.719 6.656 1 64.88 46 LEU B C 1
ATOM 2952 O O . LEU B 1 46 ? -13.859 28.859 7.742 1 64.88 46 LEU B O 1
ATOM 2956 N N . SER B 1 47 ? -13.789 29.172 5.527 1 75.44 47 SER B N 1
ATOM 2957 C CA . SER B 1 47 ? -15.164 29.641 5.406 1 75.44 47 SER B CA 1
ATOM 2958 C C . SER B 1 47 ? -16.156 28.516 5.613 1 75.44 47 SER B C 1
ATOM 2960 O O . SER B 1 47 ? -15.836 27.344 5.414 1 75.44 47 SER B O 1
ATOM 2962 N N . VAL B 1 48 ? -17.219 28.812 6.203 1 78.44 48 VAL B N 1
ATOM 2963 C CA . VAL B 1 48 ? -18.328 27.891 6.371 1 78.44 48 VAL B CA 1
ATOM 2964 C C . VAL B 1 48 ? -18.672 27.234 5.031 1 78.44 48 VAL B C 1
ATOM 2966 O O . VAL B 1 48 ? -18.984 26.047 4.977 1 78.44 48 VAL B O 1
ATOM 2969 N N . GLU B 1 49 ? -18.5 27.984 4.078 1 83.56 49 GLU B N 1
ATOM 2970 C CA . GLU B 1 49 ? -18.797 27.484 2.74 1 83.56 49 GLU B CA 1
ATOM 2971 C C . GLU B 1 49 ? -17.844 26.344 2.357 1 83.56 49 GLU B C 1
ATOM 2973 O O . GLU B 1 49 ? -18.281 25.344 1.772 1 83.56 49 GLU B O 1
ATOM 2978 N N . GLU B 1 50 ? -16.609 26.531 2.693 1 89.56 50 GLU B N 1
ATOM 2979 C CA . GLU B 1 50 ? -15.625 25.516 2.393 1 89.56 50 GLU B CA 1
ATOM 2980 C C . GLU B 1 50 ? -15.93 24.219 3.139 1 89.56 50 GLU B C 1
ATOM 2982 O O . GLU B 1 50 ? -15.82 23.125 2.57 1 89.56 50 GLU B O 1
ATOM 2987 N N . VAL B 1 51 ? -16.328 24.344 4.328 1 87.56 51 VAL B N 1
ATOM 2988 C CA . VAL B 1 51 ? -16.625 23.172 5.152 1 87.56 51 VAL B CA 1
ATOM 2989 C C . VAL B 1 51 ? -17.844 22.453 4.586 1 87.56 51 VAL B C 1
ATOM 2991 O O . VAL B 1 51 ? -17.812 21.234 4.391 1 87.56 51 VAL B O 1
ATOM 2994 N N . GLU B 1 52 ? -18.859 23.141 4.242 1 85.5 52 GLU B N 1
ATOM 2995 C CA . GLU B 1 52 ? -20.109 22.562 3.758 1 85.5 52 GLU B CA 1
ATOM 2996 C C . GLU B 1 52 ? -19.922 21.938 2.375 1 85.5 52 GLU B C 1
ATOM 2998 O O . GLU B 1 52 ? -20.469 20.875 2.092 1 85.5 52 GLU B O 1
ATOM 3003 N N . THR B 1 53 ? -19.156 22.625 1.591 1 89.94 53 THR B N 1
ATOM 3004 C CA . THR B 1 53 ? -19.047 22.234 0.188 1 89.94 53 THR B CA 1
ATOM 3005 C C . THR B 1 53 ? -18.062 21.094 0.013 1 89.94 53 THR B C 1
ATOM 3007 O O . THR B 1 53 ? -18.266 20.203 -0.816 1 89.94 53 THR B O 1
ATOM 3010 N N . ILE B 1 54 ? -17 21.109 0.812 1 93.94 54 ILE B N 1
ATOM 3011 C CA . ILE B 1 54 ? -15.906 20.172 0.552 1 93.94 54 ILE B CA 1
ATOM 3012 C C . ILE B 1 54 ? -15.836 19.141 1.67 1 93.94 54 ILE B C 1
ATOM 3014 O O . ILE B 1 54 ? -15.875 17.938 1.409 1 93.94 54 ILE B O 1
ATOM 3018 N N . TYR B 1 55 ? -15.828 19.578 2.875 1 93.19 55 TYR B N 1
ATOM 3019 C CA . TYR B 1 55 ? -15.391 18.688 3.951 1 93.19 55 TYR B CA 1
ATOM 3020 C C . TYR B 1 55 ? -16.562 17.859 4.484 1 93.19 55 TYR B C 1
ATOM 3022 O O . TYR B 1 55 ? -16.375 16.734 4.938 1 93.19 55 TYR B O 1
ATOM 3030 N N . ILE B 1 56 ? -17.734 18.375 4.402 1 89.62 56 ILE B N 1
ATOM 3031 C CA . ILE B 1 56 ? -18.875 17.578 4.852 1 89.62 56 ILE B CA 1
ATOM 3032 C C . ILE B 1 56 ? -19.062 16.375 3.941 1 89.62 56 ILE B C 1
ATOM 3034 O O . ILE B 1 56 ? -19.109 15.234 4.414 1 89.62 56 ILE B O 1
ATOM 3038 N N . PRO B 1 57 ? -19.109 16.594 2.604 1 92.75 57 PRO B N 1
ATOM 3039 C CA . PRO B 1 57 ? -19.188 15.406 1.749 1 92.75 57 PRO B CA 1
ATOM 3040 C C . PRO B 1 57 ? -18 14.469 1.93 1 92.75 57 PRO B C 1
ATOM 3042 O O . PRO B 1 57 ? -18.156 13.25 1.852 1 92.75 57 PRO B O 1
ATOM 3045 N N . LEU B 1 58 ? -16.844 15 2.154 1 95.5 58 LEU B N 1
ATOM 3046 C CA . LEU B 1 58 ? -15.656 14.18 2.375 1 95.5 58 LEU B CA 1
ATOM 3047 C C . LEU B 1 58 ? -15.82 13.312 3.621 1 95.5 58 LEU B C 1
ATOM 3049 O O . LEU B 1 58 ? -15.5 12.125 3.6 1 95.5 58 LEU B O 1
ATOM 3053 N N . VAL B 1 59 ? -16.312 13.898 4.637 1 93.19 59 VAL B N 1
ATOM 3054 C CA . VAL B 1 59 ? -16.5 13.172 5.887 1 93.19 59 VAL B CA 1
ATOM 3055 C C . VAL B 1 59 ? -17.562 12.094 5.699 1 93.19 59 VAL B C 1
ATOM 3057 O O . VAL B 1 59 ? -17.453 11 6.262 1 93.19 59 VAL B O 1
ATOM 3060 N N . ARG B 1 60 ? -18.578 12.383 4.902 1 91.31 60 ARG B N 1
ATOM 3061 C CA . ARG B 1 60 ? -19.578 11.367 4.59 1 91.31 60 ARG B CA 1
ATOM 3062 C C . ARG B 1 60 ? -18.953 10.188 3.85 1 91.31 60 ARG B C 1
ATOM 3064 O O . ARG B 1 60 ? -19.25 9.031 4.145 1 91.31 60 ARG B O 1
ATOM 3071 N N . LEU B 1 61 ? -18.156 10.5 2.918 1 93.94 61 LEU B N 1
ATOM 3072 C CA . LEU B 1 61 ? -17.438 9.453 2.189 1 93.94 61 LEU B CA 1
ATOM 3073 C C . LEU B 1 61 ? -16.562 8.633 3.129 1 93.94 61 LEU B C 1
ATOM 3075 O O . LEU B 1 61 ? -16.578 7.398 3.076 1 93.94 61 LEU B O 1
ATOM 3079 N N . LEU B 1 62 ? -15.805 9.336 4 1 95.44 62 LEU B N 1
ATOM 3080 C CA . LEU B 1 62 ? -14.938 8.664 4.953 1 95.44 62 LEU B CA 1
ATOM 3081 C C . LEU B 1 62 ? -15.742 7.785 5.902 1 95.44 62 LEU B C 1
ATOM 3083 O O . LEU B 1 62 ? -15.297 6.699 6.281 1 95.44 62 LEU B O 1
ATOM 3087 N N . HIS B 1 63 ? -16.859 8.25 6.25 1 92.19 63 HIS B N 1
ATOM 3088 C CA . HIS B 1 63 ? -17.734 7.477 7.121 1 92.19 63 HIS B CA 1
ATOM 3089 C C . HIS B 1 63 ? -18.109 6.148 6.473 1 92.19 63 HIS B C 1
ATOM 3091 O O . HIS B 1 63 ? -18.156 5.113 7.145 1 92.19 63 HIS B O 1
ATOM 3097 N N . LEU B 1 64 ? -18.422 6.176 5.191 1 91.56 64 LEU B N 1
ATOM 3098 C CA . LEU B 1 64 ? -18.719 4.945 4.465 1 91.56 64 LEU B CA 1
ATOM 3099 C C . LEU B 1 64 ? -17.562 3.965 4.5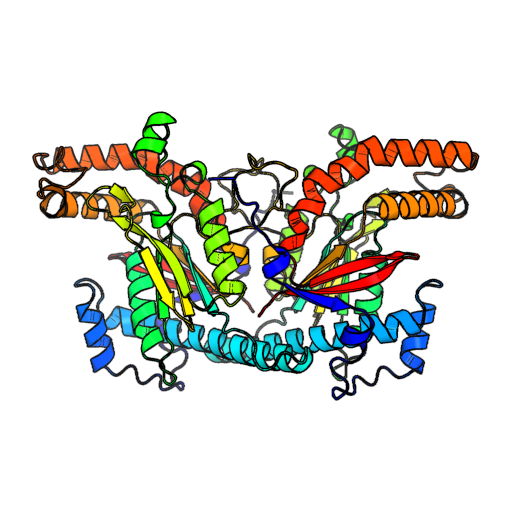39 1 91.56 64 LEU B C 1
ATOM 3101 O O . LEU B 1 64 ? -17.766 2.771 4.766 1 91.56 64 LEU B O 1
ATOM 3105 N N . HIS B 1 65 ? -16.391 4.488 4.391 1 95.25 65 HIS B N 1
ATOM 3106 C CA . HIS B 1 65 ? -15.195 3.639 4.445 1 95.25 65 HIS B CA 1
ATOM 3107 C C . HIS B 1 65 ? -14.984 3.086 5.848 1 95.25 65 HIS B C 1
ATOM 3109 O O . HIS B 1 65 ? -14.68 1.901 6.016 1 95.25 65 HIS B O 1
ATOM 3115 N N . VAL B 1 66 ? -15.109 3.928 6.824 1 94.44 66 VAL B N 1
ATOM 3116 C CA . VAL B 1 66 ? -14.914 3.527 8.219 1 94.44 66 VAL B CA 1
ATOM 3117 C C . VAL B 1 66 ? -15.938 2.453 8.594 1 94.44 66 VAL B C 1
ATOM 3119 O O . VAL B 1 66 ? -15.578 1.429 9.18 1 94.44 66 VAL B O 1
ATOM 3122 N N . LYS B 1 67 ? -17.141 2.65 8.242 1 92.5 67 LYS B N 1
ATOM 3123 C CA . LYS B 1 67 ? -18.203 1.699 8.57 1 92.5 67 LYS B CA 1
ATOM 3124 C C . LYS B 1 67 ? -17.984 0.368 7.855 1 92.5 67 LYS B C 1
ATOM 3126 O O . LYS B 1 67 ? -18.172 -0.697 8.453 1 92.5 67 LYS B O 1
ATOM 3131 N N . SER B 1 68 ? -17.688 0.475 6.617 1 94 68 SER B N 1
ATOM 3132 C CA . SER B 1 68 ? -17.422 -0.738 5.848 1 94 68 SER B CA 1
ATOM 3133 C C . SER B 1 68 ? -16.266 -1.539 6.453 1 94 68 SER B C 1
ATOM 3135 O O . SER B 1 68 ? -16.359 -2.764 6.57 1 94 68 SER B O 1
ATOM 3137 N N . ALA B 1 69 ? -15.211 -0.873 6.812 1 94.44 69 ALA B N 1
ATOM 3138 C CA . ALA B 1 69 ? -14.07 -1.539 7.438 1 94.44 69 ALA B CA 1
ATOM 3139 C C . ALA B 1 69 ? -14.469 -2.18 8.766 1 94.44 69 ALA B C 1
ATOM 3141 O O . ALA B 1 69 ? -14.07 -3.307 9.062 1 94.44 69 ALA B O 1
ATOM 3142 N N . ALA B 1 70 ? -15.203 -1.486 9.523 1 92.25 70 ALA B N 1
ATOM 3143 C CA . ALA B 1 70 ? -15.648 -2.004 10.812 1 92.25 70 ALA B CA 1
ATOM 3144 C C . ALA B 1 70 ? -16.484 -3.273 10.641 1 92.25 70 ALA B C 1
ATOM 3146 O O . ALA B 1 70 ? -16.312 -4.242 11.383 1 92.25 70 ALA B O 1
ATOM 3147 N N . GLU B 1 71 ? -17.344 -3.254 9.664 1 92.38 71 GLU B N 1
ATOM 3148 C CA . GLU B 1 71 ? -18.188 -4.422 9.398 1 92.38 71 GLU B CA 1
ATOM 3149 C C . GLU B 1 71 ? -17.344 -5.605 8.93 1 92.38 71 GLU B C 1
ATOM 3151 O O . GLU B 1 71 ? -17.516 -6.73 9.406 1 92.38 71 GLU B O 1
ATOM 3156 N N . ARG B 1 72 ? -16.484 -5.34 8.039 1 92.81 72 ARG B N 1
ATOM 3157 C CA . ARG B 1 72 ? -15.578 -6.391 7.574 1 92.81 72 ARG B CA 1
ATOM 3158 C C . ARG B 1 72 ? -14.789 -6.98 8.734 1 92.81 72 ARG B C 1
ATOM 3160 O O . ARG B 1 72 ? -14.68 -8.203 8.859 1 92.81 72 ARG B O 1
ATOM 3167 N N . ASN B 1 73 ? -14.203 -6.102 9.539 1 91.75 73 ASN B N 1
ATOM 3168 C CA . ASN B 1 73 ? -13.383 -6.539 10.664 1 91.75 73 ASN B CA 1
ATOM 3169 C C . ASN B 1 73 ? -14.188 -7.391 11.641 1 91.75 73 ASN B C 1
ATOM 3171 O O . ASN B 1 73 ? -13.664 -8.367 12.188 1 91.75 73 ASN B O 1
ATOM 3175 N N . LYS B 1 74 ? -15.375 -7.031 11.859 1 90.06 74 LYS B N 1
ATOM 3176 C CA . LYS B 1 74 ? -16.25 -7.824 12.711 1 90.06 74 LYS B CA 1
ATOM 3177 C C . LYS B 1 74 ? -16.438 -9.234 12.156 1 90.06 74 LYS B C 1
ATOM 3179 O O . LYS B 1 74 ? -16.297 -10.219 12.883 1 90.06 74 LYS B O 1
ATOM 3184 N N . HIS B 1 75 ? -16.75 -9.344 10.875 1 89.5 75 HIS B N 1
ATOM 3185 C CA . HIS B 1 75 ? -16.953 -10.641 10.242 1 89.5 75 HIS B CA 1
ATOM 3186 C C . HIS B 1 75 ? -15.68 -11.477 10.266 1 89.5 75 HIS B C 1
ATOM 3188 O O . HIS B 1 75 ? -15.727 -12.68 10.516 1 89.5 75 HIS B O 1
ATOM 3194 N N . VAL B 1 76 ? -14.562 -10.836 10.031 1 90.38 76 VAL B N 1
ATOM 3195 C CA . VAL B 1 76 ? -13.281 -11.539 10.023 1 90.38 76 VAL B CA 1
ATOM 3196 C C . VAL B 1 76 ? -12.953 -12.031 11.43 1 90.38 76 VAL B C 1
ATOM 3198 O O . VAL B 1 76 ? -12.508 -13.164 11.609 1 90.38 76 VAL B O 1
ATOM 3201 N N . ASN B 1 77 ? -13.188 -11.203 12.406 1 89.38 77 ASN B N 1
ATOM 3202 C CA . ASN B 1 77 ? -12.898 -11.602 13.781 1 89.38 77 ASN B CA 1
ATOM 3203 C C . ASN B 1 77 ? -13.797 -12.75 14.234 1 89.38 77 ASN B C 1
ATOM 3205 O O . ASN B 1 77 ? -13.344 -13.648 14.945 1 89.38 77 ASN B O 1
ATOM 3209 N N . VAL B 1 78 ? -15.047 -12.688 13.812 1 87.44 78 VAL B N 1
ATOM 3210 C CA . VAL B 1 78 ? -15.945 -13.797 14.109 1 87.44 78 VAL B CA 1
ATOM 3211 C C . VAL B 1 78 ? -15.453 -15.062 13.414 1 87.44 78 VAL B C 1
ATOM 3213 O O . VAL B 1 78 ? -15.438 -16.141 14.008 1 87.44 78 VAL B O 1
ATOM 3216 N N . PHE B 1 79 ? -15.039 -14.93 12.188 1 89.06 79 PHE B N 1
ATOM 3217 C CA . PHE B 1 79 ? -14.5 -16.031 11.406 1 89.06 79 PHE B CA 1
ATOM 3218 C C . PHE B 1 79 ? -13.305 -16.672 12.109 1 89.06 79 PHE B C 1
ATOM 3220 O O . PHE B 1 79 ? -13.211 -17.891 12.211 1 89.06 79 PHE B O 1
ATOM 3227 N N . LEU B 1 80 ? -12.445 -15.805 12.664 1 89.5 80 LEU B N 1
ATOM 3228 C CA . LEU B 1 80 ? -11.211 -16.281 13.273 1 89.5 80 LEU B CA 1
ATOM 3229 C C . LEU B 1 80 ? -11.43 -16.641 14.734 1 89.5 80 LEU B C 1
ATOM 3231 O O . LEU B 1 80 ? -10.484 -16.969 15.453 1 89.5 80 LEU B O 1
ATOM 3235 N N . LYS B 1 81 ? -12.664 -16.625 15.242 1 85.62 81 LYS B N 1
ATOM 3236 C CA . LYS B 1 81 ? -13.031 -16.922 16.625 1 85.62 81 LYS B CA 1
ATOM 3237 C C . LYS B 1 81 ? -12.25 -16.047 17.609 1 85.62 81 LYS B C 1
ATOM 3239 O O . LYS B 1 81 ? -11.734 -16.547 18.609 1 85.62 81 LYS B O 1
ATOM 3244 N N . HIS B 1 82 ? -11.961 -14.875 17.141 1 77.62 82 HIS B N 1
ATOM 3245 C CA . HIS B 1 82 ? -11.344 -13.844 17.969 1 77.62 82 HIS B CA 1
ATOM 3246 C C . HIS B 1 82 ? -12.297 -12.672 18.188 1 77.62 82 HIS B C 1
ATOM 3248 O O . HIS B 1 82 ? -11.977 -11.531 17.875 1 77.62 82 HIS B O 1
ATOM 3254 N N . PRO B 1 83 ? -13.477 -13.016 18.828 1 58.34 83 PRO B N 1
ATOM 3255 C CA . PRO B 1 83 ? -14.5 -11.961 18.891 1 58.34 83 PRO B CA 1
ATOM 3256 C C . PRO B 1 83 ? -14.047 -10.742 19.703 1 58.34 83 PRO B C 1
ATOM 3258 O O . PRO B 1 83 ? -14.469 -9.625 19.406 1 58.34 83 PRO B O 1
ATOM 3261 N N . HIS B 1 84 ? -13.344 -11.016 20.781 1 59.34 84 HIS B N 1
ATOM 3262 C CA . HIS B 1 84 ? -12.961 -9.875 21.625 1 59.34 84 HIS B CA 1
ATOM 3263 C C . HIS B 1 84 ? -11.57 -9.367 21.266 1 59.34 84 HIS B C 1
ATOM 3265 O O . HIS B 1 84 ? -10.656 -9.414 22.094 1 59.34 84 HIS B O 1
ATOM 3271 N N . SER B 1 85 ? -11.508 -9.047 20 1 66.56 85 SER B N 1
ATOM 3272 C CA . SER B 1 85 ? -10.18 -8.617 19.578 1 66.56 85 SER B CA 1
ATOM 3273 C C . SER B 1 85 ? -9.922 -7.156 19.938 1 66.56 85 SER B C 1
ATOM 3275 O O . SER B 1 85 ? -10.867 -6.398 20.172 1 66.56 85 SER B O 1
ATOM 3277 N N . ALA B 1 86 ? -8.703 -6.836 20.25 1 78.19 86 ALA B N 1
ATOM 3278 C CA . ALA B 1 86 ? -8.219 -5.48 20.5 1 78.19 86 ALA B CA 1
ATOM 3279 C C . ALA B 1 86 ? -8.727 -4.516 19.438 1 78.19 86 ALA B C 1
ATOM 3281 O O . ALA B 1 86 ? -8.961 -4.914 18.281 1 78.19 86 ALA B O 1
ATOM 3282 N N . LYS B 1 87 ? -9.172 -3.367 19.938 1 87.19 87 LYS B N 1
ATOM 3283 C CA . LYS B 1 87 ? -9.625 -2.326 19.016 1 87.19 87 LYS B CA 1
ATOM 3284 C C . LYS B 1 87 ? -8.484 -1.84 18.141 1 87.19 87 LYS B C 1
ATOM 3286 O O . LYS B 1 87 ? -7.465 -1.357 18.641 1 87.19 87 LYS B O 1
ATOM 3291 N N . ILE B 1 88 ? -8.602 -2.098 16.938 1 92.81 88 ILE B N 1
ATOM 3292 C CA . ILE B 1 88 ? -7.641 -1.602 15.953 1 92.81 88 ILE B CA 1
ATOM 3293 C C . ILE B 1 88 ? -8.227 -0.396 15.219 1 92.81 88 ILE B C 1
ATOM 3295 O O . ILE B 1 88 ? -9.305 -0.483 14.625 1 92.81 88 ILE B O 1
ATOM 3299 N N . PRO B 1 89 ? -7.594 0.707 15.258 1 96.44 89 PRO B N 1
ATOM 3300 C CA . PRO B 1 89 ? -8.172 1.919 14.68 1 96.44 89 PRO B CA 1
ATOM 3301 C C . PRO B 1 89 ? -8.109 1.929 13.148 1 96.44 89 PRO B C 1
ATOM 3303 O O . PRO B 1 89 ? -7.234 1.291 12.562 1 96.44 89 PRO B O 1
ATOM 3306 N N . PHE B 1 90 ? -9.133 2.594 12.531 1 97.25 90 PHE B N 1
ATOM 3307 C CA . PHE B 1 90 ? -9.047 2.994 11.133 1 97.25 90 PHE B CA 1
ATOM 3308 C C . PHE B 1 90 ? -8.047 4.125 10.953 1 97.25 90 PHE B C 1
ATOM 3310 O O . PHE B 1 90 ? -8.18 5.188 11.562 1 97.25 90 PHE B O 1
ATOM 3317 N N . ILE B 1 91 ? -6.996 3.971 10.141 1 98.12 91 ILE B N 1
ATOM 3318 C CA . ILE B 1 91 ? -5.926 4.957 10.039 1 98.12 91 ILE B CA 1
ATOM 3319 C C . ILE B 1 91 ? -6.039 5.715 8.719 1 98.12 91 ILE B C 1
ATOM 3321 O O . ILE B 1 91 ? -6.066 5.109 7.648 1 98.12 91 ILE B O 1
ATOM 3325 N N . ILE B 1 92 ? -6.102 7.043 8.805 1 98.62 92 ILE B N 1
ATOM 3326 C CA . ILE B 1 92 ? -6.152 7.93 7.648 1 98.62 92 ILE B CA 1
ATOM 3327 C C . ILE B 1 92 ? -4.828 8.68 7.512 1 98.62 92 ILE B C 1
ATOM 3329 O O . ILE B 1 92 ? -4.418 9.398 8.422 1 98.62 92 ILE B O 1
ATOM 3333 N N . GLY B 1 93 ? -4.125 8.445 6.402 1 98.25 93 GLY B N 1
ATOM 3334 C CA . GLY B 1 93 ? -2.926 9.211 6.105 1 98.25 93 GLY B CA 1
ATOM 3335 C C . GLY B 1 93 ? -3.205 10.461 5.285 1 98.25 93 GLY B C 1
ATOM 3336 O O . GLY B 1 93 ? -4 10.422 4.344 1 98.25 93 GLY B O 1
ATOM 3337 N N . ILE B 1 94 ? -2.635 11.578 5.672 1 98.31 94 ILE B N 1
ATOM 3338 C CA . ILE B 1 94 ? -2.754 12.82 4.914 1 98.31 94 ILE B CA 1
ATOM 3339 C C . ILE B 1 94 ? -1.365 13.32 4.523 1 98.31 94 ILE B C 1
ATOM 3341 O O . ILE B 1 94 ? -0.525 13.578 5.387 1 98.31 94 ILE B O 1
ATOM 3345 N N . ALA B 1 95 ? -1.13 13.414 3.229 1 97.25 95 ALA B N 1
ATOM 3346 C CA . ALA B 1 95 ? 0.163 13.836 2.699 1 97.25 95 ALA B CA 1
ATOM 3347 C C . ALA B 1 95 ? 0.02 15.102 1.854 1 97.25 95 ALA B C 1
ATOM 3349 O O . ALA B 1 95 ? -1.094 15.5 1.509 1 97.25 95 ALA B O 1
ATOM 3350 N N . GLY B 1 96 ? 1.13 15.711 1.508 1 96.81 96 GLY B N 1
ATOM 3351 C CA . GLY B 1 96 ? 1.209 16.938 0.721 1 96.81 96 GLY B CA 1
ATOM 3352 C C . GLY B 1 96 ? 2.426 17.781 1.049 1 96.81 96 GLY B C 1
ATOM 3353 O O . GLY B 1 96 ? 3.146 17.484 2.006 1 96.81 96 GLY B O 1
ATOM 3354 N N . SER B 1 97 ? 2.537 18.828 0.297 1 96.19 97 SER B N 1
ATOM 3355 C CA . SER B 1 97 ? 3.695 19.703 0.419 1 96.19 97 SER B CA 1
ATOM 3356 C C . SER B 1 97 ? 3.6 20.578 1.667 1 96.19 97 SER B C 1
ATOM 3358 O O . SER B 1 97 ? 2.525 20.719 2.254 1 96.19 97 SER B O 1
ATOM 3360 N N . VAL B 1 98 ? 4.754 21.141 2.016 1 94.31 98 VAL B N 1
ATOM 3361 C CA . VAL B 1 98 ? 4.758 22.203 2.998 1 94.31 98 VAL B CA 1
ATOM 3362 C C . VAL B 1 98 ? 3.865 23.359 2.518 1 94.31 98 VAL B C 1
ATOM 3364 O O . VAL B 1 98 ? 3.863 23.688 1.332 1 94.31 98 VAL B O 1
ATOM 3367 N N . ALA B 1 99 ? 3.07 23.875 3.436 1 94.62 99 ALA B N 1
ATOM 3368 C CA . ALA B 1 99 ? 2.297 25.109 3.25 1 94.62 99 ALA B CA 1
ATOM 3369 C C . ALA B 1 99 ? 1.034 24.844 2.434 1 94.62 99 ALA B C 1
ATOM 3371 O O . ALA B 1 99 ? 0.249 25.75 2.178 1 94.62 99 ALA B O 1
ATOM 3372 N N . VAL B 1 100 ? 0.776 23.516 2.068 1 96.19 100 VAL B N 1
ATOM 3373 C CA . VAL B 1 100 ? -0.344 23.266 1.168 1 96.19 100 VAL B CA 1
ATOM 3374 C C . VAL B 1 100 ? -1.641 23.172 1.97 1 96.19 100 VAL B C 1
ATOM 3376 O O . VAL B 1 100 ? -2.734 23.188 1.398 1 96.19 100 VAL B O 1
ATOM 3379 N N . GLY B 1 101 ? -1.566 23 3.297 1 93.5 101 GLY B N 1
ATOM 3380 C CA . GLY B 1 101 ? -2.754 22.969 4.137 1 93.5 101 GLY B CA 1
ATOM 3381 C C . GLY B 1 101 ? -3.07 21.594 4.695 1 93.5 101 GLY B C 1
ATOM 3382 O O . GLY B 1 101 ? -4.219 21.312 5.031 1 93.5 101 GLY B O 1
ATOM 3383 N N . LYS B 1 102 ? -2.141 20.641 4.844 1 94.25 102 LYS B N 1
ATOM 3384 C CA . LYS B 1 102 ? -2.334 19.297 5.395 1 94.25 102 LYS B CA 1
ATOM 3385 C C . LYS B 1 102 ? -2.865 19.375 6.824 1 94.25 102 LYS B C 1
ATOM 3387 O O . LYS B 1 102 ? -3.838 18.688 7.164 1 94.25 102 LYS B O 1
ATOM 3392 N N . SER B 1 103 ? -2.148 20.266 7.637 1 91.56 103 SER B N 1
ATOM 3393 C CA . SER B 1 103 ? -2.502 20.328 9.055 1 91.56 103 SER B CA 1
ATOM 3394 C C . SER B 1 103 ? -3.912 20.875 9.242 1 91.56 103 SER B C 1
ATOM 3396 O O . SER B 1 103 ? -4.656 20.406 10.102 1 91.56 103 SER B O 1
ATOM 3398 N N . THR B 1 104 ? -4.242 21.844 8.445 1 90.31 104 THR B N 1
ATOM 3399 C CA . THR B 1 104 ? -5.594 22.391 8.508 1 90.31 104 THR B CA 1
ATOM 3400 C C . THR B 1 104 ? -6.621 21.328 8.109 1 90.31 104 THR B C 1
ATOM 3402 O O . THR B 1 104 ? -7.613 21.125 8.805 1 90.31 104 THR B O 1
ATOM 3405 N N . THR B 1 105 ? -6.371 20.656 7.023 1 94.19 105 THR B N 1
ATOM 3406 C CA . THR B 1 105 ? -7.242 19.578 6.562 1 94.19 105 THR B CA 1
ATOM 3407 C C . THR B 1 105 ? -7.398 18.516 7.637 1 94.19 105 THR B C 1
ATOM 3409 O O . THR B 1 105 ? -8.516 18.078 7.934 1 94.19 105 THR B O 1
ATOM 3412 N N . ALA B 1 106 ? -6.293 18.125 8.289 1 95.44 106 ALA B N 1
ATOM 3413 C CA . ALA B 1 106 ? -6.293 17.094 9.312 1 95.44 106 ALA B CA 1
ATOM 3414 C C . ALA B 1 106 ? -7.141 17.5 10.516 1 95.44 106 ALA B C 1
ATOM 3416 O O . ALA B 1 106 ? -7.934 16.719 11.023 1 95.44 106 ALA B O 1
ATOM 3417 N N . ARG B 1 107 ? -7 18.703 10.938 1 92.69 107 ARG B N 1
ATOM 3418 C CA . ARG B 1 107 ? -7.727 19.203 12.094 1 92.69 107 ARG B CA 1
ATOM 3419 C C . ARG B 1 107 ? -9.227 19.266 11.82 1 92.69 107 ARG B C 1
ATOM 3421 O O . ARG B 1 107 ? -10.039 18.906 12.672 1 92.69 107 ARG B O 1
ATOM 3428 N N . ILE B 1 108 ? -9.547 19.719 10.617 1 91.31 108 ILE B N 1
ATOM 3429 C CA . ILE B 1 108 ? -10.953 19.812 10.242 1 91.31 108 ILE B CA 1
ATOM 3430 C C . ILE B 1 108 ? -11.57 18.422 10.211 1 91.31 108 ILE B C 1
ATOM 3432 O O . ILE B 1 108 ? -12.656 18.203 10.758 1 91.31 108 ILE B O 1
ATOM 3436 N N . LEU B 1 109 ? -10.867 17.516 9.648 1 94.88 109 LEU B N 1
ATOM 3437 C CA . LEU B 1 109 ? -11.367 16.156 9.562 1 94.88 109 LEU B CA 1
ATOM 3438 C C . LEU B 1 109 ? -11.508 15.531 10.953 1 94.88 109 LEU B C 1
ATOM 3440 O O . LEU B 1 109 ? -12.477 14.828 11.227 1 94.88 109 LEU B O 1
ATOM 3444 N N . GLN B 1 110 ? -10.492 15.797 11.828 1 94.62 110 GLN B N 1
ATOM 3445 C CA . GLN B 1 110 ? -10.57 15.289 13.188 1 94.62 110 GLN B CA 1
ATOM 3446 C C . GLN B 1 110 ? -11.844 15.766 13.891 1 94.62 110 GLN B C 1
ATOM 3448 O O . GLN B 1 110 ? -12.57 14.961 14.477 1 94.62 110 GLN B O 1
ATOM 3453 N N . LYS B 1 111 ? -12.125 16.969 13.734 1 91.06 111 LYS B N 1
ATOM 3454 C CA . LYS B 1 111 ? -13.273 17.562 14.406 1 91.06 111 LYS B CA 1
ATOM 3455 C C . LYS B 1 111 ? -14.586 17.031 13.828 1 91.06 111 LYS B C 1
ATOM 3457 O O . LYS B 1 111 ? -15.469 16.609 14.57 1 91.06 111 LYS B O 1
ATOM 3462 N N . LEU B 1 112 ? -14.672 17.031 12.508 1 90.56 112 LEU B N 1
ATOM 3463 C CA . LEU B 1 112 ? -15.914 16.625 11.859 1 90.56 112 LEU B CA 1
ATOM 3464 C C . LEU B 1 112 ? -16.172 15.133 12.078 1 90.56 112 LEU B C 1
ATOM 3466 O O . LEU B 1 112 ? -17.312 14.727 12.344 1 90.56 112 LEU B O 1
ATOM 3470 N N . LEU B 1 113 ? -15.156 14.32 11.992 1 93.38 113 LEU B N 1
ATOM 3471 C CA . LEU B 1 113 ? -15.305 12.883 12.18 1 93.38 113 LEU B CA 1
ATOM 3472 C C . LEU B 1 113 ? -15.734 12.562 13.609 1 93.38 113 LEU B C 1
ATOM 3474 O O . LEU B 1 113 ? -16.516 11.633 13.844 1 93.38 113 LEU B O 1
ATOM 3478 N N . SER B 1 114 ? -15.211 13.344 14.57 1 91.62 114 SER B N 1
ATOM 3479 C CA . SER B 1 114 ? -15.539 13.125 15.977 1 91.62 114 SER B CA 1
ATOM 3480 C C . SER B 1 114 ? -17.016 13.43 16.25 1 91.62 114 SER B C 1
ATOM 3482 O O . SER B 1 114 ? -17.547 13.055 17.297 1 91.62 114 SER B O 1
ATOM 3484 N N . ARG B 1 115 ? -17.641 13.992 15.273 1 85.44 115 ARG B N 1
ATOM 3485 C CA . ARG B 1 115 ? -19.016 14.414 15.469 1 85.44 115 ARG B CA 1
ATOM 3486 C C . ARG B 1 115 ? -19.984 13.5 14.719 1 85.44 115 ARG B C 1
ATOM 3488 O O . ARG B 1 115 ? -21.188 13.758 14.68 1 85.44 115 ARG B O 1
ATOM 3495 N N . LEU B 1 116 ? -19.5 12.531 14.156 1 83.31 116 LEU B N 1
ATOM 3496 C CA . LEU B 1 116 ? -20.359 11.531 13.531 1 83.31 116 LEU B CA 1
ATOM 3497 C C . LEU B 1 116 ? -21.297 10.898 14.555 1 83.31 116 LEU B C 1
ATOM 3499 O O . LEU B 1 116 ? -21.047 10.977 15.758 1 83.31 116 LEU B O 1
ATOM 3503 N N . PRO B 1 117 ? -22.422 10.25 14.109 1 77.75 117 PRO B N 1
ATOM 3504 C CA . PRO B 1 117 ? -23.438 9.742 15.039 1 77.75 117 PRO B CA 1
ATOM 3505 C C . PRO B 1 117 ? -22.859 8.789 16.078 1 77.75 117 PRO B C 1
ATOM 3507 O O . PRO B 1 117 ? -23.281 8.812 17.234 1 77.75 117 PRO B O 1
ATOM 3510 N N . ASP B 1 118 ? -21.875 8.031 15.82 1 85.56 118 ASP B N 1
ATOM 3511 C CA . ASP B 1 118 ? -21.297 7.082 16.766 1 85.56 118 ASP B CA 1
ATOM 3512 C C . ASP B 1 118 ? -20.219 7.746 17.625 1 85.56 118 ASP B C 1
ATOM 3514 O O . ASP B 1 118 ? -19.656 7.117 18.516 1 85.56 118 ASP B O 1
ATOM 3518 N N . ARG B 1 119 ? -19.969 9.039 17.359 1 88.12 119 ARG B N 1
ATOM 3519 C CA . ARG B 1 119 ? -19 9.852 18.094 1 88.12 119 ARG B CA 1
ATOM 3520 C C . ARG B 1 119 ? -17.672 9.109 18.25 1 88.12 119 ARG B C 1
ATOM 3522 O O . ARG B 1 119 ? -17.172 8.953 19.359 1 88.12 119 ARG B O 1
ATOM 3529 N N . PRO B 1 120 ? -17.141 8.742 17.141 1 94.56 120 PRO B N 1
ATOM 3530 C CA . PRO B 1 120 ? -15.875 8.016 17.234 1 94.56 120 PRO B CA 1
ATOM 3531 C C . PRO B 1 120 ? -14.773 8.844 17.891 1 94.56 120 PRO B C 1
ATOM 3533 O O . PRO B 1 120 ? -14.711 10.055 17.703 1 94.56 120 PRO B O 1
ATOM 3536 N N . LYS B 1 121 ? -13.961 8.172 18.719 1 96.25 121 LYS B N 1
ATOM 3537 C CA . LYS B 1 121 ? -12.742 8.797 19.219 1 96.25 121 LYS B CA 1
ATOM 3538 C C . LYS B 1 121 ? -11.703 8.945 18.125 1 96.25 121 LYS B C 1
ATOM 3540 O O . LYS B 1 121 ? -11.227 7.945 17.578 1 96.25 121 LYS B O 1
ATOM 3545 N N . VAL B 1 122 ? -11.383 10.211 17.781 1 97.38 122 VAL B N 1
ATOM 3546 C CA . VAL B 1 122 ? -10.469 10.484 16.688 1 97.38 122 VAL B CA 1
ATOM 3547 C C . VAL B 1 122 ? -9.195 11.141 17.219 1 97.38 122 VAL B C 1
ATOM 3549 O O . VAL B 1 122 ? -9.25 12.195 17.859 1 97.38 122 VAL B O 1
ATOM 3552 N N . SER B 1 123 ? -8.055 10.492 16.969 1 97.94 123 SER B N 1
ATOM 3553 C CA . SER B 1 123 ? -6.758 11.055 17.344 1 97.94 123 SER B CA 1
ATOM 3554 C C . SER B 1 123 ? -6.023 11.594 16.125 1 97.94 123 SER B C 1
ATOM 3556 O O . SER B 1 123 ? -6.199 11.094 15.008 1 97.94 123 SER B O 1
ATOM 3558 N N . LEU B 1 124 ? -5.309 12.625 16.359 1 97.25 124 LEU B N 1
ATOM 3559 C CA . LEU B 1 124 ? -4.504 13.242 15.32 1 97.25 124 LEU B CA 1
ATOM 3560 C C . LEU B 1 124 ? -3.023 13.234 15.695 1 97.25 124 LEU B C 1
ATOM 3562 O O . LEU B 1 124 ? -2.645 13.75 16.75 1 97.25 124 LEU B O 1
ATOM 3566 N N . ILE B 1 125 ? -2.193 12.625 14.844 1 97.38 125 ILE B N 1
ATOM 3567 C CA . ILE B 1 125 ? -0.755 12.523 15.062 1 97.38 125 ILE B CA 1
ATOM 3568 C C . ILE B 1 125 ? -0.006 13.117 13.875 1 97.38 125 ILE B C 1
ATOM 3570 O O . ILE B 1 125 ? -0.329 12.828 12.719 1 97.38 125 ILE B O 1
ATOM 3574 N N . THR B 1 126 ? 0.955 13.945 14.125 1 95.81 126 THR B N 1
ATOM 3575 C CA . THR B 1 126 ? 1.848 14.453 13.086 1 95.81 126 THR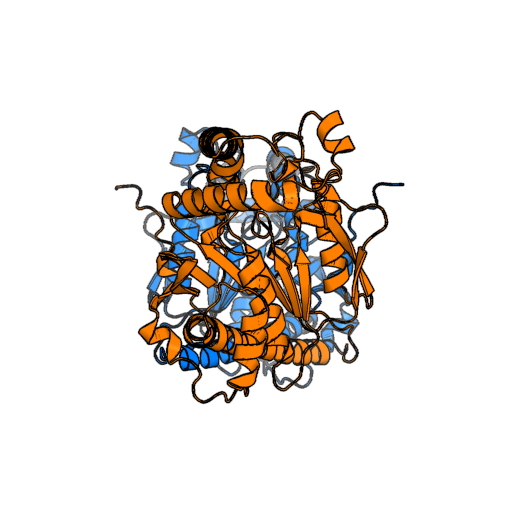 B CA 1
ATOM 3576 C C . THR B 1 126 ? 3.129 13.625 13.023 1 95.81 126 THR B C 1
ATOM 3578 O O . THR B 1 126 ? 3.66 13.219 14.062 1 95.81 126 THR B O 1
ATOM 3581 N N . THR B 1 127 ? 3.66 13.414 11.836 1 95.5 127 THR B N 1
ATOM 3582 C CA . THR B 1 127 ? 4.891 12.641 11.711 1 95.5 127 THR B CA 1
ATOM 3583 C C . THR B 1 127 ? 6.102 13.484 12.102 1 95.5 127 THR B C 1
ATOM 3585 O O . THR B 1 127 ? 7.195 12.945 12.297 1 95.5 127 THR B O 1
ATOM 3588 N N . ASP B 1 128 ? 5.949 14.766 12.273 1 94.75 128 ASP B N 1
ATOM 3589 C CA . ASP B 1 128 ? 7.062 15.625 12.672 1 94.75 128 ASP B CA 1
ATOM 3590 C C . ASP B 1 128 ? 7.648 15.18 14.016 1 94.75 128 ASP B C 1
ATOM 3592 O O . ASP B 1 128 ? 8.844 15.336 14.258 1 94.75 128 ASP B O 1
ATOM 3596 N N . GLY B 1 129 ? 6.805 14.617 14.797 1 95.75 129 GLY B N 1
ATOM 3597 C CA . GLY B 1 129 ? 7.285 14.109 16.078 1 95.75 129 GLY B CA 1
ATOM 3598 C C . GLY B 1 129 ? 8.328 13.023 15.93 1 95.75 129 GLY B C 1
ATOM 3599 O O . GLY B 1 129 ? 9.055 12.719 16.875 1 95.75 129 GLY B O 1
ATOM 3600 N N . PHE B 1 130 ? 8.445 12.492 14.828 1 95.25 130 PHE B N 1
ATOM 3601 C CA . PHE B 1 130 ? 9.359 11.375 14.617 1 95.25 130 PHE B CA 1
ATOM 3602 C C . PHE B 1 130 ? 10.602 11.828 13.867 1 95.25 130 PHE B C 1
ATOM 3604 O O . PHE B 1 130 ? 11.43 11.008 13.469 1 95.25 130 PHE B O 1
ATOM 3611 N N . LEU B 1 131 ? 10.711 13.109 13.617 1 94.75 131 LEU B N 1
ATOM 3612 C CA . LEU B 1 131 ? 12 13.648 13.203 1 94.75 131 LEU B CA 1
ATOM 3613 C C . LEU B 1 131 ? 13.062 13.391 14.258 1 94.75 131 LEU B C 1
ATOM 3615 O O . LEU B 1 131 ? 12.773 13.422 15.461 1 94.75 131 LEU B O 1
ATOM 3619 N N . PHE B 1 132 ? 14.312 13.211 13.75 1 94.25 132 PHE B N 1
ATOM 3620 C CA . PHE B 1 132 ? 15.398 13.148 14.727 1 94.25 132 PHE B CA 1
ATOM 3621 C C . PHE B 1 132 ? 15.57 14.484 15.438 1 94.25 132 PHE B C 1
ATOM 3623 O O . PHE B 1 132 ? 15.312 15.547 14.859 1 94.25 132 PHE B O 1
ATOM 3630 N N . PRO B 1 133 ? 15.961 14.406 16.703 1 94.81 133 PRO B N 1
ATOM 3631 C CA . PRO B 1 133 ? 16.219 15.656 17.422 1 94.81 133 PRO B CA 1
ATOM 3632 C C . PRO B 1 133 ? 17.25 16.547 16.703 1 94.81 133 PRO B C 1
ATOM 3634 O O . PRO B 1 133 ? 18.156 16.031 16.062 1 94.81 133 PRO B O 1
ATOM 3637 N N . THR B 1 134 ? 17.125 17.828 16.922 1 93.06 134 THR B N 1
ATOM 3638 C CA . THR B 1 134 ? 17.984 18.797 16.25 1 93.06 134 THR B CA 1
ATOM 3639 C C . THR B 1 134 ? 19.453 18.531 16.562 1 93.06 134 THR B C 1
ATOM 3641 O O . THR B 1 134 ? 20.297 18.594 15.664 1 93.06 134 THR B O 1
ATOM 3644 N N . ALA B 1 135 ? 19.734 18.234 17.766 1 93.62 135 ALA B N 1
ATOM 3645 C CA . ALA B 1 135 ? 21.109 17.953 18.156 1 93.62 135 ALA B CA 1
ATOM 3646 C C . ALA B 1 135 ? 21.688 16.781 17.359 1 93.62 135 ALA B C 1
ATOM 3648 O O . ALA B 1 135 ? 22.828 16.828 16.922 1 93.62 135 ALA B O 1
ATOM 3649 N N . GLU B 1 136 ? 20.875 15.789 17.156 1 94.06 136 GLU B N 1
ATOM 3650 C CA . GLU B 1 136 ? 21.312 14.633 16.375 1 94.06 136 GLU B CA 1
ATOM 3651 C C . GLU B 1 136 ? 21.484 14.984 14.906 1 94.06 136 GLU B C 1
ATOM 3653 O O . GLU B 1 136 ? 22.438 14.547 14.266 1 94.06 136 GLU B O 1
ATOM 3658 N N . LEU B 1 137 ? 20.562 15.75 14.344 1 94.38 137 LEU B N 1
ATOM 3659 C CA . LEU B 1 137 ? 20.656 16.172 12.945 1 94.38 137 LEU B CA 1
ATOM 3660 C C . LEU B 1 137 ? 21.891 17.016 12.703 1 94.38 137 LEU B C 1
ATOM 3662 O O . LEU B 1 137 ? 22.547 16.891 11.68 1 94.38 137 LEU B O 1
ATOM 3666 N N . LYS B 1 138 ? 22.234 17.844 13.648 1 93.5 138 LYS B N 1
ATOM 3667 C CA . LYS B 1 138 ? 23.422 18.672 13.539 1 93.5 138 LYS B CA 1
ATOM 3668 C C . LYS B 1 138 ? 24.688 17.812 13.555 1 93.5 138 LYS B C 1
ATOM 3670 O O . LYS B 1 138 ? 25.594 18.016 12.734 1 93.5 138 LYS B O 1
ATOM 3675 N N . LYS B 1 139 ? 24.719 16.906 14.461 1 94.75 139 LYS B N 1
ATOM 3676 C CA . LYS B 1 139 ? 25.875 16 14.586 1 94.75 139 LYS B CA 1
ATOM 3677 C C . LYS B 1 139 ? 26.109 15.25 13.281 1 94.75 139 LYS B C 1
ATOM 3679 O O . LYS B 1 139 ? 27.266 15.031 12.891 1 94.75 139 LYS B O 1
ATOM 3684 N N . LYS B 1 140 ? 25.078 14.961 12.57 1 93.44 140 LYS B N 1
ATOM 3685 C CA . LYS B 1 140 ? 25.188 14.195 11.336 1 93.44 140 LYS B CA 1
ATOM 3686 C C . LYS B 1 140 ? 25.234 15.109 10.117 1 93.44 140 LYS B C 1
ATOM 3688 O O . LYS B 1 140 ? 25.156 14.641 8.984 1 93.44 140 LYS B O 1
ATOM 3693 N N . ASN B 1 141 ? 25.25 16.406 10.328 1 92.75 141 ASN B N 1
ATOM 3694 C CA . ASN B 1 141 ? 25.25 17.406 9.273 1 92.75 141 ASN B CA 1
ATOM 3695 C C . ASN B 1 141 ? 24.047 17.266 8.359 1 92.75 141 ASN B C 1
ATOM 3697 O O . ASN B 1 141 ? 24.156 17.359 7.141 1 92.75 141 ASN B O 1
ATOM 3701 N N . MET B 1 142 ? 22.859 17.016 8.992 1 91.88 142 MET B N 1
ATOM 3702 C CA . MET B 1 142 ? 21.641 16.75 8.234 1 91.88 142 MET B CA 1
ATOM 3703 C C . MET B 1 142 ? 20.562 17.781 8.562 1 91.88 142 MET B C 1
ATOM 3705 O O . MET B 1 142 ? 19.391 17.578 8.242 1 91.88 142 MET B O 1
ATOM 3709 N N . LEU B 1 143 ? 20.953 18.812 9.266 1 89.81 143 LEU B N 1
ATOM 3710 C CA . LEU B 1 143 ? 19.938 19.781 9.648 1 89.81 143 LEU B CA 1
ATOM 3711 C C . LEU B 1 143 ? 19.312 20.438 8.422 1 89.81 143 LEU B C 1
ATOM 3713 O O . LEU B 1 143 ? 18.109 20.703 8.414 1 89.81 143 LEU B O 1
ATOM 3717 N N . SER B 1 144 ? 20.094 20.641 7.363 1 88.56 144 SER B N 1
ATOM 3718 C CA . SER B 1 144 ? 19.609 21.25 6.129 1 88.56 144 SER B CA 1
ATOM 3719 C C . SER B 1 144 ? 18.656 20.312 5.395 1 88.56 144 SER B C 1
ATOM 3721 O O . SER B 1 144 ? 17.953 20.719 4.469 1 88.56 144 SER B O 1
ATOM 3723 N N . ARG B 1 145 ? 18.594 19.062 5.879 1 90.44 145 ARG B N 1
ATOM 3724 C CA . ARG B 1 145 ? 17.75 18.062 5.25 1 90.44 145 ARG B CA 1
ATOM 3725 C C . ARG B 1 145 ? 16.562 17.719 6.129 1 90.44 145 ARG B C 1
ATOM 3727 O O . ARG B 1 145 ? 15.875 16.703 5.895 1 90.44 145 ARG B O 1
ATOM 3734 N N . LYS B 1 146 ? 16.422 18.516 7.121 1 91.12 146 LYS B N 1
ATOM 3735 C CA . LYS B 1 146 ? 15.25 18.281 7.969 1 91.12 146 LYS B CA 1
ATOM 3736 C C . LYS B 1 146 ? 13.969 18.281 7.148 1 91.12 146 LYS B C 1
ATOM 3738 O O . LYS B 1 146 ? 13.719 19.188 6.367 1 91.12 146 LYS B O 1
ATOM 3743 N N . GLY B 1 147 ? 13.188 17.203 7.227 1 90.38 147 GLY B N 1
ATOM 3744 C CA . GLY B 1 147 ? 11.992 17.031 6.422 1 90.38 147 GLY B CA 1
ATOM 3745 C C . GLY B 1 147 ? 12.148 16 5.328 1 90.38 147 GLY B C 1
ATOM 3746 O O . GLY B 1 147 ? 11.164 15.492 4.797 1 90.38 147 GLY B O 1
ATOM 3747 N N . PHE B 1 148 ? 13.391 15.742 4.949 1 90.62 148 PHE B N 1
ATOM 3748 C CA . PHE B 1 148 ? 13.656 14.648 4.016 1 90.62 148 PHE B CA 1
ATOM 3749 C C . PHE B 1 148 ? 13.5 13.297 4.703 1 90.62 148 PHE B C 1
ATOM 3751 O O . PHE B 1 148 ? 13.602 13.211 5.93 1 90.62 148 PHE B O 1
ATOM 3758 N N . PRO B 1 149 ? 13.297 12.266 3.91 1 87.88 149 PRO B N 1
ATOM 3759 C CA . PRO B 1 149 ? 13.055 10.945 4.508 1 87.88 149 PRO B CA 1
ATOM 3760 C C . PRO B 1 149 ? 14.148 10.531 5.48 1 87.88 149 PRO B C 1
ATOM 3762 O O . PRO B 1 149 ? 13.859 9.969 6.543 1 87.88 149 PRO B O 1
ATOM 3765 N N . GLU B 1 150 ? 15.383 10.875 5.203 1 87.75 150 GLU B N 1
ATOM 3766 C CA . GLU B 1 150 ? 16.516 10.422 6.012 1 87.75 150 GLU B CA 1
ATOM 3767 C C . GLU B 1 150 ? 16.547 11.148 7.355 1 87.75 150 GLU B C 1
ATOM 3769 O O . GLU B 1 150 ? 17.281 10.742 8.266 1 87.75 150 GLU B O 1
ATOM 3774 N N . SER B 1 151 ? 15.789 12.195 7.512 1 92.5 151 SER B N 1
ATOM 3775 C CA . SER B 1 151 ? 15.805 12.969 8.75 1 92.5 151 SER B CA 1
ATOM 3776 C C . SER B 1 151 ? 14.797 12.43 9.758 1 92.5 151 SER B C 1
ATOM 3778 O O . SER B 1 151 ? 14.695 12.938 10.875 1 92.5 151 SER B O 1
ATOM 3780 N N . TYR B 1 152 ? 14.07 11.375 9.398 1 92.06 152 TYR B N 1
ATOM 3781 C CA . TYR B 1 152 ? 13.039 10.812 10.266 1 92.06 152 TYR B CA 1
ATOM 3782 C C . TYR B 1 152 ? 13.531 9.531 10.93 1 92.06 152 TYR B C 1
ATOM 3784 O O . TYR B 1 152 ? 14.25 8.742 10.312 1 92.06 152 TYR B O 1
ATOM 3792 N N . ASP B 1 153 ? 13.148 9.398 12.156 1 90.81 153 ASP B N 1
ATOM 3793 C CA . ASP B 1 153 ? 13.242 8.094 12.805 1 90.81 153 ASP B CA 1
ATOM 3794 C C . ASP B 1 153 ? 12.117 7.172 12.344 1 90.81 153 ASP B C 1
ATOM 3796 O O . ASP B 1 153 ? 11.148 6.949 13.078 1 90.81 153 ASP B O 1
ATOM 3800 N N . VAL B 1 154 ? 12.281 6.621 11.219 1 88.06 154 VAL B N 1
ATOM 3801 C CA . VAL B 1 154 ? 11.242 5.824 10.57 1 88.06 154 VAL B CA 1
ATOM 3802 C C . VAL B 1 154 ? 10.945 4.586 11.414 1 88.06 154 VAL B C 1
ATOM 3804 O O . VAL B 1 154 ? 9.797 4.145 11.492 1 88.06 154 VAL B O 1
ATOM 3807 N N . LYS B 1 155 ? 11.977 4.031 12.008 1 87.69 155 LYS B N 1
ATOM 3808 C CA . LYS B 1 155 ? 11.781 2.863 12.859 1 87.69 155 LYS B CA 1
ATOM 3809 C C . LYS B 1 155 ? 10.797 3.164 13.992 1 87.69 155 LYS B C 1
ATOM 3811 O O . LYS B 1 155 ? 9.883 2.379 14.25 1 87.69 155 LYS B O 1
ATOM 3816 N N . ALA B 1 156 ? 10.992 4.277 14.594 1 92.06 156 ALA B N 1
ATOM 3817 C CA . ALA B 1 156 ? 10.102 4.676 15.68 1 92.06 156 ALA B CA 1
ATOM 3818 C C . ALA B 1 156 ? 8.68 4.891 15.172 1 92.06 156 ALA B C 1
ATOM 3820 O O . ALA B 1 156 ? 7.711 4.527 15.844 1 92.06 156 ALA B O 1
ATOM 3821 N N . LEU B 1 157 ? 8.562 5.5 14.039 1 93.25 157 LEU B N 1
ATOM 3822 C CA . LEU B 1 157 ? 7.25 5.719 13.445 1 93.25 157 LEU B CA 1
ATOM 3823 C C . LEU B 1 157 ? 6.562 4.395 13.133 1 93.25 157 LEU B C 1
ATOM 3825 O O . LEU B 1 157 ? 5.383 4.211 13.445 1 93.25 157 LEU B O 1
ATOM 3829 N N . LEU B 1 158 ? 7.273 3.451 12.57 1 91.12 158 LEU B N 1
ATOM 3830 C CA . LEU B 1 158 ? 6.727 2.139 12.234 1 91.12 158 LEU B CA 1
ATOM 3831 C C . LEU B 1 158 ? 6.34 1.377 13.5 1 91.12 158 LEU B C 1
ATOM 3833 O O . LEU B 1 158 ? 5.332 0.668 13.516 1 91.12 158 LEU B O 1
ATOM 3837 N N . GLU B 1 159 ? 7.164 1.512 14.523 1 92.88 159 GLU B N 1
ATOM 3838 C CA . GLU B 1 159 ? 6.824 0.887 15.797 1 92.88 159 GLU B CA 1
ATOM 3839 C C . GLU B 1 159 ? 5.516 1.442 16.359 1 92.88 159 GLU B C 1
ATOM 3841 O O . GLU B 1 159 ? 4.676 0.688 16.844 1 92.88 159 GLU B O 1
ATOM 3846 N N . PHE B 1 160 ? 5.391 2.703 16.297 1 95.38 160 PHE B N 1
ATOM 3847 C CA . PHE B 1 160 ? 4.156 3.355 16.719 1 95.38 160 PHE B CA 1
ATOM 3848 C C . PHE B 1 160 ? 2.961 2.799 15.961 1 95.38 160 PHE B C 1
ATOM 3850 O O . PHE B 1 160 ? 1.96 2.41 16.562 1 95.38 160 PHE B O 1
ATOM 3857 N N . LEU B 1 161 ? 3.084 2.699 14.672 1 94.94 161 LEU B N 1
ATOM 3858 C CA . LEU B 1 161 ? 2.012 2.201 13.82 1 94.94 161 LEU B CA 1
ATOM 3859 C C . LEU B 1 161 ? 1.755 0.72 14.078 1 94.94 161 LEU B C 1
ATOM 3861 O O . LEU B 1 161 ? 0.603 0.278 14.086 1 94.94 161 LEU B O 1
ATOM 3865 N N . ASN B 1 162 ? 2.818 0.008 14.227 1 92.94 162 ASN B N 1
ATOM 3866 C CA . ASN B 1 162 ? 2.703 -1.405 14.57 1 92.94 162 ASN B CA 1
ATOM 3867 C C . ASN B 1 162 ? 1.929 -1.604 15.875 1 92.94 162 ASN B C 1
ATOM 3869 O O . ASN B 1 162 ? 1.068 -2.482 15.961 1 92.94 162 ASN B O 1
ATOM 3873 N N . ASP B 1 163 ? 2.283 -0.784 16.812 1 94.94 163 ASP B N 1
ATOM 3874 C CA . ASP B 1 163 ? 1.597 -0.864 18.094 1 94.94 163 ASP B CA 1
ATOM 3875 C C . ASP B 1 163 ? 0.106 -0.568 17.938 1 94.94 163 ASP B C 1
ATOM 3877 O O . ASP B 1 163 ? -0.732 -1.251 18.531 1 94.94 163 ASP B O 1
ATOM 3881 N N . LEU B 1 164 ? -0.231 0.41 17.156 1 95.12 164 LEU B N 1
ATOM 3882 C CA . LEU B 1 164 ? -1.63 0.734 16.891 1 95.12 164 LEU B CA 1
ATOM 3883 C C . LEU B 1 164 ? -2.354 -0.449 16.266 1 95.12 164 LEU B C 1
ATOM 3885 O O . LEU B 1 164 ? -3.418 -0.857 16.734 1 95.12 164 LEU B O 1
ATOM 3889 N N . LYS B 1 165 ? -1.73 -1.066 15.273 1 93.62 165 LYS B N 1
ATOM 3890 C CA . LYS B 1 165 ? -2.381 -2.102 14.469 1 93.62 165 LYS B CA 1
ATOM 3891 C C . LYS B 1 165 ? -2.355 -3.447 15.188 1 93.62 165 LYS B C 1
ATOM 3893 O O . LYS B 1 165 ? -3.078 -4.371 14.812 1 93.62 165 LYS B O 1
ATOM 3898 N N . SER B 1 166 ? -1.545 -3.49 16.234 1 90.25 166 SER B N 1
ATOM 3899 C CA . SER B 1 166 ? -1.525 -4.703 17.047 1 90.25 166 SER B CA 1
ATOM 3900 C C . SER B 1 166 ? -2.598 -4.66 18.125 1 90.25 166 SER B C 1
ATOM 3902 O O . SER B 1 166 ? -2.795 -5.637 18.844 1 90.25 166 SER B O 1
ATOM 3904 N N . GLY B 1 167 ? -3.207 -3.514 18.312 1 88.94 167 GLY B N 1
ATOM 3905 C CA . GLY B 1 167 ? -4.324 -3.408 19.234 1 88.94 167 GLY B CA 1
ATOM 3906 C C . GLY B 1 167 ? -3.904 -2.969 20.625 1 88.94 167 GLY B C 1
ATOM 3907 O O . GLY B 1 167 ? -4.637 -3.17 21.594 1 88.94 167 GLY B O 1
ATOM 3908 N N . LYS B 1 168 ? -2.699 -2.441 20.672 1 91.56 168 LYS B N 1
ATOM 3909 C CA . LYS B 1 168 ? -2.291 -1.923 21.984 1 91.56 168 LYS B CA 1
ATOM 3910 C C . LYS B 1 168 ? -3.236 -0.824 22.453 1 91.56 168 LYS B C 1
ATOM 3912 O O . LYS B 1 168 ? -3.627 0.046 21.672 1 91.56 168 LYS B O 1
ATOM 3917 N N . ALA B 1 169 ? -3.592 -0.854 23.688 1 92.06 169 ALA B N 1
ATOM 3918 C CA . ALA B 1 169 ? -4.629 0.011 24.25 1 92.06 169 ALA B CA 1
ATOM 3919 C C . ALA B 1 169 ? -4.145 1.455 24.344 1 92.06 169 ALA B C 1
ATOM 3921 O O . ALA B 1 169 ? -4.945 2.391 24.266 1 92.06 169 ALA B O 1
ATOM 3922 N N . SER B 1 170 ? -2.871 1.6 24.609 1 96 170 SER B N 1
ATOM 3923 C CA . SER B 1 170 ? -2.275 2.926 24.734 1 96 170 SER B CA 1
ATOM 3924 C C . SER B 1 170 ? -0.941 3.004 24 1 96 170 SER B C 1
ATOM 3926 O O . SER B 1 170 ? -0.044 2.195 24.25 1 96 170 SER B O 1
ATOM 3928 N N . VAL B 1 171 ? -0.872 3.92 23.125 1 97.38 171 VAL B N 1
ATOM 3929 C CA . VAL B 1 171 ? 0.335 4.086 22.312 1 97.38 171 VAL B CA 1
ATOM 3930 C C . VAL B 1 171 ? 0.787 5.543 22.359 1 97.38 171 VAL B C 1
ATOM 3932 O O . VAL B 1 171 ? -0.034 6.457 22.25 1 97.38 171 VAL B O 1
ATOM 3935 N N . LYS B 1 172 ? 2.068 5.777 22.5 1 97.31 172 LYS B N 1
ATOM 3936 C CA . LYS B 1 172 ? 2.604 7.129 22.625 1 97.31 172 LYS B CA 1
ATOM 3937 C C . LYS B 1 172 ? 3.322 7.562 21.359 1 97.31 172 LYS B C 1
ATOM 3939 O O . LYS B 1 172 ? 4.051 6.773 20.75 1 97.31 172 LYS B O 1
ATOM 3944 N N . ALA B 1 173 ? 3.072 8.781 21 1 97.5 173 ALA B N 1
ATOM 3945 C CA . ALA B 1 173 ? 3.783 9.414 19.891 1 97.5 173 ALA B CA 1
ATOM 3946 C C . ALA B 1 173 ? 4.508 10.672 20.344 1 97.5 173 ALA B C 1
ATOM 3948 O O . ALA B 1 173 ? 3.941 11.492 21.078 1 97.5 173 ALA B O 1
ATOM 3949 N N . PRO B 1 174 ? 5.762 10.82 19.938 1 97 174 PRO B N 1
ATOM 3950 C CA . PRO B 1 174 ? 6.477 12.047 20.297 1 97 174 PRO B CA 1
ATOM 3951 C C . PRO B 1 174 ? 5.816 13.305 19.734 1 97 174 PRO B C 1
ATOM 3953 O O . PRO B 1 174 ? 5.141 13.242 18.703 1 97 174 PRO B O 1
ATOM 3956 N N . VAL B 1 175 ? 6.059 14.375 20.453 1 96.19 175 VAL B N 1
ATOM 3957 C CA . VAL B 1 175 ? 5.457 15.641 20.062 1 96.19 175 VAL B CA 1
ATOM 3958 C C . VAL B 1 175 ? 6.531 16.578 19.516 1 96.19 175 VAL B C 1
ATOM 3960 O O . VAL B 1 175 ? 7.637 16.641 20.062 1 96.19 175 VAL B O 1
ATOM 3963 N N . TYR B 1 176 ? 6.18 17.25 18.469 1 94.62 176 TYR B N 1
ATOM 3964 C CA . TYR B 1 176 ? 7.066 18.219 17.828 1 94.62 176 TYR B CA 1
ATOM 3965 C C . TYR B 1 176 ? 6.613 19.656 18.125 1 94.62 176 TYR B C 1
ATOM 3967 O O . TYR B 1 176 ? 5.414 19.938 18.094 1 94.62 176 TYR B O 1
ATOM 3975 N N . SER B 1 177 ? 7.535 20.5 18.359 1 92 177 SER B N 1
ATOM 3976 C CA . SER B 1 177 ? 7.238 21.922 18.547 1 92 177 SER B CA 1
ATOM 3977 C C . SER B 1 177 ? 7.773 22.75 17.391 1 92 177 SER B C 1
ATOM 3979 O O . SER B 1 177 ? 8.977 22.781 17.141 1 92 177 SER B O 1
ATOM 3981 N N . HIS B 1 178 ? 6.887 23.422 16.781 1 86.38 178 HIS B N 1
ATOM 3982 C CA . HIS B 1 178 ? 7.32 24.328 15.711 1 86.38 178 HIS B CA 1
ATOM 3983 C C . HIS B 1 178 ? 7.965 25.578 16.281 1 86.38 178 HIS B C 1
ATOM 3985 O O . HIS B 1 178 ? 8.719 26.266 15.594 1 86.38 178 HIS B O 1
ATOM 3991 N N . LEU B 1 179 ? 7.684 25.812 17.484 1 87.56 179 LEU B N 1
ATOM 3992 C CA . LEU B 1 179 ? 8.312 26.953 18.141 1 87.56 179 LEU B CA 1
ATOM 3993 C C . LEU B 1 179 ? 9.805 26.703 18.344 1 87.56 179 LEU B C 1
ATOM 3995 O O . LEU B 1 179 ? 10.633 27.531 17.938 1 87.56 179 LEU B O 1
ATOM 3999 N N . THR B 1 180 ? 10.102 25.578 18.828 1 91 180 THR B N 1
ATOM 4000 C CA . THR B 1 180 ? 11.5 25.281 19.125 1 91 180 THR B CA 1
ATOM 4001 C C . THR B 1 180 ? 12.148 24.531 17.969 1 91 180 THR B C 1
ATOM 4003 O O . THR B 1 180 ? 13.359 24.281 17.969 1 91 180 THR B O 1
ATOM 4006 N N . TYR B 1 181 ? 11.297 24.219 16.969 1 91.12 181 TYR B N 1
ATOM 4007 C CA . TYR B 1 181 ? 11.781 23.516 15.789 1 91.12 181 TYR B CA 1
ATOM 4008 C C . TYR B 1 181 ? 12.445 22.203 16.172 1 91.12 181 TYR B C 1
ATOM 4010 O O . TYR B 1 181 ? 13.5 21.844 15.641 1 91.12 181 TYR B O 1
ATOM 4018 N N . ASP B 1 182 ? 11.812 21.531 17.141 1 94.06 182 ASP B N 1
ATOM 4019 C CA . ASP B 1 182 ? 12.398 20.297 17.672 1 94.06 182 ASP B CA 1
ATOM 4020 C C . ASP B 1 182 ? 11.344 19.453 18.375 1 94.06 182 ASP B C 1
ATOM 4022 O O . ASP B 1 182 ? 10.25 19.938 18.688 1 94.06 182 ASP B O 1
ATOM 4026 N N . ARG B 1 183 ? 11.797 18.203 18.562 1 93.5 183 ARG B N 1
ATOM 4027 C CA . ARG B 1 183 ? 10.977 17.328 19.391 1 93.5 183 ARG B CA 1
ATOM 4028 C C . ARG B 1 183 ? 11 17.781 20.844 1 93.5 183 ARG B C 1
ATOM 4030 O O . ARG B 1 183 ? 12.047 18.172 21.359 1 93.5 183 ARG B O 1
ATOM 4037 N N . GLU B 1 184 ? 9.797 17.766 21.406 1 93.25 184 GLU B N 1
ATOM 4038 C CA . GLU B 1 184 ? 9.734 18.109 22.828 1 93.25 184 GLU B CA 1
ATOM 4039 C C . GLU B 1 184 ? 10.125 16.906 23.688 1 93.25 184 GLU B C 1
ATOM 4041 O O . GLU B 1 184 ? 9.492 15.859 23.641 1 93.25 184 GLU B O 1
ATOM 4046 N N . GLU B 1 185 ? 11.141 17.125 24.469 1 90.19 185 GLU B N 1
ATOM 4047 C CA . GLU B 1 185 ? 11.648 16.031 25.297 1 90.19 185 GLU B CA 1
ATOM 4048 C C . GLU B 1 185 ? 10.633 15.617 26.359 1 90.19 185 GLU B C 1
ATOM 4050 O O . GLU B 1 185 ? 10.102 16.469 27.078 1 90.19 185 GLU B O 1
ATOM 4055 N N . GLY B 1 186 ? 10.32 14.375 26.375 1 91.88 186 GLY B N 1
ATOM 4056 C CA . GLY B 1 186 ? 9.469 13.812 27.406 1 91.88 186 GLY B CA 1
ATOM 4057 C C . GLY B 1 186 ? 7.992 14.094 27.188 1 91.88 186 GLY B C 1
ATOM 4058 O O . GLY B 1 186 ? 7.156 13.727 28.016 1 91.88 186 GLY B O 1
ATOM 4059 N N . VAL B 1 187 ? 7.613 14.781 26.188 1 95 187 VAL B N 1
ATOM 4060 C CA . VAL B 1 187 ? 6.211 15.086 25.906 1 95 187 VAL B CA 1
ATOM 4061 C C . VAL B 1 187 ? 5.691 14.148 24.812 1 95 187 VAL B C 1
ATOM 4063 O O . VAL B 1 187 ? 6.332 13.984 23.766 1 95 187 VAL B O 1
ATOM 4066 N N . PHE B 1 188 ? 4.574 13.508 25.094 1 96.88 188 PHE B N 1
ATOM 4067 C CA . PHE B 1 188 ? 4 12.555 24.156 1 96.88 188 PHE B CA 1
ATOM 4068 C C . PHE B 1 188 ? 2.508 12.797 23.969 1 96.88 188 PHE B C 1
ATOM 4070 O O . PHE B 1 188 ? 1.835 13.266 24.891 1 96.88 188 PHE B O 1
ATOM 4077 N N . GLU B 1 189 ? 2.047 12.609 22.734 1 96.44 189 GLU B N 1
ATOM 4078 C CA . GLU B 1 189 ? 0.62 12.438 22.5 1 96.44 189 GLU B CA 1
ATOM 4079 C C . GLU B 1 189 ? 0.201 10.984 22.688 1 96.44 189 GLU B C 1
ATOM 4081 O O . GLU B 1 189 ? 0.814 10.07 22.141 1 96.44 189 GLU B O 1
ATOM 4086 N N . VAL B 1 190 ? -0.805 10.781 23.5 1 97.31 190 VAL B N 1
ATOM 4087 C CA . VAL B 1 190 ? -1.225 9.422 23.812 1 97.31 190 VAL B CA 1
ATOM 4088 C C . VAL B 1 190 ? -2.49 9.078 23.031 1 97.31 190 VAL B C 1
ATOM 4090 O O . VAL B 1 190 ? -3.484 9.805 23.094 1 97.31 190 VAL B O 1
ATOM 4093 N N . VAL B 1 191 ? -2.406 8.055 22.266 1 97.5 191 VAL B N 1
ATOM 4094 C CA . VAL B 1 191 ? -3.564 7.5 21.562 1 97.5 191 VAL B CA 1
ATOM 4095 C C . VAL B 1 191 ? -4.168 6.367 22.391 1 97.5 191 VAL B C 1
ATOM 4097 O O . VAL B 1 191 ? -3.549 5.312 22.562 1 97.5 191 VAL B O 1
ATOM 4100 N N . GLU B 1 192 ? -5.363 6.629 22.891 1 96.06 192 GLU B N 1
ATOM 4101 C CA . GLU B 1 192 ? -6.027 5.645 23.75 1 96.06 192 GLU B CA 1
ATOM 4102 C C . GLU B 1 192 ? -7.281 5.094 23.078 1 96.06 192 GLU B C 1
ATOM 4104 O O . GLU B 1 192 ? -8.305 5.781 23 1 96.06 192 GLU B O 1
ATOM 4109 N N . GLN B 1 193 ? -7.18 3.863 22.641 1 93.31 193 GLN B N 1
ATOM 4110 C CA . GLN B 1 193 ? -8.32 3.135 22.094 1 93.31 193 GLN B CA 1
ATOM 4111 C C . GLN B 1 193 ? -9.094 3.992 21.094 1 93.31 193 GLN B C 1
ATOM 4113 O O . GLN B 1 193 ? -10.312 4.137 21.219 1 93.31 193 GLN B O 1
ATOM 4118 N N . ALA B 1 194 ? -8.359 4.609 20.156 1 96.56 194 ALA B N 1
ATOM 4119 C CA . ALA B 1 194 ? -8.984 5.445 19.141 1 96.56 194 ALA B CA 1
ATOM 4120 C C . ALA B 1 194 ? -9.727 4.602 18.109 1 96.56 194 ALA B C 1
ATOM 4122 O O . ALA B 1 194 ? -9.312 3.479 17.812 1 96.56 194 ALA B O 1
ATOM 4123 N N . ASP B 1 195 ? -10.883 5.137 17.656 1 96.62 195 ASP B N 1
ATOM 4124 C CA . ASP B 1 195 ? -11.586 4.516 16.547 1 96.62 195 ASP B CA 1
ATOM 4125 C C . ASP B 1 195 ? -10.922 4.859 15.219 1 96.62 195 ASP B C 1
ATOM 4127 O O . ASP B 1 195 ? -10.844 4.02 14.32 1 96.62 195 ASP B O 1
ATOM 4131 N N . ILE B 1 196 ? -10.5 6.098 15.156 1 97.88 196 ILE B N 1
ATOM 4132 C CA . ILE B 1 196 ? -9.836 6.625 13.969 1 97.88 196 ILE B CA 1
ATOM 4133 C C . ILE B 1 196 ? -8.555 7.344 14.375 1 97.88 196 ILE B C 1
ATOM 4135 O O . ILE B 1 196 ? -8.531 8.086 15.359 1 97.88 196 ILE B O 1
ATOM 4139 N N . VAL B 1 197 ? -7.469 7.086 13.719 1 98.5 197 VAL B N 1
ATOM 4140 C CA . VAL B 1 197 ? -6.23 7.844 13.883 1 98.5 197 VAL B CA 1
ATOM 4141 C C . VAL B 1 197 ? -5.852 8.516 12.562 1 98.5 197 VAL B C 1
ATOM 4143 O O . VAL B 1 197 ? -5.75 7.848 11.531 1 98.5 197 VAL B O 1
ATOM 4146 N N . ILE B 1 198 ? -5.734 9.828 12.594 1 98.5 198 ILE B N 1
ATOM 4147 C CA . ILE B 1 198 ? -5.242 10.594 11.445 1 98.5 198 ILE B CA 1
ATOM 4148 C C . ILE B 1 198 ? -3.74 10.82 11.586 1 98.5 198 ILE B C 1
ATOM 4150 O O . ILE B 1 198 ? -3.275 11.32 12.609 1 98.5 198 ILE B O 1
ATOM 4154 N N . ILE B 1 199 ? -3.008 10.367 10.617 1 97.88 199 ILE B N 1
ATOM 4155 C CA . ILE B 1 199 ? -1.568 10.594 10.555 1 97.88 199 ILE B CA 1
ATOM 4156 C C . ILE B 1 199 ? -1.251 11.57 9.422 1 97.88 199 ILE B C 1
ATOM 4158 O O . ILE B 1 199 ? -1.521 11.281 8.25 1 97.88 199 ILE B O 1
ATOM 4162 N N . GLU B 1 200 ? -0.71 12.703 9.75 1 96.81 200 GLU B N 1
ATOM 4163 C CA . GLU B 1 200 ? -0.42 13.672 8.703 1 96.81 200 GLU B CA 1
ATOM 4164 C C . GLU B 1 200 ? 1.065 14.023 8.672 1 96.81 200 GLU B C 1
ATOM 4166 O O . GLU B 1 200 ? 1.731 14.016 9.703 1 96.81 200 GLU B O 1
ATOM 4171 N N . GLY B 1 201 ? 1.597 14.234 7.484 1 94.56 201 GLY B N 1
ATOM 4172 C CA . GLY B 1 201 ? 2.988 14.617 7.305 1 94.56 201 GLY B CA 1
ATOM 4173 C C . GLY B 1 201 ? 3.422 14.625 5.852 1 94.56 201 GLY B C 1
ATOM 4174 O O . GLY B 1 201 ? 2.68 14.188 4.973 1 94.56 201 GLY B O 1
ATOM 4175 N N . ILE B 1 202 ? 4.609 15.133 5.598 1 90.31 202 ILE B N 1
ATOM 4176 C CA . ILE B 1 202 ? 5.121 15.242 4.238 1 90.31 202 ILE B CA 1
ATOM 4177 C C . ILE B 1 202 ? 5.578 13.875 3.74 1 90.31 202 ILE B C 1
ATOM 4179 O O . ILE B 1 202 ? 5.652 13.641 2.531 1 90.31 202 ILE B O 1
ATOM 4183 N N . ASN B 1 203 ? 5.773 12.867 4.641 1 83.69 203 ASN B N 1
ATOM 4184 C CA . ASN B 1 203 ? 6.434 11.625 4.262 1 83.69 203 ASN B CA 1
ATOM 4185 C C . ASN B 1 203 ? 5.504 10.422 4.43 1 83.69 203 ASN B C 1
ATOM 4187 O O . ASN B 1 203 ? 5.957 9.273 4.41 1 83.69 203 ASN B O 1
ATOM 4191 N N . VAL B 1 204 ? 4.281 10.586 4.578 1 89.12 204 VAL B N 1
ATOM 4192 C CA . VAL B 1 204 ? 3.439 9.484 5.035 1 89.12 204 VAL B CA 1
ATOM 4193 C C . VAL B 1 204 ? 3.203 8.508 3.889 1 89.12 204 VAL B C 1
ATOM 4195 O O . VAL B 1 204 ? 2.879 7.34 4.117 1 89.12 204 VAL B O 1
ATOM 4198 N N . LEU B 1 205 ? 3.371 8.984 2.654 1 86.5 205 LEU B N 1
ATOM 4199 C CA . LEU B 1 205 ? 3.162 8.078 1.536 1 86.5 205 LEU B CA 1
ATOM 4200 C C . LEU B 1 205 ? 4.492 7.668 0.913 1 86.5 205 LEU B C 1
ATOM 4202 O O . LEU B 1 205 ? 4.52 7.012 -0.133 1 86.5 205 LEU B O 1
ATOM 4206 N N . GLN B 1 206 ? 5.547 8.055 1.532 1 79.19 206 GLN B N 1
ATOM 4207 C CA . GLN B 1 206 ? 6.867 7.855 0.943 1 79.19 206 GLN B CA 1
ATOM 4208 C C . GLN B 1 206 ? 7.383 6.445 1.208 1 79.19 206 GLN B C 1
ATOM 4210 O O . GLN B 1 206 ? 7.035 5.832 2.219 1 79.19 206 GLN B O 1
ATOM 4215 N N . SER B 1 207 ? 8.039 5.961 0.133 1 64.94 207 SER B N 1
ATOM 4216 C CA . SER B 1 207 ? 8.773 4.715 0.324 1 64.94 207 SER B CA 1
ATOM 4217 C C . SER B 1 207 ? 10.117 4.965 1.001 1 64.94 207 SER B C 1
ATOM 4219 O O . SER B 1 207 ? 10.758 5.992 0.765 1 64.94 207 SER B O 1
ATOM 4221 N N . PRO B 1 208 ? 10.297 4.301 2.174 1 56.88 208 PRO B N 1
ATOM 4222 C CA . PRO B 1 208 ? 11.625 4.59 2.729 1 56.88 208 PRO B CA 1
ATOM 4223 C C . PRO B 1 208 ? 12.75 4.328 1.73 1 56.88 208 PRO B C 1
ATOM 4225 O O . PRO B 1 208 ? 12.57 3.582 0.766 1 56.88 208 PRO B O 1
ATOM 4228 N N . THR B 1 209 ? 13.75 5.191 1.83 1 51.59 209 THR B N 1
ATOM 4229 C CA . THR B 1 209 ? 14.953 5.07 1.014 1 51.59 209 THR B CA 1
ATOM 4230 C C . THR B 1 209 ? 15.672 3.754 1.298 1 51.59 209 THR B C 1
ATOM 4232 O O . THR B 1 209 ? 15.484 3.156 2.359 1 51.59 209 THR B O 1
ATOM 4235 N N . LEU B 1 210 ? 16.094 3.025 0.285 1 48.84 210 LEU B N 1
ATOM 4236 C CA . LEU B 1 210 ? 16.891 1.812 0.099 1 48.84 210 LEU B CA 1
ATOM 4237 C C . LEU B 1 210 ? 17.953 1.688 1.179 1 48.84 210 LEU B C 1
ATOM 4239 O O . LEU B 1 210 ? 18.625 0.658 1.277 1 48.84 210 LEU B O 1
ATOM 4243 N N . GLU B 1 211 ? 18.469 2.803 1.618 1 49.12 211 GLU B N 1
ATOM 4244 C CA . GLU B 1 211 ? 19.672 2.49 2.373 1 49.12 211 GLU B CA 1
ATOM 4245 C C . GLU B 1 211 ? 19.422 1.365 3.373 1 49.12 211 GLU B C 1
ATOM 4247 O O . GLU B 1 211 ? 20.344 0.961 4.102 1 49.12 211 GLU B O 1
ATOM 4252 N N . ASP B 1 212 ? 18.141 0.992 3.535 1 48.53 212 ASP B N 1
ATOM 4253 C CA . ASP B 1 212 ? 17.859 0.125 4.676 1 48.53 212 ASP B CA 1
ATOM 4254 C C . ASP B 1 212 ? 18.359 -1.297 4.418 1 48.53 212 ASP B C 1
ATOM 4256 O O . ASP B 1 212 ? 18.391 -1.745 3.27 1 48.53 212 ASP B O 1
ATOM 4260 N N . ASP B 1 213 ? 19.047 -1.832 5.348 1 55.03 213 ASP B N 1
ATOM 4261 C CA . ASP B 1 213 ? 19.594 -3.186 5.438 1 55.03 213 ASP B CA 1
ATOM 4262 C C . ASP B 1 213 ? 18.703 -4.18 4.695 1 55.03 213 ASP B C 1
ATOM 4264 O O . ASP B 1 213 ? 17.531 -4.367 5.055 1 55.03 213 ASP B O 1
ATOM 4268 N N . ARG B 1 214 ? 19.219 -4.508 3.404 1 54.5 214 ARG B N 1
ATOM 4269 C CA . ARG B 1 214 ? 18.641 -5.402 2.404 1 54.5 214 ARG B CA 1
ATOM 4270 C C . ARG B 1 214 ? 18 -6.621 3.062 1 54.5 214 ARG B C 1
ATOM 4272 O O . ARG B 1 214 ? 17.234 -7.348 2.424 1 54.5 214 ARG B O 1
ATOM 4279 N N . GLU B 1 215 ? 18.438 -6.805 4.227 1 59.53 215 GLU B N 1
ATOM 4280 C CA . GLU B 1 215 ? 17.953 -8.055 4.816 1 59.53 215 GLU B CA 1
ATOM 4281 C C . GLU B 1 215 ? 16.828 -7.801 5.805 1 59.53 215 GLU B C 1
ATOM 4283 O O . GLU B 1 215 ? 16.219 -8.742 6.32 1 59.53 215 GLU B O 1
ATOM 4288 N N . ASN B 1 216 ? 16.438 -6.559 5.938 1 73.88 216 ASN B N 1
ATOM 4289 C CA . ASN B 1 216 ? 15.398 -6.262 6.906 1 73.88 216 ASN B CA 1
ATOM 4290 C C . ASN B 1 216 ? 14.039 -6.074 6.227 1 73.88 216 ASN B C 1
ATOM 4292 O O . ASN B 1 216 ? 13.977 -5.758 5.039 1 73.88 216 ASN B O 1
ATOM 4296 N N . PRO B 1 217 ? 13.023 -6.473 6.949 1 79.5 217 PRO B N 1
ATOM 4297 C CA . PRO B 1 217 ? 11.68 -6.285 6.402 1 79.5 217 PRO B CA 1
ATOM 4298 C C . PRO B 1 217 ? 11.453 -4.871 5.867 1 79.5 217 PRO B C 1
ATOM 4300 O O . PRO B 1 217 ? 11.914 -3.898 6.469 1 79.5 217 PRO B O 1
ATOM 4303 N N . ARG B 1 218 ? 11.008 -4.852 4.664 1 82.69 218 ARG B N 1
ATOM 4304 C CA . ARG B 1 218 ? 10.68 -3.582 4.023 1 82.69 218 ARG B CA 1
ATOM 4305 C C . ARG B 1 218 ? 9.188 -3.279 4.145 1 82.69 218 ARG B C 1
ATOM 4307 O O . ARG B 1 218 ? 8.375 -3.838 3.404 1 82.69 218 ARG B O 1
ATOM 4314 N N . ILE B 1 219 ? 8.812 -2.58 5.176 1 85.44 219 ILE B N 1
ATOM 4315 C CA . ILE B 1 219 ? 7.445 -2.137 5.414 1 85.44 219 ILE B CA 1
ATOM 4316 C C . ILE B 1 219 ? 7.375 -0.613 5.336 1 85.44 219 ILE B C 1
ATOM 4318 O O . ILE B 1 219 ? 8.312 0.079 5.742 1 85.44 219 ILE B O 1
ATOM 4322 N N . PHE B 1 220 ? 6.289 -0.144 4.773 1 87.25 220 PHE B N 1
ATOM 4323 C CA . PHE B 1 220 ? 6.105 1.29 4.582 1 87.25 220 PHE B CA 1
ATOM 4324 C C . PHE B 1 220 ? 5.031 1.829 5.52 1 87.25 220 PHE B C 1
ATOM 4326 O O . PHE B 1 220 ? 4.137 1.091 5.938 1 87.25 220 PHE B O 1
ATOM 4333 N N . VAL B 1 221 ? 5.188 3.115 5.773 1 91.31 221 VAL B N 1
ATOM 4334 C CA . VAL B 1 221 ? 4.199 3.795 6.605 1 91.31 221 VAL B CA 1
ATOM 4335 C C . VAL B 1 221 ? 2.814 3.652 5.984 1 91.31 221 VAL B C 1
ATOM 4337 O O . VAL B 1 221 ? 1.839 3.369 6.684 1 91.31 221 VAL B O 1
ATOM 4340 N N . SER B 1 222 ? 2.77 3.736 4.664 1 92.38 222 SER B N 1
ATOM 4341 C CA . SER B 1 222 ? 1.496 3.703 3.951 1 92.38 222 SER B CA 1
ATOM 4342 C C . SER B 1 222 ? 0.853 2.322 4.031 1 92.38 222 SER B C 1
ATOM 4344 O O . SER B 1 222 ? -0.343 2.174 3.771 1 92.38 222 SER B O 1
ATOM 4346 N N . ASP B 1 223 ? 1.644 1.276 4.383 1 91.44 223 ASP B N 1
ATOM 4347 C CA . ASP B 1 223 ? 1.118 -0.079 4.512 1 91.44 223 ASP B CA 1
ATOM 4348 C C . ASP B 1 223 ? 0.15 -0.18 5.688 1 91.44 223 ASP B C 1
ATOM 4350 O O . ASP B 1 223 ? -0.604 -1.15 5.797 1 91.44 223 ASP B O 1
ATOM 4354 N N . PHE B 1 224 ? 0.171 0.832 6.531 1 94.5 224 PHE B N 1
ATOM 4355 C CA . PHE B 1 224 ? -0.65 0.793 7.734 1 94.5 224 PHE B CA 1
ATOM 4356 C C . PHE B 1 224 ? -1.938 1.584 7.539 1 94.5 224 PHE B C 1
ATOM 4358 O O . PHE B 1 224 ? -2.834 1.54 8.383 1 94.5 224 PHE B O 1
ATOM 4365 N N . PHE B 1 225 ? -2.07 2.266 6.426 1 96.5 225 PHE B N 1
ATOM 4366 C CA . PHE B 1 225 ? -3.213 3.15 6.238 1 96.5 225 PHE B CA 1
ATOM 4367 C C . PHE B 1 225 ? -4.406 2.383 5.684 1 96.5 225 PHE B C 1
ATOM 4369 O O . PHE B 1 225 ? -4.242 1.473 4.871 1 96.5 225 PHE B O 1
ATOM 4376 N N . ASP B 1 226 ? -5.57 2.783 6.16 1 97.31 226 ASP B N 1
ATOM 4377 C CA . ASP B 1 226 ? -6.82 2.268 5.609 1 97.31 226 ASP B CA 1
ATOM 4378 C C . ASP B 1 226 ? -7.367 3.191 4.523 1 97.31 226 ASP B C 1
ATOM 4380 O O . ASP B 1 226 ? -8.156 2.766 3.68 1 97.31 226 ASP B O 1
ATOM 4384 N N . PHE B 1 227 ? -6.992 4.434 4.598 1 97.94 227 PHE B N 1
ATOM 4385 C CA . PHE B 1 227 ? -7.359 5.465 3.639 1 97.94 227 PHE B CA 1
ATOM 4386 C C . PHE B 1 227 ? -6.305 6.566 3.6 1 97.94 227 PHE B C 1
ATOM 4388 O O . PHE B 1 227 ? -5.691 6.883 4.621 1 97.94 227 PHE B O 1
ATOM 4395 N N . SER B 1 228 ? -6.059 7.145 2.436 1 97.94 228 SER B N 1
ATOM 4396 C CA . SER B 1 228 ? -5.047 8.188 2.34 1 97.94 228 SER B CA 1
ATOM 4397 C C . SER B 1 228 ? -5.531 9.352 1.479 1 97.94 228 SER B C 1
ATOM 4399 O O . SER B 1 228 ? -6.223 9.141 0.478 1 97.94 228 SER B O 1
ATOM 4401 N N . ILE B 1 229 ? -5.172 10.555 1.902 1 98.62 229 ILE B N 1
ATOM 4402 C CA . ILE B 1 229 ? -5.527 11.797 1.221 1 98.62 229 ILE B CA 1
ATOM 4403 C C . ILE B 1 229 ? -4.258 12.562 0.855 1 98.62 229 ILE B C 1
ATOM 4405 O O . ILE B 1 229 ? -3.346 12.695 1.675 1 98.62 229 ILE B O 1
ATOM 4409 N N . TYR B 1 230 ? -4.168 12.953 -0.376 1 98.19 230 TYR B N 1
ATOM 4410 C CA . TYR B 1 230 ? -3.111 13.859 -0.812 1 98.19 230 TYR B CA 1
ATOM 4411 C C . TYR B 1 230 ? -3.664 15.258 -1.086 1 98.19 230 TYR B C 1
ATOM 4413 O O . TYR B 1 230 ? -4.566 15.422 -1.907 1 98.19 230 TYR B O 1
ATOM 4421 N N . VAL B 1 231 ? -3.172 16.219 -0.354 1 98.25 231 VAL B N 1
ATOM 4422 C CA . VAL B 1 231 ? -3.541 17.609 -0.614 1 98.25 231 VAL B CA 1
ATOM 4423 C C . VAL B 1 231 ? -2.604 18.219 -1.66 1 98.25 231 VAL B C 1
ATOM 4425 O O . VAL B 1 231 ? -1.399 18.344 -1.424 1 98.25 231 VAL B O 1
ATOM 4428 N N . ASP B 1 232 ? -3.221 18.625 -2.76 1 97.94 232 ASP B N 1
ATOM 4429 C CA . ASP B 1 232 ? -2.449 19.016 -3.938 1 97.94 232 ASP B CA 1
ATOM 4430 C C . ASP B 1 232 ? -2.689 20.469 -4.297 1 97.94 232 ASP B C 1
ATOM 4432 O O . ASP B 1 232 ? -3.742 21.031 -3.984 1 97.94 232 ASP B O 1
ATOM 4436 N N . ALA B 1 233 ? -1.669 21.078 -4.883 1 98.06 233 ALA B N 1
ATOM 4437 C CA . ALA B 1 233 ? -1.76 22.406 -5.496 1 98.06 233 ALA B CA 1
ATOM 4438 C C . ALA B 1 233 ? -0.586 22.656 -6.441 1 98.06 233 ALA B C 1
ATOM 4440 O O . ALA B 1 233 ? 0.426 21.953 -6.379 1 98.06 233 ALA B O 1
ATOM 4441 N N . GLU B 1 234 ? -0.761 23.641 -7.285 1 97.62 234 GLU B N 1
ATOM 4442 C CA . GLU B 1 234 ? 0.349 24.062 -8.141 1 97.62 234 GLU B CA 1
ATOM 4443 C C . GLU B 1 234 ? 1.497 24.625 -7.309 1 97.62 234 GLU B C 1
ATOM 4445 O O . GLU B 1 234 ? 1.27 25.375 -6.352 1 97.62 234 GLU B O 1
ATOM 4450 N N . GLU B 1 235 ? 2.699 24.359 -7.738 1 97.44 235 GLU B N 1
ATOM 4451 C CA . GLU B 1 235 ? 3.873 24.797 -6.984 1 97.44 235 GLU B CA 1
ATOM 4452 C C . GLU B 1 235 ? 3.857 26.312 -6.758 1 97.44 235 GLU B C 1
ATOM 4454 O O . GLU B 1 235 ? 4.215 26.781 -5.68 1 97.44 235 GLU B O 1
ATOM 4459 N N . SER B 1 236 ? 3.49 27.016 -7.836 1 97.75 236 SER B N 1
ATOM 4460 C CA . SER B 1 236 ? 3.504 28.469 -7.73 1 97.75 236 SER B CA 1
ATOM 4461 C C . SER B 1 236 ? 2.6 28.938 -6.602 1 97.75 236 SER B C 1
ATOM 4463 O O . SER B 1 236 ? 2.938 29.891 -5.891 1 97.75 236 SER B O 1
ATOM 4465 N N . ARG B 1 237 ? 1.5 28.297 -6.414 1 97.19 237 ARG B N 1
ATOM 4466 C CA . ARG B 1 237 ? 0.588 28.641 -5.328 1 97.19 237 ARG B CA 1
ATOM 4467 C C . ARG B 1 237 ? 1.178 28.25 -3.973 1 97.19 237 ARG B C 1
ATOM 4469 O O . ARG B 1 237 ? 1.122 29.047 -3.023 1 97.19 237 ARG B O 1
ATOM 4476 N N . ILE B 1 238 ? 1.741 27.094 -3.91 1 97.5 238 ILE B N 1
ATOM 4477 C CA . ILE B 1 238 ? 2.338 26.625 -2.664 1 97.5 238 ILE B CA 1
ATOM 4478 C C . ILE B 1 238 ? 3.445 27.578 -2.229 1 97.5 238 ILE B C 1
ATOM 4480 O O . ILE B 1 238 ? 3.535 27.938 -1.054 1 97.5 238 ILE B O 1
ATOM 4484 N N . PHE B 1 239 ? 4.215 28.016 -3.199 1 97.56 239 PHE B N 1
ATOM 4485 C CA . PHE B 1 239 ? 5.305 28.938 -2.92 1 97.56 239 PHE B CA 1
ATOM 4486 C C . PHE B 1 239 ? 4.77 30.25 -2.365 1 97.56 239 PHE B C 1
ATOM 4488 O O . PHE B 1 239 ? 5.285 30.766 -1.369 1 97.56 239 PHE B O 1
ATOM 4495 N N . THR B 1 240 ? 3.77 30.703 -2.971 1 96.69 240 THR B N 1
ATOM 4496 C CA . THR B 1 240 ? 3.146 31.938 -2.508 1 96.69 240 THR B CA 1
ATOM 4497 C C . THR B 1 240 ? 2.635 31.781 -1.079 1 96.69 240 THR B C 1
ATOM 4499 O O . THR B 1 240 ? 2.873 32.656 -0.232 1 96.69 240 THR B O 1
ATOM 4502 N N . TRP B 1 241 ? 1.914 30.688 -0.822 1 96.06 241 TRP B N 1
ATOM 4503 C CA . TRP B 1 241 ? 1.382 30.438 0.513 1 96.06 241 TRP B CA 1
ATOM 4504 C C . TRP B 1 241 ? 2.51 30.281 1.527 1 96.06 241 TRP B C 1
ATOM 4506 O O . TRP B 1 241 ? 2.385 30.703 2.678 1 96.06 241 TRP B O 1
ATOM 4516 N N . TYR B 1 242 ? 3.629 29.734 1.112 1 96.25 242 TYR B N 1
ATOM 4517 C CA . TYR B 1 242 ? 4.801 29.562 1.965 1 96.25 242 TYR B CA 1
ATOM 4518 C C . TYR B 1 242 ? 5.395 30.922 2.352 1 96.25 242 TYR B C 1
ATOM 4520 O O . TYR B 1 242 ? 5.715 31.141 3.52 1 96.25 242 TYR B O 1
ATOM 4528 N N . LEU B 1 243 ? 5.496 31.766 1.371 1 96.25 243 LEU B N 1
ATOM 4529 C CA . LEU B 1 243 ? 6.02 33.094 1.633 1 96.25 243 LEU B CA 1
ATOM 4530 C C . LEU B 1 243 ? 5.121 33.844 2.611 1 96.25 243 LEU B C 1
ATOM 4532 O O . LEU B 1 243 ? 5.613 34.469 3.555 1 96.25 243 LEU B O 1
ATOM 4536 N N . GLU B 1 244 ? 3.875 33.75 2.367 1 94.31 244 GLU B N 1
ATOM 4537 C CA . GLU B 1 244 ? 2.91 34.406 3.234 1 94.31 244 GLU B CA 1
ATOM 4538 C C . GLU B 1 244 ? 2.984 33.875 4.66 1 94.31 244 GLU B C 1
ATOM 4540 O O . GLU B 1 244 ? 2.951 34.656 5.621 1 94.31 244 GLU B O 1
ATOM 4545 N N . ARG B 1 245 ? 3.066 32.656 4.781 1 92.94 245 ARG B N 1
ATOM 4546 C CA . ARG B 1 245 ? 3.172 32.031 6.098 1 92.94 245 ARG B CA 1
ATOM 4547 C C . ARG B 1 245 ? 4.457 32.438 6.801 1 92.94 245 ARG B C 1
ATOM 4549 O O . ARG B 1 245 ? 4.457 32.719 8 1 92.94 245 ARG B O 1
ATOM 4556 N N . PHE B 1 246 ? 5.527 32.5 6.074 1 93.94 246 PHE B N 1
ATOM 4557 C CA . PHE B 1 246 ? 6.812 32.906 6.641 1 93.94 246 PHE B CA 1
ATOM 4558 C C . PHE B 1 246 ? 6.73 34.312 7.195 1 93.94 246 PHE B C 1
ATOM 4560 O O . PHE B 1 246 ? 7.188 34.594 8.312 1 93.94 246 PHE B O 1
ATOM 4567 N N . ARG B 1 247 ? 6.09 35.125 6.473 1 94.5 247 ARG B N 1
ATOM 4568 C CA . ARG B 1 247 ? 5.922 36.531 6.922 1 94.5 247 ARG B CA 1
ATOM 4569 C C . ARG B 1 247 ? 5.078 36.594 8.188 1 94.5 247 ARG B C 1
ATOM 4571 O O . ARG B 1 247 ? 5.422 37.312 9.133 1 94.5 247 ARG B O 1
ATOM 4578 N N . LEU B 1 248 ? 4.047 35.812 8.156 1 91.75 248 LEU B N 1
ATOM 4579 C CA . LEU B 1 248 ? 3.164 35.781 9.32 1 91.75 248 LEU B CA 1
ATOM 4580 C C . LEU B 1 248 ? 3.9 35.25 10.547 1 91.75 248 LEU B C 1
ATOM 4582 O O . LEU B 1 248 ? 3.768 35.812 11.641 1 91.75 248 LEU B O 1
ATOM 4586 N N . LEU B 1 249 ? 4.668 34.219 10.375 1 91.38 249 LEU B N 1
ATOM 4587 C CA . LEU B 1 249 ? 5.426 33.656 11.484 1 91.38 249 LEU B CA 1
ATOM 4588 C C . LEU B 1 249 ? 6.469 34.625 12 1 91.38 249 LEU B C 1
ATOM 4590 O O . LEU B 1 249 ? 6.688 34.75 13.211 1 91.38 249 LEU B O 1
ATOM 4594 N N . ARG B 1 250 ? 7.09 35.344 11.07 1 93.12 250 ARG B N 1
ATOM 4595 C CA . ARG B 1 250 ? 8.062 36.344 11.453 1 93.12 250 ARG B CA 1
ATOM 4596 C C . ARG B 1 250 ? 7.43 37.406 12.352 1 93.12 250 ARG B C 1
ATOM 4598 O O . ARG B 1 250 ? 8.039 37.844 13.328 1 93.12 250 ARG B O 1
ATOM 4605 N N . GLU B 1 251 ? 6.184 37.75 12.078 1 93.25 251 GLU B N 1
ATOM 4606 C CA . GLU B 1 251 ? 5.48 38.781 12.812 1 93.25 251 GLU B CA 1
ATOM 4607 C C . GLU B 1 251 ? 4.926 38.25 14.133 1 93.25 251 GLU B C 1
ATOM 4609 O O . GLU B 1 251 ? 4.539 39.031 15.008 1 93.25 251 GLU B O 1
ATOM 4614 N N . THR B 1 252 ? 4.871 36.938 14.266 1 92.5 252 THR B N 1
ATOM 4615 C CA . THR B 1 252 ? 4.227 36.375 15.453 1 92.5 252 THR B CA 1
ATOM 4616 C C . THR B 1 252 ? 5.188 35.438 16.203 1 92.5 252 THR B C 1
ATOM 4618 O O . THR B 1 252 ? 6.051 35.906 16.938 1 92.5 252 THR B O 1
ATOM 4621 N N . ALA B 1 253 ? 5.273 34.219 15.727 1 89.44 253 ALA B N 1
ATOM 4622 C CA . ALA B 1 253 ? 6 33.156 16.438 1 89.44 253 ALA B CA 1
ATOM 4623 C C . ALA B 1 253 ? 7.48 33.531 16.562 1 89.44 253 ALA B C 1
ATOM 4625 O O . ALA B 1 253 ? 8.109 33.25 17.594 1 89.44 253 ALA B O 1
ATOM 4626 N N . PHE B 1 254 ? 8.023 34.125 15.508 1 91.81 254 PHE B N 1
ATOM 4627 C CA . PHE B 1 254 ? 9.461 34.406 15.5 1 91.81 254 PHE B CA 1
ATOM 4628 C C . PHE B 1 254 ? 9.797 35.5 16.5 1 91.81 254 PHE B C 1
ATOM 4630 O O . PHE B 1 254 ? 10.961 35.656 16.859 1 91.81 254 PHE B O 1
ATOM 4637 N N . GLN B 1 255 ? 8.773 36.25 16.922 1 93.12 255 GLN B N 1
ATOM 4638 C CA . GLN B 1 255 ? 9 37.344 17.891 1 93.12 255 GLN B CA 1
ATOM 4639 C C . GLN B 1 255 ? 9.242 36.781 19.297 1 93.12 255 GLN B C 1
ATOM 4641 O O . GLN B 1 255 ? 9.766 37.469 20.156 1 93.12 255 GLN B O 1
ATOM 4646 N N . ASN B 1 256 ? 8.789 35.594 19.516 1 93.94 256 ASN B N 1
ATOM 4647 C CA . ASN B 1 256 ? 9.023 34.938 20.781 1 93.94 256 ASN B CA 1
ATOM 4648 C C . ASN B 1 256 ? 10.5 34.594 20.969 1 93.94 256 ASN B C 1
ATOM 4650 O O . ASN B 1 256 ? 11.094 33.875 20.141 1 93.94 256 ASN B O 1
ATOM 4654 N N . PRO B 1 257 ? 11.094 35 22.062 1 93.81 257 PRO B N 1
ATOM 4655 C CA . PRO B 1 257 ? 12.523 34.75 22.266 1 93.81 257 PRO B CA 1
ATOM 4656 C C . PRO B 1 257 ? 12.852 33.281 22.344 1 93.81 257 PRO B C 1
ATOM 4658 O O . PRO B 1 257 ? 14.008 32.875 22.156 1 93.81 257 PRO B O 1
ATOM 4661 N N . ASP B 1 258 ? 11.891 32.5 22.594 1 92.06 258 ASP B N 1
ATOM 4662 C CA . ASP B 1 258 ? 12.109 31.047 22.703 1 92.06 258 ASP B CA 1
ATOM 4663 C C . ASP B 1 258 ? 12.055 30.375 21.344 1 92.06 258 ASP B C 1
ATOM 4665 O O . ASP B 1 258 ? 12.359 29.188 21.219 1 92.06 258 ASP B O 1
ATOM 4669 N N . SER B 1 259 ? 11.734 31.156 20.359 1 92.81 259 SER B N 1
ATOM 4670 C CA . SER B 1 259 ? 11.609 30.609 19.016 1 92.81 259 SER B CA 1
ATOM 4671 C C . SER B 1 259 ? 12.977 30.312 18.406 1 92.81 259 SER B C 1
ATOM 4673 O O . SER B 1 259 ? 13.898 31.125 18.5 1 92.81 259 SER B O 1
ATOM 4675 N N . TYR B 1 260 ? 13.102 29.156 17.828 1 89.88 260 TYR B N 1
ATOM 4676 C CA . TYR B 1 260 ? 14.312 28.797 17.078 1 89.88 260 TYR B CA 1
ATOM 4677 C C . TYR B 1 260 ? 14.617 29.844 16 1 89.88 260 TYR B C 1
ATOM 4679 O O . TYR B 1 260 ? 15.789 30.125 15.727 1 89.88 260 TYR B O 1
ATOM 4687 N N . PHE B 1 261 ? 13.617 30.469 15.453 1 91.06 261 PHE B N 1
ATOM 4688 C CA . PHE B 1 261 ? 13.773 31.391 14.32 1 91.06 261 PHE B CA 1
ATOM 4689 C C . PHE B 1 261 ? 13.742 32.844 14.781 1 91.06 261 PHE B C 1
ATOM 4691 O O . PHE B 1 261 ? 13.484 33.75 13.992 1 91.06 261 PHE B O 1
ATOM 4698 N N . HIS B 1 262 ? 13.977 33 16.047 1 94.12 262 HIS B N 1
ATOM 4699 C CA . HIS B 1 262 ? 13.977 34.375 16.594 1 94.12 262 HIS B CA 1
ATOM 4700 C C . HIS B 1 262 ? 15 35.25 15.891 1 94.12 262 HIS B C 1
ATOM 4702 O O . HIS B 1 262 ? 14.844 36.469 15.836 1 94.12 262 HIS B O 1
ATOM 4708 N N . LYS B 1 263 ? 16 34.688 15.328 1 91.5 263 LYS B N 1
ATOM 4709 C CA . LYS B 1 263 ? 17.062 35.375 14.617 1 91.5 263 LYS B CA 1
ATOM 4710 C C . LYS B 1 263 ? 16.5 36.156 13.414 1 91.5 263 LYS B C 1
ATOM 4712 O O . LYS B 1 263 ? 17.141 37.062 12.914 1 91.5 263 LYS B O 1
ATOM 4717 N N . PHE B 1 264 ? 15.344 35.75 12.984 1 92.81 264 PHE B N 1
ATOM 4718 C CA . PHE B 1 264 ? 14.781 36.375 11.797 1 92.81 264 PHE B CA 1
ATOM 4719 C C . PHE B 1 264 ? 13.758 37.438 12.18 1 92.81 264 PHE B C 1
ATOM 4721 O O . PHE B 1 264 ? 13.102 38 11.312 1 92.81 264 PHE B O 1
ATOM 4728 N N . LYS B 1 265 ? 13.609 37.781 13.43 1 93.19 265 LYS B N 1
ATOM 4729 C CA . LYS B 1 265 ? 12.539 38.625 13.961 1 93.19 265 LYS B CA 1
ATOM 4730 C C . LYS B 1 265 ? 12.602 40.031 13.383 1 93.19 265 LYS B C 1
ATOM 4732 O O . LYS B 1 265 ? 11.578 40.719 13.273 1 93.19 265 LYS B O 1
ATOM 4737 N N . ASP B 1 266 ? 13.82 40.469 12.984 1 94.06 266 ASP B N 1
ATOM 4738 C CA . ASP B 1 266 ? 14 41.875 12.625 1 94.06 266 ASP B CA 1
ATOM 4739 C C . ASP B 1 266 ? 14.094 42.062 11.117 1 94.06 266 ASP B C 1
ATOM 4741 O O . ASP B 1 266 ? 14.367 43.156 10.625 1 94.06 266 ASP B O 1
ATOM 4745 N N . LEU B 1 267 ? 13.906 40.969 10.398 1 94.88 267 LEU B N 1
ATOM 4746 C CA . LEU B 1 267 ? 13.984 41.062 8.945 1 94.88 267 LEU B CA 1
ATOM 4747 C C . LEU B 1 267 ? 12.883 41.969 8.398 1 94.88 267 LEU B C 1
ATOM 4749 O O . LEU B 1 267 ? 11.75 41.938 8.891 1 94.88 267 LEU B O 1
ATOM 4753 N N . SER B 1 268 ? 13.266 42.719 7.359 1 95.31 268 SER B N 1
ATOM 4754 C CA . SER B 1 268 ? 12.234 43.438 6.617 1 95.31 268 SER B CA 1
ATOM 4755 C C . SER B 1 268 ? 11.391 42.469 5.777 1 95.31 268 SER B C 1
ATOM 4757 O O . SER B 1 268 ? 11.742 41.312 5.633 1 95.31 268 SER B O 1
ATOM 4759 N N . ASP B 1 269 ? 10.289 43 5.273 1 94.25 269 ASP B N 1
ATOM 4760 C CA . ASP B 1 269 ? 9.438 42.188 4.414 1 94.25 269 ASP B CA 1
ATOM 4761 C C . ASP B 1 269 ? 10.234 41.625 3.232 1 94.25 269 ASP B C 1
ATOM 4763 O O . ASP B 1 269 ? 10.133 40.438 2.916 1 94.25 269 ASP B O 1
ATOM 4767 N N . GLN B 1 270 ? 11.016 42.469 2.688 1 95.75 270 GLN B N 1
ATOM 4768 C CA . GLN B 1 270 ? 11.805 42.062 1.532 1 95.75 270 GLN B CA 1
ATOM 4769 C C . GLN B 1 270 ? 12.852 41.031 1.919 1 95.75 270 GLN B C 1
ATOM 4771 O O . GLN B 1 270 ? 13.031 40.031 1.218 1 95.75 270 GLN B O 1
ATOM 4776 N N . GLU B 1 271 ? 13.5 41.281 3.012 1 95.75 271 GLU B N 1
ATOM 4777 C CA . GLU B 1 271 ? 14.516 40.344 3.492 1 95.75 271 GLU B CA 1
ATOM 4778 C C . GLU B 1 271 ? 13.891 39 3.865 1 95.75 271 GLU B C 1
ATOM 4780 O O . GLU B 1 271 ? 14.477 37.938 3.615 1 95.75 271 GLU B O 1
ATOM 4785 N N . ALA B 1 272 ? 12.805 39.094 4.473 1 95 272 ALA B N 1
ATOM 4786 C CA . ALA B 1 272 ? 12.086 37.875 4.844 1 95 272 ALA B CA 1
ATOM 4787 C C . ALA B 1 272 ? 11.711 37.062 3.605 1 95 272 ALA B C 1
ATOM 4789 O O . ALA B 1 272 ? 11.883 35.844 3.588 1 95 272 ALA B O 1
ATOM 4790 N N . ASP B 1 273 ? 11.211 37.75 2.586 1 96.5 273 ASP B N 1
ATOM 4791 C CA . ASP B 1 273 ? 10.844 37.062 1.346 1 96.5 273 ASP B CA 1
ATOM 4792 C C . ASP B 1 273 ? 12.062 36.406 0.696 1 96.5 273 ASP B C 1
ATOM 4794 O O . ASP B 1 273 ? 11.977 35.281 0.197 1 96.5 273 ASP B O 1
ATOM 4798 N N . GLU B 1 274 ? 13.148 37.094 0.695 1 97 274 GLU B N 1
ATOM 4799 C CA . GLU B 1 274 ? 14.375 36.562 0.11 1 97 274 GLU B CA 1
ATOM 4800 C C . GLU B 1 274 ? 14.867 35.344 0.875 1 97 274 GLU B C 1
ATOM 4802 O O . GLU B 1 274 ? 15.281 34.344 0.271 1 97 274 GLU B O 1
ATOM 4807 N N . MET B 1 275 ? 14.789 35.469 2.123 1 95.19 275 MET B N 1
ATOM 4808 C CA . MET B 1 275 ? 15.195 34.344 2.961 1 95.19 275 MET B CA 1
ATOM 4809 C C . MET B 1 275 ? 14.297 33.125 2.729 1 95.19 275 MET B C 1
ATOM 4811 O O . MET B 1 275 ? 14.781 32 2.52 1 95.19 275 MET B O 1
ATOM 4815 N N . ALA B 1 276 ? 13.031 33.344 2.801 1 95.94 276 ALA B N 1
ATOM 4816 C CA . ALA B 1 276 ? 12.055 32.25 2.57 1 95.94 276 ALA B CA 1
ATOM 4817 C C . ALA B 1 276 ? 12.25 31.641 1.193 1 95.94 276 ALA B C 1
ATOM 4819 O O . ALA B 1 276 ? 12.203 30.406 1.051 1 95.94 276 ALA B O 1
ATOM 4820 N N . ALA B 1 277 ? 12.469 32.469 0.222 1 97.81 277 ALA B N 1
ATOM 4821 C CA . ALA B 1 277 ? 12.68 31.984 -1.14 1 97.81 277 ALA B CA 1
ATOM 4822 C C . ALA B 1 277 ? 13.93 31.109 -1.226 1 97.81 277 ALA B C 1
ATOM 4824 O O . ALA B 1 277 ? 13.938 30.094 -1.923 1 97.81 277 ALA B O 1
ATOM 4825 N N . SER B 1 278 ? 14.922 31.531 -0.57 1 96.62 278 SER B N 1
ATOM 4826 C CA . SER B 1 278 ? 16.156 30.766 -0.554 1 96.62 278 SER B CA 1
ATOM 4827 C C . SER B 1 278 ? 15.953 29.391 0.082 1 96.62 278 SER B C 1
ATOM 4829 O O . SER B 1 278 ? 16.406 28.375 -0.45 1 96.62 278 SER B O 1
ATOM 4831 N N . ILE B 1 279 ? 15.25 29.391 1.175 1 93.75 279 ILE B N 1
ATOM 4832 C CA . ILE B 1 279 ? 14.945 28.141 1.86 1 93.75 279 ILE B CA 1
ATOM 4833 C C . ILE B 1 279 ? 14.07 27.266 0.971 1 93.75 279 ILE B C 1
ATOM 4835 O O . ILE B 1 279 ? 14.297 26.047 0.866 1 93.75 279 ILE B O 1
ATOM 4839 N N . TRP B 1 280 ? 13.109 27.797 0.309 1 96.88 280 TRP B N 1
ATOM 4840 C CA . TRP B 1 280 ? 12.25 27.062 -0.608 1 96.88 280 TRP B CA 1
ATOM 4841 C C . TRP B 1 280 ? 13.07 26.375 -1.693 1 96.88 280 TRP B C 1
ATOM 4843 O O . TRP B 1 280 ? 12.938 25.172 -1.91 1 96.88 280 TRP B O 1
ATOM 4853 N N . GLU B 1 281 ? 13.969 27.109 -2.291 1 97 281 GLU B N 1
ATOM 4854 C CA . GLU B 1 281 ? 14.727 26.609 -3.436 1 97 281 GLU B CA 1
ATOM 4855 C C . GLU B 1 281 ? 15.719 25.531 -3.016 1 97 281 GLU B C 1
ATOM 4857 O O . GLU B 1 281 ? 15.977 24.578 -3.768 1 97 281 GLU B O 1
ATOM 4862 N N . SER B 1 282 ? 16.203 25.672 -1.856 1 95 282 SER B N 1
ATOM 4863 C CA . SER B 1 282 ? 17.297 24.781 -1.461 1 95 282 SER B CA 1
ATOM 4864 C C . SER B 1 282 ? 16.766 23.578 -0.688 1 95 282 SER B C 1
ATOM 4866 O O . SER B 1 282 ? 17.406 22.531 -0.64 1 95 282 SER B O 1
ATOM 4868 N N . VAL B 1 283 ? 15.594 23.703 -0.077 1 94.25 283 VAL B N 1
ATOM 4869 C CA . VAL B 1 283 ? 15.133 22.656 0.817 1 94.25 283 VAL B CA 1
ATOM 4870 C C . VAL B 1 283 ? 13.758 22.156 0.374 1 94.25 283 VAL B C 1
ATOM 4872 O O . VAL B 1 283 ? 13.609 21.016 -0.071 1 94.25 283 VAL B O 1
ATOM 4875 N N . ASN B 1 284 ? 12.781 23 0.368 1 95.75 284 ASN B N 1
ATOM 4876 C CA . ASN B 1 284 ? 11.391 22.594 0.199 1 95.75 284 ASN B CA 1
ATOM 4877 C C . ASN B 1 284 ? 11.125 22.062 -1.21 1 95.75 284 ASN B C 1
ATOM 4879 O O . ASN B 1 284 ? 10.5 21.016 -1.382 1 95.75 284 ASN B O 1
ATOM 4883 N N . ARG B 1 285 ? 11.625 22.781 -2.197 1 96.5 285 ARG B N 1
ATOM 4884 C CA . ARG B 1 285 ? 11.359 22.422 -3.586 1 96.5 285 ARG B CA 1
ATOM 4885 C C . ARG B 1 285 ? 12 21.078 -3.939 1 96.5 285 ARG B C 1
ATOM 4887 O O . ARG B 1 285 ? 11.344 20.188 -4.484 1 96.5 285 ARG B O 1
ATOM 4894 N N . PRO B 1 286 ? 13.297 20.922 -3.574 1 93.94 286 PRO B N 1
ATOM 4895 C CA . PRO B 1 286 ? 13.867 19.594 -3.83 1 93.94 286 PRO B CA 1
ATOM 4896 C C . PRO B 1 286 ? 13.102 18.469 -3.127 1 93.94 286 PRO B C 1
ATOM 4898 O O . PRO B 1 286 ? 12.883 17.406 -3.713 1 93.94 286 PRO B O 1
ATOM 4901 N N . ASN B 1 287 ? 12.68 18.656 -1.95 1 93 287 ASN B N 1
ATOM 4902 C CA . ASN B 1 287 ? 11.922 17.641 -1.229 1 93 287 ASN B CA 1
ATOM 4903 C C . ASN B 1 287 ? 10.578 17.359 -1.894 1 93 287 ASN B C 1
ATOM 4905 O O . ASN B 1 287 ? 10.148 16.219 -1.987 1 93 287 ASN B O 1
ATOM 4909 N N . LEU B 1 288 ? 9.875 18.422 -2.369 1 94.56 288 LEU B N 1
ATOM 4910 C CA . LEU B 1 288 ? 8.602 18.281 -3.057 1 94.56 288 LEU B CA 1
ATOM 4911 C C . LEU B 1 288 ? 8.727 17.375 -4.273 1 94.56 288 LEU B C 1
ATOM 4913 O O . LEU B 1 288 ? 7.973 16.406 -4.414 1 94.56 288 LEU B O 1
ATOM 4917 N N . TYR B 1 289 ? 9.742 17.562 -5.031 1 92.88 289 TYR B N 1
ATOM 4918 C CA . TYR B 1 289 ? 9.844 16.875 -6.316 1 92.88 289 TYR B CA 1
ATOM 4919 C C . TYR B 1 289 ? 10.5 15.516 -6.16 1 92.88 289 TYR B C 1
ATOM 4921 O O . TYR B 1 289 ? 10.195 14.586 -6.91 1 92.88 289 TYR B O 1
ATOM 4929 N N . GLU B 1 290 ? 11.32 15.391 -5.129 1 89 290 GLU B N 1
ATOM 4930 C CA . GLU B 1 290 ? 12.031 14.117 -4.953 1 89 290 GLU B CA 1
ATOM 4931 C C . GLU B 1 290 ? 11.211 13.148 -4.109 1 89 290 GLU B C 1
ATOM 4933 O O . GLU B 1 290 ? 11.266 11.93 -4.328 1 89 290 GLU B O 1
ATOM 4938 N N . ASN B 1 291 ? 10.406 13.641 -3.18 1 90.12 291 ASN B N 1
ATOM 4939 C CA . ASN B 1 291 ? 9.906 12.719 -2.158 1 90.12 291 ASN B CA 1
ATOM 4940 C C . ASN B 1 291 ? 8.406 12.859 -1.961 1 90.12 291 ASN B C 1
ATOM 4942 O O . ASN B 1 291 ? 7.75 11.945 -1.461 1 90.12 291 ASN B O 1
ATOM 4946 N N . ILE B 1 292 ? 7.816 13.961 -2.309 1 93.75 292 ILE B N 1
ATOM 4947 C CA . ILE B 1 292 ? 6.43 14.219 -1.924 1 93.75 292 ILE B CA 1
ATOM 4948 C C . ILE B 1 292 ? 5.52 14.07 -3.139 1 93.75 292 ILE B C 1
ATOM 4950 O O . ILE B 1 292 ? 4.723 13.125 -3.211 1 93.75 292 ILE B O 1
ATOM 4954 N N . LEU B 1 293 ? 5.777 14.805 -4.176 1 93.81 293 LEU B N 1
ATOM 4955 C CA . LEU B 1 293 ? 4.934 14.867 -5.367 1 93.81 293 LEU B CA 1
ATOM 4956 C C . LEU B 1 293 ? 4.844 13.508 -6.043 1 93.81 293 LEU B C 1
ATOM 4958 O O . LEU B 1 293 ? 3.77 13.094 -6.484 1 93.81 293 LEU B O 1
ATOM 4962 N N . PRO B 1 294 ? 5.922 12.719 -6.055 1 90.81 294 PRO B N 1
ATOM 4963 C CA . PRO B 1 294 ? 5.855 11.43 -6.75 1 90.81 294 PRO B CA 1
ATOM 4964 C C . PRO B 1 294 ? 4.887 10.453 -6.09 1 90.81 294 PRO B C 1
ATOM 4966 O O . PRO B 1 294 ? 4.52 9.445 -6.691 1 90.81 294 PRO B O 1
ATOM 4969 N N . THR B 1 295 ? 4.457 10.703 -4.879 1 92.81 295 THR B N 1
ATOM 4970 C CA . THR B 1 295 ? 3.617 9.758 -4.145 1 92.81 295 THR B CA 1
ATOM 4971 C C . THR B 1 295 ? 2.141 10.109 -4.316 1 92.81 295 THR B C 1
ATOM 4973 O O . THR B 1 295 ? 1.271 9.398 -3.809 1 92.81 295 THR B O 1
ATOM 4976 N N . LYS B 1 296 ? 1.804 11.109 -5.043 1 94.5 296 LYS B N 1
ATOM 4977 C CA . LYS B 1 296 ? 0.466 11.688 -5.152 1 94.5 296 LYS B CA 1
ATOM 4978 C C . LYS B 1 296 ? -0.556 10.625 -5.551 1 94.5 296 LYS B C 1
ATOM 4980 O O . LYS B 1 296 ? -1.592 10.477 -4.898 1 94.5 296 LYS B O 1
ATOM 4985 N N . PHE B 1 297 ? -0.188 9.82 -6.469 1 92.56 297 PHE B N 1
ATOM 4986 C CA . PHE B 1 297 ? -1.171 8.922 -7.066 1 92.56 297 PHE B CA 1
ATOM 4987 C C . PHE B 1 297 ? -1.249 7.609 -6.301 1 92.56 297 PHE B C 1
ATOM 4989 O O . PHE B 1 297 ? -1.974 6.695 -6.695 1 92.56 297 PHE B O 1
ATOM 4996 N N . ARG B 1 298 ? -0.564 7.496 -5.18 1 93.25 298 ARG B N 1
ATOM 4997 C CA . ARG B 1 298 ? -0.731 6.371 -4.27 1 93.25 298 ARG B CA 1
ATOM 4998 C C . ARG B 1 298 ? -1.913 6.594 -3.332 1 93.25 298 ARG B C 1
ATOM 5000 O O . ARG B 1 298 ? -2.354 5.668 -2.648 1 93.25 298 ARG B O 1
ATOM 5007 N N . SER B 1 299 ? -2.426 7.805 -3.344 1 96.5 299 SER B N 1
ATOM 5008 C CA . SER B 1 299 ? -3.479 8.172 -2.402 1 96.5 299 SER B CA 1
ATOM 5009 C C . SER B 1 299 ? -4.844 7.707 -2.895 1 96.5 299 SER B C 1
ATOM 5011 O O . SER B 1 299 ? -5.039 7.488 -4.094 1 96.5 299 SER B O 1
ATOM 5013 N N . ASP B 1 300 ? -5.781 7.535 -1.958 1 97.25 300 ASP B N 1
ATOM 5014 C CA . ASP B 1 300 ? -7.148 7.141 -2.277 1 97.25 300 ASP B CA 1
ATOM 5015 C C . ASP B 1 300 ? -7.98 8.344 -2.717 1 97.25 300 ASP B C 1
ATOM 5017 O O . ASP B 1 300 ? -9.023 8.188 -3.357 1 97.25 300 ASP B O 1
ATOM 5021 N N . LEU B 1 301 ? -7.516 9.508 -2.279 1 98.31 301 LEU B N 1
ATOM 5022 C CA . LEU B 1 301 ? -8.227 10.75 -2.586 1 98.31 301 LEU B CA 1
ATOM 5023 C C . LEU B 1 301 ? -7.254 11.914 -2.701 1 98.31 301 LEU B C 1
ATOM 5025 O O . LEU B 1 301 ? -6.316 12.031 -1.908 1 98.31 301 LEU B O 1
ATOM 5029 N N . ILE B 1 302 ? -7.516 12.773 -3.715 1 98.25 302 ILE B N 1
ATOM 5030 C CA . ILE B 1 302 ? -6.695 13.961 -3.91 1 98.25 302 ILE B CA 1
ATOM 5031 C C . ILE B 1 302 ? -7.566 15.211 -3.789 1 98.25 302 ILE B C 1
ATOM 5033 O O . ILE B 1 302 ? -8.602 15.32 -4.449 1 98.25 302 ILE B O 1
ATOM 5037 N N . LEU B 1 303 ? -7.234 16.062 -2.865 1 98.56 303 LEU B N 1
ATOM 5038 C CA . LEU B 1 303 ? -7.82 17.391 -2.783 1 98.56 303 LEU B CA 1
ATOM 5039 C C . LEU B 1 303 ? -6.961 18.406 -3.521 1 98.56 303 LEU B C 1
ATOM 5041 O O . LEU B 1 303 ? -5.871 18.766 -3.061 1 98.56 303 LEU B O 1
ATOM 5045 N N . ARG B 1 304 ? -7.434 18.875 -4.637 1 98.31 304 ARG B N 1
ATOM 5046 C CA . ARG B 1 304 ? -6.676 19.875 -5.395 1 98.31 304 ARG B CA 1
ATOM 5047 C C . ARG B 1 304 ? -7.117 21.281 -5.039 1 98.31 304 ARG B C 1
ATOM 5049 O O . ARG B 1 304 ? -8.266 21.672 -5.293 1 98.31 304 ARG B O 1
ATOM 5056 N N . LYS B 1 305 ? -6.184 22 -4.539 1 97.44 305 LYS B N 1
ATOM 5057 C CA . LYS B 1 305 ? -6.473 23.375 -4.113 1 97.44 305 LYS B CA 1
ATOM 5058 C C . LYS B 1 305 ? -6.074 24.375 -5.184 1 97.44 305 LYS B C 1
ATOM 5060 O O . LYS B 1 305 ? -5.152 24.125 -5.965 1 97.44 305 LYS B O 1
ATOM 5065 N N . GLY B 1 306 ? -6.805 25.453 -5.168 1 94.88 306 GLY B N 1
ATOM 5066 C CA . GLY B 1 306 ? -6.523 26.594 -6.035 1 94.88 306 GLY B CA 1
ATOM 5067 C C . GLY B 1 306 ? -6.379 27.906 -5.281 1 94.88 306 GLY B C 1
ATOM 5068 O O . GLY B 1 306 ? -5.75 27.953 -4.223 1 94.88 306 GLY B O 1
ATOM 5069 N N . GLU B 1 307 ? -6.996 28.875 -5.887 1 90.31 307 GLU B N 1
ATOM 5070 C CA . GLU B 1 307 ? -6.852 30.219 -5.324 1 90.31 307 GLU B CA 1
ATOM 5071 C C . GLU B 1 307 ? -7.422 30.281 -3.91 1 90.31 307 GLU B C 1
ATOM 5073 O O . GLU B 1 307 ? -8.477 29.719 -3.631 1 90.31 307 GLU B O 1
ATOM 5078 N N . GLY B 1 308 ? -6.691 31.047 -3.031 1 88.44 308 GLY B N 1
ATOM 5079 C CA . GLY B 1 308 ? -7.152 31.281 -1.67 1 88.44 308 GLY B CA 1
ATOM 5080 C C . GLY B 1 308 ? -7.18 30.016 -0.828 1 88.44 308 GLY B C 1
ATOM 5081 O O . GLY B 1 308 ? -8.008 29.891 0.076 1 88.44 308 GLY B O 1
ATOM 5082 N N . HIS B 1 309 ? -6.5 29 -1.159 1 90.94 309 HIS B N 1
ATOM 5083 C CA . HIS B 1 309 ? -6.402 27.734 -0.425 1 90.94 309 HIS B CA 1
ATOM 5084 C C . HIS B 1 309 ? -7.699 26.938 -0.521 1 90.94 309 HIS B C 1
ATOM 5086 O O . HIS B 1 309 ? -7.914 26 0.244 1 90.94 309 HIS B O 1
ATOM 5092 N N . LYS B 1 310 ? -8.539 27.312 -1.439 1 93.5 310 LYS B N 1
ATOM 5093 C CA . LYS B 1 310 ? -9.812 26.609 -1.579 1 93.5 310 LYS B CA 1
ATOM 5094 C C . LYS B 1 310 ? -9.656 25.359 -2.445 1 93.5 310 LYS B C 1
ATOM 5096 O O . LYS B 1 310 ? -8.945 25.375 -3.455 1 93.5 310 LYS B O 1
ATOM 5101 N N . VAL B 1 311 ? -10.336 24.359 -2.033 1 96.25 311 VAL B N 1
ATOM 5102 C CA . VAL B 1 311 ? -10.328 23.141 -2.85 1 96.25 311 VAL B CA 1
ATOM 5103 C C . VAL B 1 311 ? -11.18 23.359 -4.098 1 96.25 311 VAL B C 1
ATOM 5105 O O . VAL B 1 311 ? -12.336 23.781 -4.004 1 96.25 311 VAL B O 1
ATOM 5108 N N . GLU B 1 312 ? -10.609 23.062 -5.285 1 97.06 312 GLU B N 1
ATOM 5109 C CA . GLU B 1 312 ? -11.305 23.25 -6.551 1 97.06 312 GLU B CA 1
ATOM 5110 C C . GLU B 1 312 ? -11.812 21.922 -7.113 1 97.06 312 GLU B C 1
ATOM 5112 O O . GLU B 1 312 ? -12.82 21.891 -7.828 1 97.06 312 GLU B O 1
ATOM 5117 N N . GLU B 1 313 ? -11.102 20.875 -6.828 1 97.5 313 GLU B N 1
ATOM 5118 C CA . GLU B 1 313 ? -11.461 19.547 -7.328 1 97.5 313 GLU B CA 1
ATOM 5119 C C . GLU B 1 313 ? -11.172 18.469 -6.289 1 97.5 313 GLU B C 1
ATOM 5121 O O . GLU B 1 313 ? -10.227 18.594 -5.508 1 97.5 313 GLU B O 1
ATOM 5126 N N . VAL B 1 314 ? -12.031 17.531 -6.297 1 97.69 314 VAL B N 1
ATOM 5127 C CA . VAL B 1 314 ? -11.836 16.328 -5.504 1 97.69 314 VAL B CA 1
ATOM 5128 C C . VAL B 1 314 ? -11.734 15.109 -6.43 1 97.69 314 VAL B C 1
ATOM 5130 O O . VAL B 1 314 ? -12.633 14.852 -7.227 1 97.69 314 VAL B O 1
ATOM 5133 N N . LEU B 1 315 ? -10.555 14.461 -6.395 1 97.19 315 LEU B N 1
ATOM 5134 C CA . LEU B 1 315 ? -10.359 13.219 -7.141 1 97.19 315 LEU B CA 1
ATOM 5135 C C . LEU B 1 315 ? -10.477 12.008 -6.223 1 97.19 315 LEU B C 1
ATOM 5137 O O . LEU B 1 315 ? -9.797 11.922 -5.203 1 97.19 315 LEU B O 1
ATOM 5141 N N . VAL B 1 316 ? -11.414 11.125 -6.562 1 95.94 316 VAL B N 1
ATOM 5142 C CA . VAL B 1 316 ? -11.656 9.93 -5.758 1 95.94 316 VAL B CA 1
ATOM 5143 C C . VAL B 1 316 ? -11.219 8.688 -6.531 1 95.94 316 VAL B C 1
ATOM 5145 O O . VAL B 1 316 ? -11.648 8.477 -7.668 1 95.94 316 VAL B O 1
ATOM 5148 N N . ARG B 1 317 ? -10.312 7.938 -5.91 1 94.25 317 ARG B N 1
ATOM 5149 C CA . ARG B 1 317 ? -9.852 6.715 -6.559 1 94.25 317 ARG B CA 1
ATOM 5150 C C . ARG B 1 317 ? -11.023 5.789 -6.867 1 94.25 317 ARG B C 1
ATOM 5152 O O . ARG B 1 317 ? -11.914 5.609 -6.035 1 94.25 317 ARG B O 1
ATOM 5159 N N . ARG B 1 318 ? -10.938 5.188 -8.031 1 88.5 318 ARG B N 1
ATOM 5160 C CA . ARG B 1 318 ? -12 4.281 -8.445 1 88.5 318 ARG B CA 1
ATOM 5161 C C . ARG B 1 318 ? -11.992 3.006 -7.609 1 88.5 318 ARG B C 1
ATOM 5163 O O . ARG B 1 318 ? -10.922 2.506 -7.246 1 88.5 318 ARG B O 1
ATOM 5170 N N . VAL B 1 319 ? -13.242 2.619 -7.27 1 83.44 319 VAL B N 1
ATOM 5171 C CA . VAL B 1 319 ? -13.367 1.384 -6.5 1 83.44 319 VAL B CA 1
ATOM 5172 C C . VAL B 1 319 ? -14.312 0.421 -7.219 1 83.44 319 VAL B C 1
ATOM 5174 O O . VAL B 1 319 ? -15.188 0.849 -7.969 1 83.44 319 VAL B O 1
#

Organism: NCBI:txid227866

Nearest PDB structures (foldseek):
  3tqc-assembly1_B  TM=9.701E-01  e=3.166E-38  Coxiella burnetii
  3tqc-assembly1_A  TM=9.675E-01  e=1.262E-37  Coxiella burnetii
  1esn-assembly1_B  TM=9.325E-01  e=2.445E-37  Escherichia coli
  5xlv-assembly1_B  TM=9.370E-01  e=6.446E-34  Mycobacterium tuberculosis H37Rv
  5xlw-assembly1_B  TM=9.359E-01  e=5.616E-33  Mycobacterium tuberculosis H37Rv

Solvent-accessible surface area (backbone atoms only — not comparable to full-atom values): 33840 Å² total; per-residue (Å²): 131,81,83,73,72,81,69,69,65,57,39,36,46,81,30,44,53,75,66,38,41,62,31,49,74,82,60,74,67,72,68,42,72,66,47,47,49,54,53,31,70,67,43,93,79,51,50,59,62,53,42,57,36,50,47,47,32,48,48,52,53,48,46,51,52,52,51,42,49,52,52,41,33,49,53,51,26,52,41,67,70,40,73,86,55,53,62,40,44,50,26,36,36,33,24,35,51,79,61,60,48,51,67,59,52,50,52,51,47,42,56,56,51,34,58,38,95,82,46,43,46,55,42,80,45,56,52,64,22,33,36,54,43,54,71,58,26,50,76,68,71,35,55,82,40,60,85,38,78,87,35,40,39,56,67,60,50,47,46,46,52,46,40,41,49,47,21,48,57,68,46,68,38,50,33,53,33,80,52,57,62,30,51,44,84,95,41,63,48,72,46,64,64,35,48,30,37,36,41,35,33,57,58,45,62,32,72,76,72,72,86,52,61,53,78,41,75,54,71,45,64,49,75,66,42,74,42,31,36,24,42,41,61,53,64,72,56,30,51,51,44,38,45,53,49,51,53,51,36,33,73,44,59,16,60,37,85,75,18,65,52,30,86,50,40,80,54,48,72,67,54,44,48,52,50,48,51,49,47,34,63,71,36,52,50,52,42,34,45,59,50,33,58,16,27,50,83,66,34,49,27,36,42,32,34,48,78,92,75,36,69,50,34,43,32,40,47,55,96,128,78,82,73,74,80,68,69,64,58,39,37,45,80,30,43,53,74,66,39,41,62,31,49,72,81,60,74,67,74,69,42,73,67,47,46,49,55,53,29,69,69,42,94,78,51,48,59,62,53,43,56,37,50,48,47,33,48,48,52,52,48,47,51,54,52,51,43,49,52,53,41,33,50,53,51,26,53,41,68,70,40,72,87,55,53,62,43,46,50,27,35,35,34,22,34,51,79,62,60,48,51,68,60,52,49,54,52,48,43,55,56,51,34,59,37,96,82,45,42,46,57,43,80,45,58,52,62,20,34,36,54,44,54,70,57,25,50,76,67,71,36,56,81,40,61,84,39,78,86,35,39,39,57,68,60,48,47,47,45,51,47,40,42,49,48,21,48,57,69,46,69,37,53,32,53,33,80,53,56,63,31,52,43,84,95,42,61,48,73,45,62,66,33,49,30,36,37,40,34,33,58,59,43,62,30,71,74,72,73,87,54,62,53,76,41,75,55,71,44,63,50,75,65,43,74,42,32,36,23,43,40,62,56,65,72,56,30,52,51,44,39,47,52,49,50,53,51,35,32,74,45,60,16,61,37,85,74,19,66,52,30,85,50,41,81,52,48,74,66,53,44,48,52,50,46,50,50,47,35,65,71,36,52,49,53,42,33,44,60,51,32,58,18,27,49,83,66,34,48,28,37,41,32,33,48,78,92,75,36,69,50,34,43,32,40,46,54,96

InterPro domains:
  IPR004566 Pantothenate kinase [MF_00215] (1-319)
  IPR004566 Pantothenate kinase [PIRSF000545] (3-318)
  IPR004566 Pantothenate kinase [TIGR00554] (10-318)
  IPR004566 Pantothenate kinase [cd02025] (91-314)
  IPR006083 Phosphoribulokinase/uridine kinase [PF00485] (91-245)
  IPR027417 P-loop containing nucleoside triphosphate hydrolase [G3DSA:3.40.50.300] (2-319)
  IPR027417 P-loop containing nucleoside triphosphate hydrolase [SSF52540] (10-317)

Secondary structure (DSSP, 8-state):
-------GGGGEEEEEHHHHHTTTTTS-----HHHHHHHHTT-TT--HHHIIIIIHHHHHHHHHHHHHHHHHHHHHHHHTT-TT---PPEEEEEEE-TTSSHHHHHHHHHHHHTTSTT---EEEEEGGGGBPPHHHHHHTT-GGGTTSGGGB-HHHHHHHHHHHHTT-SEEEEEEEETTTTEEEEEEEEEEES-SEEEEE-TTTTPPPPTTS-TTS----GGGG-SEEEEEE--HHHHHHHHHHHHHHHHHTGGGSTT-TTGGGTT--HHHHHHHHHHHIIIIIHHHIIIIIGGGGGGSSEEEEE-GGG-EEEEEEE--/-------GGGGEEEEEHHHHHTTTTTS-----HHHHHHHHTT-TT--HHHIIIIIHHHHHHHHHHHHHHHHHHHHHHHHTT-TT---PPEEEEEEE-TTSSHHHHHHHHHHHHTTSTT---EEEEEGGGGBPPHHHHHHTT-GGGTTSGGGB-HHHHHHHHHHHHTT-SEEEEEEEETTTTEEEEEEEEEEES-SEEEEE-TTTTPPPPTTS-TTS----GGGG-SEEEEEE--HHHHHHHHHHHHHHHHHTGGGSTT-TTGGGTT--HHHHHHHHHHHIIIIIHHHIIIIIGGGGGGSSEEEEE-GGG-EEEEEEE--

Sequence (638 aa):
MKNKELNLHTLYTQHNRESWSGFGGHLSIAVSEEEAKAVEGLNDYLSVEEVETIYIPLVRLLHLHVKSAAERNKHVNVFLKHPHSAKIPFIIGIAGSVAVGKSTTARILQKLLSRLPDRPKVSLITTDGFLFPTAELKKKNMLSRKGFPESYDVKALLEFLNDLKSGKASVKAPVYSHLTYDREEGVFEVVEQADIVIIEGINVLQSPTLEDDRENPRIFVSDFFDFSIYVDAEESRIFTWYLERFRLLRETAFQNPDSYFHKFKDLSDQEADEMAASIWESVNRPNLYENILPTKFRSDLILRKGEGHKVEEVLVRRVMKNKELNLHTLYTQHNRESWSGFGGHLSIAVSEEEAKAVEGLNDYLSVEEVETIYIPLVRLLHLHVKSAAERNKHVNVFLKHPHSAKIPFIIGIAGSVAVGKSTTARILQKLLSRLPDRPKVSLITTDGFLFPTAELKKKNMLSRKGFPESYDVKALLEFLNDLKSGKASVKAPVYSHLTYDREEGVFEVVEQADIVIIEGINVLQSPTLEDDRENPRIFVSDFFDFSIYVDAEESRIFTWYLERFRLLRETAFQNPDSYFHKFKDLSDQEADEMAASIWESVNRPNLYENILPTKFRSDLILRKGEGHKVEEVLVRRV